Protein AF-0000000078653110 (afdb_homodimer)

Organism: NCBI:txid1254439

Structure (mmCIF, N/CA/C/O backbone):
data_AF-0000000078653110-model_v1
#
loop_
_entity.id
_entity.type
_entity.pdbx_description
1 polymer 'Alpha/beta hydrolase'
#
loop_
_atom_site.group_PDB
_atom_site.id
_atom_site.type_symbol
_atom_site.label_atom_id
_atom_site.label_alt_id
_atom_site.label_comp_id
_atom_site.label_asym_id
_atom_site.label_entity_id
_atom_site.label_seq_id
_atom_site.pdbx_PDB_ins_code
_atom_site.Cartn_x
_atom_site.Cartn_y
_atom_site.Cartn_z
_atom_site.occupancy
_atom_site.B_iso_or_equiv
_atom_site.auth_seq_id
_atom_site.auth_comp_id
_atom_site.auth_asym_id
_atom_site.auth_atom_id
_atom_site.pdbx_PDB_model_num
ATOM 1 N N . MET A 1 1 ? 64.5 29.797 -24.328 1 22.27 1 MET A N 1
ATOM 2 C CA . MET A 1 1 ? 63.906 30.078 -25.609 1 22.27 1 MET A CA 1
ATOM 3 C C . MET A 1 1 ? 62.812 29.047 -25.938 1 22.27 1 MET A C 1
ATOM 5 O O . MET A 1 1 ? 62.406 28.906 -27.094 1 22.27 1 MET A O 1
ATOM 9 N N . SER A 1 2 ? 62.625 28.078 -24.969 1 23.69 2 SER A N 1
ATOM 10 C CA . SER A 1 2 ? 61.938 26.812 -25.203 1 23.69 2 SER A CA 1
ATOM 11 C C . SER A 1 2 ? 60.5 27.031 -25.594 1 23.69 2 SER A C 1
ATOM 13 O O . SER A 1 2 ? 59.719 27.594 -24.828 1 23.69 2 SER A O 1
ATOM 15 N N . ARG A 1 3 ? 60.219 27.031 -26.938 1 21.09 3 ARG A N 1
ATOM 16 C CA . ARG A 1 3 ? 59.125 27.391 -27.844 1 21.09 3 ARG A CA 1
ATOM 17 C C . ARG A 1 3 ? 57.875 26.609 -27.531 1 21.09 3 ARG A C 1
ATOM 19 O O . ARG A 1 3 ? 57.906 25.578 -26.844 1 21.09 3 ARG A O 1
ATOM 26 N N . SER A 1 4 ? 56.688 26.906 -28.234 1 22.44 4 SER A N 1
ATOM 27 C CA . SER A 1 4 ? 55.25 27.125 -28.375 1 22.44 4 SER A CA 1
ATOM 28 C C . SER A 1 4 ? 54.531 25.875 -28.891 1 22.44 4 SER A C 1
ATOM 30 O O . SER A 1 4 ? 53.469 25.969 -29.516 1 22.44 4 SER A O 1
ATOM 32 N N . ARG A 1 5 ? 55.031 24.594 -28.5 1 27.02 5 ARG A N 1
ATOM 33 C CA . ARG A 1 5 ? 54.438 23.594 -29.375 1 27.02 5 ARG A CA 1
ATOM 34 C C . ARG A 1 5 ? 52.938 23.703 -29.391 1 27.02 5 ARG A C 1
ATOM 36 O O . ARG A 1 5 ? 52.281 23.656 -28.344 1 27.02 5 ARG A O 1
ATOM 43 N N . PRO A 1 6 ? 52.312 24.156 -30.562 1 23.91 6 PRO A N 1
ATOM 44 C CA . PRO A 1 6 ? 50.969 24.656 -30.891 1 23.91 6 PRO A CA 1
ATOM 45 C C . PRO A 1 6 ? 49.875 23.625 -30.609 1 23.91 6 PRO A C 1
ATOM 47 O O . PRO A 1 6 ? 50.188 22.484 -30.25 1 23.91 6 PRO A O 1
ATOM 50 N N . SER A 1 7 ? 48.938 23.25 -31.656 1 22.91 7 SER A N 1
ATOM 51 C CA . SER A 1 7 ? 47.562 23.422 -32.125 1 22.91 7 SER A CA 1
ATOM 52 C C . SER A 1 7 ? 46.844 22.078 -32.156 1 22.91 7 SER A C 1
ATOM 54 O O . SER A 1 7 ? 45.719 22 -32.656 1 22.91 7 SER A O 1
ATOM 56 N N . GLN A 1 8 ? 47.438 20.906 -31.781 1 22.73 8 GLN A N 1
ATOM 57 C CA . GLN A 1 8 ? 46.969 19.734 -32.5 1 22.73 8 GLN A CA 1
ATOM 58 C C . GLN A 1 8 ? 45.562 19.344 -32.062 1 22.73 8 GLN A C 1
ATOM 60 O O . GLN A 1 8 ? 45.094 18.25 -32.375 1 22.73 8 GLN A O 1
ATOM 65 N N . ASN A 1 9 ? 44.844 20.172 -31.125 1 22.53 9 ASN A N 1
ATOM 66 C CA . ASN A 1 9 ? 43.781 19.531 -30.344 1 22.53 9 ASN A CA 1
ATOM 67 C C . ASN A 1 9 ? 42.531 19.281 -31.203 1 22.53 9 ASN A C 1
ATOM 69 O O . ASN A 1 9 ? 41.438 19.094 -30.672 1 22.53 9 ASN A O 1
ATOM 73 N N . THR A 1 10 ? 42.5 19.734 -32.562 1 22.83 10 THR A N 1
ATOM 74 C CA . THR A 1 10 ? 41.188 19.984 -33.156 1 22.83 10 THR A CA 1
ATOM 75 C C . THR A 1 10 ? 40.562 18.672 -33.625 1 22.83 10 THR A C 1
ATOM 77 O O . THR A 1 10 ? 39.375 18.625 -33.969 1 22.83 10 THR A O 1
ATOM 80 N N . ALA A 1 11 ? 41.375 17.688 -34 1 23.05 11 ALA A N 1
ATOM 81 C CA . ALA A 1 11 ? 40.875 16.734 -35 1 23.05 11 ALA A CA 1
ATOM 82 C C . ALA A 1 11 ? 39.75 15.867 -34.438 1 23.05 11 ALA A C 1
ATOM 84 O O . ALA A 1 11 ? 38.938 15.352 -35.156 1 23.05 11 ALA A O 1
ATOM 85 N N . ALA A 1 12 ? 39.875 15.477 -33.188 1 23.48 12 ALA A N 1
ATOM 86 C CA . ALA A 1 12 ? 39.25 14.195 -32.906 1 23.48 12 ALA A CA 1
ATOM 87 C C . ALA A 1 12 ? 37.719 14.328 -32.844 1 23.48 12 ALA A C 1
ATOM 89 O O . ALA A 1 12 ? 37.031 13.375 -32.469 1 23.48 12 ALA A O 1
ATOM 90 N N . VAL A 1 13 ? 37.219 15.578 -33.031 1 21.86 13 VAL A N 1
ATOM 91 C CA . VAL A 1 13 ? 35.781 15.766 -32.781 1 21.86 13 VAL A CA 1
ATOM 92 C C . VAL A 1 13 ? 34.969 15.156 -33.938 1 21.86 13 VAL A C 1
ATOM 94 O O . VAL A 1 13 ? 33.781 14.906 -33.781 1 21.86 13 VAL A O 1
ATOM 97 N N . GLU A 1 14 ? 35.594 15.094 -35.125 1 22.06 14 GLU A N 1
ATOM 98 C CA . GLU A 1 14 ? 34.656 15.039 -36.25 1 22.06 14 GLU A CA 1
ATOM 99 C C . GLU A 1 14 ? 34.062 13.641 -36.438 1 22.06 14 GLU A C 1
ATOM 101 O O . GLU A 1 14 ? 33 13.469 -37.031 1 22.06 14 GLU A O 1
ATOM 106 N N . ALA A 1 15 ? 34.844 12.617 -36.312 1 24.11 15 ALA A N 1
ATOM 107 C CA . ALA A 1 15 ? 34.531 11.367 -37 1 24.11 15 ALA A CA 1
ATOM 108 C C . ALA A 1 15 ? 33.25 10.742 -36.438 1 24.11 15 ALA A C 1
ATOM 110 O O . ALA A 1 15 ? 32.656 9.875 -37.094 1 24.11 15 ALA A O 1
ATOM 111 N N . SER A 1 16 ? 32.938 10.953 -35.156 1 21.08 16 SER A N 1
ATOM 112 C CA . SER A 1 16 ? 32.062 9.93 -34.562 1 21.08 16 SER A CA 1
ATOM 113 C C . SER A 1 16 ? 30.656 10.062 -35.094 1 21.08 16 SER A C 1
ATOM 115 O O . SER A 1 16 ? 29.734 9.438 -34.562 1 21.08 16 SER A O 1
ATOM 117 N N . ARG A 1 17 ? 30.438 10.984 -36.094 1 22.97 17 ARG A N 1
ATOM 118 C CA . ARG A 1 17 ? 29.062 11.242 -36.531 1 22.97 17 ARG A CA 1
ATOM 119 C C . ARG A 1 17 ? 28.484 10.039 -37.25 1 22.97 17 ARG A C 1
ATOM 121 O O . ARG A 1 17 ? 27.266 9.93 -37.406 1 22.97 17 ARG A O 1
ATOM 128 N N . GLU A 1 18 ? 29.375 9.367 -38 1 23.64 18 GLU A N 1
ATOM 129 C CA . GLU A 1 18 ? 28.703 8.656 -39.094 1 23.64 18 GLU A CA 1
ATOM 130 C C . GLU A 1 18 ? 27.922 7.457 -38.562 1 23.64 18 GLU A C 1
ATOM 132 O O . GLU A 1 18 ? 27.094 6.887 -39.281 1 23.64 18 GLU A O 1
ATOM 137 N N . ALA A 1 19 ? 28.453 6.742 -37.594 1 24.03 19 ALA A N 1
ATOM 138 C CA . ALA A 1 19 ? 28.125 5.32 -37.562 1 24.03 19 ALA A CA 1
ATOM 139 C C . ALA A 1 19 ? 26.656 5.105 -37.219 1 24.03 19 ALA A C 1
ATOM 141 O O . ALA A 1 19 ? 26.141 3.992 -37.344 1 24.03 19 ALA A O 1
ATOM 142 N N . GLY A 1 20 ? 26.047 6.008 -36.406 1 22.72 20 GLY A N 1
ATOM 143 C CA . GLY A 1 20 ? 24.938 5.426 -35.656 1 22.72 20 GLY A CA 1
ATOM 144 C C . GLY A 1 20 ? 23.703 5.176 -36.531 1 22.72 20 GLY A C 1
ATOM 145 O O . GLY A 1 20 ? 22.625 5.695 -36.219 1 22.72 20 GLY A O 1
ATOM 146 N N . SER A 1 21 ? 23.891 5.094 -37.844 1 23.98 21 SER A N 1
ATOM 147 C CA . SER A 1 21 ? 22.641 4.895 -38.562 1 23.98 21 SER A CA 1
ATOM 148 C C . SER A 1 21 ? 22.031 3.523 -38.25 1 23.98 21 SER A C 1
ATOM 150 O O . SER A 1 21 ? 22.297 2.557 -38.969 1 23.98 21 SER A O 1
ATOM 152 N N . ALA A 1 22 ? 22.391 2.875 -37.188 1 25.94 22 ALA A N 1
ATOM 153 C CA . ALA A 1 22 ? 21.781 1.551 -37.094 1 25.94 22 ALA A CA 1
ATOM 154 C C . ALA A 1 22 ? 20.281 1.613 -37.375 1 25.94 22 ALA A C 1
ATOM 156 O O . ALA A 1 22 ? 19.625 2.604 -37.062 1 25.94 22 ALA A O 1
ATOM 157 N N . MET A 1 23 ? 19.828 0.774 -38.281 1 24.14 23 MET A N 1
ATOM 158 C CA . MET A 1 23 ? 18.5 0.423 -38.75 1 24.14 23 MET A CA 1
ATOM 159 C C . MET A 1 23 ? 17.547 0.176 -37.594 1 24.14 23 MET A C 1
ATOM 161 O O . MET A 1 23 ? 17.828 -0.644 -36.719 1 24.14 23 MET A O 1
ATOM 165 N N . LYS A 1 24 ? 16.797 1.154 -37.25 1 27.91 24 LYS A N 1
ATOM 166 C CA . LYS A 1 24 ? 15.609 1.016 -36.406 1 27.91 24 LYS A CA 1
ATOM 167 C C . LYS A 1 24 ? 14.758 -0.168 -36.875 1 27.91 24 LYS A C 1
ATOM 169 O O . LYS A 1 24 ? 14.055 -0.085 -37.875 1 27.91 24 LYS A O 1
ATOM 174 N N . HIS A 1 25 ? 15.391 -1.41 -36.781 1 24.53 25 HIS A N 1
ATOM 175 C CA . HIS A 1 25 ? 14.406 -2.482 -36.906 1 24.53 25 HIS A CA 1
ATOM 176 C C . HIS A 1 25 ? 13.258 -2.305 -35.938 1 24.53 25 HIS A C 1
ATOM 178 O O . HIS A 1 25 ? 13.484 -2.217 -34.719 1 24.53 25 HIS A O 1
ATOM 184 N N . ASN A 1 26 ? 12.25 -1.692 -36.406 1 28.27 26 ASN A N 1
ATOM 185 C CA . ASN A 1 26 ? 10.914 -1.653 -35.812 1 28.27 26 ASN A CA 1
ATOM 186 C C . ASN A 1 26 ? 10.422 -3.051 -35.438 1 28.27 26 ASN A C 1
ATOM 188 O O . ASN A 1 26 ? 9.828 -3.74 -36.281 1 28.27 26 ASN A O 1
ATOM 192 N N . THR A 1 27 ? 11.266 -3.863 -34.875 1 26.23 27 THR A N 1
ATOM 193 C CA . THR A 1 27 ? 10.539 -5.039 -34.406 1 26.23 27 THR A CA 1
ATOM 194 C C . THR A 1 27 ? 9.391 -4.637 -33.469 1 26.23 27 THR A C 1
ATOM 196 O O . THR A 1 27 ? 9.617 -4.285 -32.312 1 26.23 27 THR A O 1
ATOM 199 N N . LYS A 1 28 ? 8.375 -4.113 -34.094 1 32.22 28 LYS A N 1
ATOM 200 C CA . LYS A 1 28 ? 7.094 -4.121 -33.406 1 32.22 28 LYS A CA 1
ATOM 201 C C . LYS A 1 28 ? 6.859 -5.453 -32.688 1 32.22 28 LYS A C 1
ATOM 203 O O . LYS A 1 28 ? 6.617 -6.473 -33.344 1 32.22 28 LYS A O 1
ATOM 208 N N . SER A 1 29 ? 7.566 -5.809 -31.703 1 31.98 29 SER A N 1
ATOM 209 C CA . SER A 1 29 ? 7.07 -6.91 -30.875 1 31.98 29 SER A CA 1
ATOM 210 C C . SER A 1 29 ? 5.551 -6.871 -30.75 1 31.98 29 SER A C 1
ATOM 212 O O . SER A 1 29 ? 4.992 -5.934 -30.188 1 31.98 29 SER A O 1
ATOM 214 N N . THR A 1 30 ? 4.816 -7.312 -31.734 1 34.53 30 THR A N 1
ATOM 215 C CA . THR A 1 30 ? 3.375 -7.516 -31.672 1 34.53 30 THR A CA 1
ATOM 216 C C . THR A 1 30 ? 2.984 -8.258 -30.406 1 34.53 30 THR A C 1
ATOM 218 O O . THR A 1 30 ? 3.141 -9.477 -30.312 1 34.53 30 THR A O 1
ATOM 221 N N . THR A 1 31 ? 3.297 -7.773 -29.219 1 40.38 31 THR A N 1
ATOM 222 C CA . THR A 1 31 ? 2.504 -8.32 -28.125 1 40.38 31 THR A CA 1
ATOM 223 C C . THR A 1 31 ? 1.055 -8.531 -28.562 1 40.38 31 THR A C 1
ATOM 225 O O . THR A 1 31 ? 0.448 -7.645 -29.156 1 40.38 31 THR A O 1
ATOM 228 N N . PRO A 1 32 ? 0.575 -9.664 -28.844 1 40.84 32 PRO A N 1
ATOM 229 C CA . PRO A 1 32 ? -0.833 -9.789 -29.234 1 40.84 32 PRO A CA 1
ATOM 230 C C . PRO A 1 32 ? -1.701 -8.672 -28.656 1 40.84 32 PRO A C 1
ATOM 232 O O . PRO A 1 32 ? -1.433 -8.172 -27.562 1 40.84 32 PRO A O 1
ATOM 235 N N . SER A 1 33 ? -2.318 -7.871 -29.438 1 47 33 SER A N 1
ATOM 236 C CA . SER A 1 33 ? -3.182 -6.738 -29.125 1 47 33 SER A CA 1
ATOM 237 C C . SER A 1 33 ? -4.125 -7.074 -27.969 1 47 33 SER A C 1
ATOM 239 O O . SER A 1 33 ? -5.051 -7.867 -28.125 1 47 33 SER A O 1
ATOM 241 N N . MET A 1 34 ? -3.732 -7.348 -26.781 1 51.81 34 MET A N 1
ATOM 242 C CA . MET A 1 34 ? -4.543 -7.57 -25.594 1 51.81 34 MET A CA 1
ATOM 243 C C . MET A 1 34 ? -5.766 -6.656 -25.578 1 51.81 34 MET A C 1
ATOM 245 O O . MET A 1 34 ? -6.457 -6.543 -24.578 1 51.81 34 MET A O 1
ATOM 249 N N . ASN A 1 35 ? -5.918 -5.898 -26.672 1 60.56 35 ASN A N 1
ATOM 250 C CA . ASN A 1 35 ? -7.039 -4.961 -26.656 1 60.56 35 ASN A CA 1
ATOM 251 C C . ASN A 1 35 ? -8.336 -5.629 -27.094 1 60.56 35 ASN A C 1
ATOM 253 O O . ASN A 1 35 ? -9.117 -5.039 -27.844 1 60.56 35 ASN A O 1
ATOM 257 N N . GLU A 1 36 ? -8.484 -6.957 -26.641 1 80.06 36 GLU A N 1
ATOM 258 C CA . GLU A 1 36 ? -9.68 -7.695 -27.031 1 80.06 36 GLU A CA 1
ATOM 259 C C . GLU A 1 36 ? -10.859 -7.355 -26.109 1 80.06 36 GLU A C 1
ATOM 261 O O . GLU A 1 36 ? -12.016 -7.605 -26.469 1 80.06 36 GLU A O 1
ATOM 266 N N . TRP A 1 37 ? -10.648 -6.676 -25.078 1 89.44 37 TRP A N 1
ATOM 267 C CA . TRP A 1 37 ? -11.711 -6.367 -24.125 1 89.44 37 TRP A CA 1
ATOM 268 C C . TRP A 1 37 ? -12.078 -4.891 -24.188 1 89.44 37 TRP A C 1
ATOM 270 O O . TRP A 1 37 ? -11.203 -4.027 -24.312 1 89.44 37 TRP A O 1
ATOM 280 N N . ARG A 1 38 ? -13.266 -4.629 -24.156 1 91 38 ARG A N 1
ATOM 281 C CA . ARG A 1 38 ? -13.789 -3.279 -24.312 1 91 38 ARG A CA 1
ATOM 282 C C . ARG A 1 38 ? -13.602 -2.459 -23.047 1 91 38 ARG A C 1
ATOM 284 O O . ARG A 1 38 ? -13.297 -1.266 -23.109 1 91 38 ARG A O 1
ATOM 291 N N . ASN A 1 39 ? -13.773 -3.082 -21.906 1 94.44 39 ASN A N 1
ATOM 292 C CA . ASN A 1 39 ? -13.898 -2.314 -20.672 1 94.44 39 ASN A CA 1
ATOM 293 C C . ASN A 1 39 ? -12.766 -2.631 -19.703 1 94.44 39 ASN A C 1
ATOM 295 O O . ASN A 1 39 ? -12.805 -2.225 -18.547 1 94.44 39 ASN A O 1
ATOM 299 N N . VAL A 1 40 ? -11.797 -3.389 -20.109 1 95.25 40 VAL A N 1
ATOM 300 C CA . VAL A 1 40 ? -10.68 -3.742 -19.234 1 95.25 40 VAL A CA 1
ATOM 301 C C . VAL A 1 40 ? -9.383 -3.77 -20.031 1 95.25 40 VAL A C 1
ATOM 303 O O . VAL A 1 40 ? -9.32 -4.383 -21.094 1 95.25 40 VAL A O 1
ATOM 306 N N . ILE A 1 41 ? -8.422 -3.117 -19.578 1 95.19 41 ILE A N 1
ATOM 307 C CA . ILE A 1 41 ? -7.098 -3.094 -20.188 1 95.19 41 ILE A CA 1
ATOM 308 C C . ILE A 1 41 ? -6.059 -3.602 -19.188 1 95.19 41 ILE A C 1
ATOM 310 O O . ILE A 1 41 ? -5.812 -2.965 -18.156 1 95.19 41 ILE A O 1
ATOM 314 N N . PRO A 1 42 ? -5.453 -4.758 -19.484 1 96.25 42 PRO A N 1
ATOM 315 C CA . PRO A 1 42 ? -4.406 -5.273 -18.594 1 96.25 42 PRO A CA 1
ATOM 316 C C . PRO A 1 42 ? -3.031 -4.688 -18.906 1 96.25 42 PRO A C 1
ATOM 318 O O . PRO A 1 42 ? -2.734 -4.375 -20.062 1 96.25 42 PRO A O 1
ATOM 321 N N . ALA A 1 43 ? -2.268 -4.48 -17.891 1 96.38 43 ALA A N 1
ATOM 322 C CA . ALA A 1 43 ? -0.862 -4.098 -18 1 96.38 43 ALA A CA 1
ATOM 323 C C . ALA A 1 43 ? 0.014 -4.953 -17.094 1 96.38 43 ALA A C 1
ATOM 325 O O . ALA A 1 43 ? -0.113 -4.895 -15.867 1 96.38 43 ALA A O 1
ATOM 326 N N . LEU A 1 44 ? 0.861 -5.742 -17.688 1 97.12 44 LEU A N 1
ATOM 327 C CA . LEU A 1 44 ? 1.796 -6.598 -16.953 1 97.12 44 LEU A CA 1
ATOM 328 C C . LEU A 1 44 ? 3.174 -5.949 -16.875 1 97.12 44 LEU A C 1
ATOM 330 O O . LEU A 1 44 ? 3.773 -5.625 -17.906 1 97.12 44 LEU A O 1
ATOM 334 N N . THR A 1 45 ? 3.67 -5.789 -15.648 1 97.31 45 THR A N 1
ATOM 335 C CA . THR A 1 45 ? 4.965 -5.137 -15.469 1 97.31 45 THR A CA 1
ATOM 336 C C . THR A 1 45 ? 5.812 -5.891 -14.453 1 97.31 45 THR A C 1
ATOM 338 O O . THR A 1 45 ? 5.285 -6.43 -13.477 1 97.31 45 THR A O 1
ATOM 341 N N . PRO A 1 46 ? 7.133 -5.902 -14.688 1 98.31 46 PRO A N 1
ATOM 342 C CA . PRO A 1 46 ? 7.996 -6.469 -13.641 1 98.31 46 PRO A CA 1
ATOM 343 C C . PRO A 1 46 ? 8.008 -5.625 -12.367 1 98.31 46 PRO A C 1
ATOM 345 O O . PRO A 1 46 ? 7.922 -4.398 -12.438 1 98.31 46 PRO A O 1
ATOM 348 N N . TRP A 1 47 ? 8.094 -6.297 -11.258 1 97.5 47 TRP A N 1
ATOM 349 C CA . TRP A 1 47 ? 8.312 -5.59 -9.992 1 97.5 47 TRP A CA 1
ATOM 350 C C . TRP A 1 47 ? 9.656 -4.871 -10 1 97.5 47 TRP A C 1
ATOM 352 O O . TRP A 1 47 ? 10.695 -5.48 -10.273 1 97.5 47 TRP A O 1
ATOM 362 N N . GLY A 1 48 ? 9.586 -3.561 -9.734 1 94.75 48 GLY A N 1
ATOM 363 C CA . GLY A 1 48 ? 10.789 -2.744 -9.805 1 94.75 48 GLY A CA 1
ATOM 364 C C . GLY A 1 48 ? 11.844 -3.146 -8.789 1 94.75 48 GLY A C 1
ATOM 365 O O . GLY A 1 48 ? 13.016 -2.795 -8.93 1 94.75 48 GLY A O 1
ATOM 366 N N . LYS A 1 49 ? 11.477 -3.932 -7.824 1 95.25 49 LYS A N 1
ATOM 367 C CA . LYS A 1 49 ? 12.406 -4.297 -6.754 1 95.25 49 LYS A CA 1
ATOM 368 C C . LYS A 1 49 ? 12.789 -5.773 -6.84 1 95.25 49 LYS A C 1
ATOM 370 O O . LYS A 1 49 ? 13.164 -6.379 -5.836 1 95.25 49 LYS A O 1
ATOM 375 N N . ASN A 1 50 ? 12.547 -6.387 -8.016 1 97.88 50 ASN A N 1
ATOM 376 C CA . ASN A 1 50 ? 13.086 -7.723 -8.234 1 97.88 50 ASN A CA 1
ATOM 377 C C . ASN A 1 50 ? 14.578 -7.777 -7.934 1 97.88 50 ASN A C 1
ATOM 379 O O . ASN A 1 50 ? 15.32 -6.852 -8.273 1 97.88 50 ASN A O 1
ATOM 383 N N . ARG A 1 51 ? 15.047 -8.914 -7.41 1 96.81 51 ARG A N 1
ATOM 384 C CA . ARG A 1 51 ? 16.453 -9.047 -7.012 1 96.81 51 ARG A CA 1
ATOM 385 C C . ARG A 1 51 ? 17.203 -9.984 -7.953 1 96.81 51 ARG A C 1
ATOM 387 O O . ARG A 1 51 ? 18.406 -10.188 -7.801 1 96.81 51 ARG A O 1
ATOM 394 N N . VAL A 1 52 ? 16.406 -10.586 -8.797 1 97.25 52 VAL A N 1
ATOM 395 C CA . VAL A 1 52 ? 16.969 -11.469 -9.805 1 97.25 52 VAL A CA 1
ATOM 396 C C . VAL A 1 52 ? 16.422 -11.102 -11.188 1 97.25 52 VAL A C 1
ATOM 398 O O . VAL A 1 52 ? 15.312 -10.586 -11.297 1 97.25 52 VAL A O 1
ATOM 401 N N . LYS A 1 53 ? 17.203 -11.367 -12.188 1 97.12 53 LYS A N 1
ATOM 402 C CA . LYS A 1 53 ? 16.719 -11.234 -13.555 1 97.12 53 LYS A CA 1
ATOM 403 C C . LYS A 1 53 ? 15.758 -12.375 -13.906 1 97.12 53 LYS A C 1
ATOM 405 O O . LYS A 1 53 ? 15.812 -13.445 -13.297 1 97.12 53 LYS A O 1
ATOM 410 N N . PRO A 1 54 ? 14.891 -12.156 -14.836 1 97.5 54 PRO A N 1
ATOM 411 C CA . PRO A 1 54 ? 13.875 -13.164 -15.125 1 97.5 54 PRO A CA 1
ATOM 412 C C . PRO A 1 54 ? 14.469 -14.484 -15.617 1 97.5 54 PRO A C 1
ATOM 414 O O . PRO A 1 54 ? 13.891 -15.547 -15.383 1 97.5 54 PRO A O 1
ATOM 417 N N . GLU A 1 55 ? 15.664 -14.422 -16.234 1 96.88 55 GLU A N 1
ATOM 418 C CA . GLU A 1 55 ? 16.281 -15.633 -16.766 1 96.88 55 GLU A CA 1
ATOM 419 C C . GLU A 1 55 ? 17.344 -16.172 -15.82 1 96.88 55 GLU A C 1
ATOM 421 O O . GLU A 1 55 ? 18.172 -17 -16.219 1 96.88 55 GLU A O 1
ATOM 426 N N . GLU A 1 56 ? 17.266 -15.734 -14.586 1 96.12 56 GLU A N 1
ATOM 427 C CA . GLU A 1 56 ? 18.266 -16.156 -13.609 1 96.12 56 GLU A CA 1
ATOM 428 C C . GLU A 1 56 ? 17.641 -16.953 -12.477 1 96.12 56 GLU A C 1
ATOM 430 O O . GLU A 1 56 ? 18.297 -17.297 -11.492 1 96.12 56 GLU A O 1
ATOM 435 N N . THR A 1 57 ? 16.375 -17.219 -12.539 1 97.12 57 THR A N 1
ATOM 436 C CA . THR A 1 57 ? 15.68 -18 -11.531 1 97.12 57 THR A CA 1
ATOM 437 C C . THR A 1 57 ? 14.602 -18.875 -12.188 1 97.12 57 THR A C 1
ATOM 439 O O . THR A 1 57 ? 14.016 -18.484 -13.195 1 97.12 57 THR A O 1
ATOM 442 N N . VAL A 1 58 ? 14.344 -20 -11.602 1 97.62 58 VAL A N 1
ATOM 443 C CA . VAL A 1 58 ? 13.266 -20.859 -12.086 1 97.62 58 VAL A CA 1
ATOM 444 C C . VAL A 1 58 ? 11.969 -20.516 -11.367 1 97.62 58 VAL A C 1
ATOM 446 O O . VAL A 1 58 ? 10.914 -21.078 -11.672 1 97.62 58 VAL A O 1
ATOM 449 N N . LYS A 1 59 ? 12.016 -19.578 -10.391 1 98.44 59 LYS A N 1
ATOM 450 C CA . LYS A 1 59 ? 10.867 -19.172 -9.578 1 98.44 59 LYS A CA 1
ATOM 451 C C . LYS A 1 59 ? 10.227 -17.906 -10.125 1 98.44 59 LYS A C 1
ATOM 453 O O . LYS A 1 59 ? 10.859 -16.844 -10.141 1 98.44 59 LYS A O 1
ATOM 458 N N . HIS A 1 60 ? 9.016 -17.969 -10.57 1 98.88 60 HIS A N 1
ATOM 459 C CA . HIS A 1 60 ? 8.281 -16.828 -11.102 1 98.88 60 HIS A CA 1
ATOM 460 C C . HIS A 1 60 ? 6.934 -16.672 -10.406 1 98.88 60 HIS A C 1
ATOM 462 O O . HIS A 1 60 ? 6.223 -17.641 -10.188 1 98.88 60 HIS A O 1
ATOM 468 N N . ALA A 1 61 ? 6.609 -15.453 -10.008 1 98.94 61 ALA A N 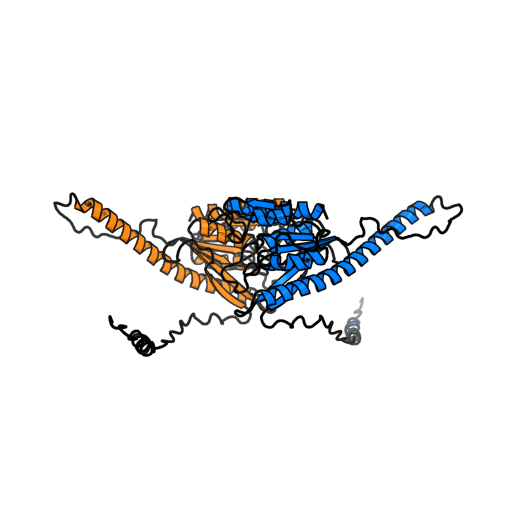1
ATOM 469 C CA . ALA A 1 61 ? 5.348 -15.148 -9.336 1 98.94 61 ALA A CA 1
ATOM 470 C C . ALA A 1 61 ? 4.59 -14.039 -10.062 1 98.94 61 ALA A C 1
ATOM 472 O O . ALA A 1 61 ? 5.199 -13.102 -10.578 1 98.94 61 ALA A O 1
ATOM 473 N N . LEU A 1 62 ? 3.309 -14.164 -10.133 1 98.94 62 LEU A N 1
ATOM 474 C CA . LEU A 1 62 ? 2.4 -13.148 -10.672 1 98.94 62 LEU A CA 1
ATOM 475 C C . LEU A 1 62 ? 1.477 -12.617 -9.578 1 98.94 62 LEU A C 1
ATOM 477 O O . LEU A 1 62 ? 0.814 -13.391 -8.891 1 98.94 62 LEU A O 1
ATOM 481 N N . ILE A 1 63 ? 1.437 -11.312 -9.414 1 98.94 63 ILE A N 1
ATOM 482 C CA . ILE A 1 63 ? 0.58 -10.648 -8.438 1 98.94 63 ILE A CA 1
ATOM 483 C C . ILE A 1 63 ? -0.608 -10 -9.148 1 98.94 63 ILE A C 1
ATOM 485 O O . ILE A 1 63 ? -0.428 -9.172 -10.039 1 98.94 63 ILE A O 1
ATOM 489 N N . MET A 1 64 ? -1.81 -10.383 -8.727 1 98.81 64 MET A N 1
ATOM 490 C CA . MET A 1 64 ? -2.99 -9.906 -9.445 1 98.81 64 MET A CA 1
ATOM 491 C C . MET A 1 64 ? -3.92 -9.133 -8.516 1 98.81 64 MET A C 1
ATOM 493 O O . MET A 1 64 ? -4.172 -9.562 -7.387 1 98.81 64 MET A O 1
ATOM 497 N N . PRO A 1 65 ? -4.492 -8.055 -8.969 1 98.06 65 PRO A N 1
ATOM 498 C CA . PRO A 1 65 ? -5.246 -7.109 -8.141 1 98.06 65 PRO A CA 1
ATOM 499 C C . PRO A 1 65 ? -6.699 -7.539 -7.938 1 98.06 65 PRO A C 1
ATOM 501 O O . PRO A 1 65 ? -7.145 -8.523 -8.531 1 98.06 65 PRO A O 1
ATOM 504 N N . GLY A 1 66 ? -7.359 -6.84 -7.035 1 94.75 66 GLY A N 1
ATOM 505 C CA . GLY A 1 66 ? -8.812 -6.828 -6.961 1 94.75 66 GLY A CA 1
ATOM 506 C C . GLY A 1 66 ? -9.43 -5.578 -7.551 1 94.75 66 GLY A C 1
ATOM 507 O O . GLY A 1 66 ? -8.742 -4.781 -8.195 1 94.75 66 GLY A O 1
ATOM 508 N N . ILE A 1 67 ? -10.719 -5.512 -7.395 1 90.5 67 ILE A N 1
ATOM 509 C CA . ILE A 1 67 ? -11.375 -4.262 -7.766 1 90.5 67 ILE A CA 1
ATOM 510 C C . ILE A 1 67 ? -11.133 -3.211 -6.684 1 90.5 67 ILE A C 1
ATOM 512 O O . ILE A 1 67 ? -11.461 -3.428 -5.516 1 90.5 67 ILE A O 1
ATOM 516 N N . GLY A 1 68 ? -10.562 -2.092 -7.086 1 89.62 68 GLY A N 1
ATOM 517 C CA . GLY A 1 68 ? -10.258 -1.048 -6.125 1 89.62 68 GLY A CA 1
ATOM 518 C C . GLY A 1 68 ? -9.094 -1.4 -5.211 1 89.62 68 GLY A C 1
ATOM 519 O O . GLY A 1 68 ? -8.805 -0.674 -4.254 1 89.62 68 GLY A O 1
ATOM 520 N N . TYR A 1 69 ? -8.523 -2.484 -5.434 1 94.81 69 TYR A N 1
ATOM 521 C CA . TYR A 1 69 ? -7.371 -2.957 -4.672 1 94.81 69 TYR A CA 1
ATOM 522 C C . TYR A 1 69 ? -6.18 -3.209 -5.582 1 94.81 69 TYR A C 1
ATOM 524 O O . TYR A 1 69 ? -5.945 -4.34 -6.016 1 94.81 69 TYR A O 1
ATOM 532 N N . THR A 1 70 ? -5.406 -2.186 -5.812 1 94.12 70 THR A N 1
ATOM 533 C CA . THR A 1 70 ? -4.281 -2.25 -6.742 1 94.12 70 THR A CA 1
ATOM 534 C C . THR A 1 70 ? -3.141 -3.074 -6.152 1 94.12 70 THR A C 1
ATOM 536 O O . THR A 1 70 ? -3.168 -3.426 -4.973 1 94.12 70 THR A O 1
ATOM 539 N N . VAL A 1 71 ? -2.158 -3.277 -6.926 1 96.25 71 VAL A N 1
ATOM 540 C CA . VAL A 1 71 ? -1.031 -4.113 -6.523 1 96.25 71 VAL A CA 1
ATOM 541 C C . VAL A 1 71 ? -0.131 -3.342 -5.562 1 96.25 71 VAL A C 1
ATOM 543 O O . VAL A 1 71 ? 0.778 -3.914 -4.957 1 96.25 71 VAL A O 1
ATOM 546 N N . ASP A 1 72 ? -0.456 -2.055 -5.297 1 94.38 72 ASP A N 1
ATOM 547 C CA . ASP A 1 72 ? 0.32 -1.266 -4.344 1 94.38 72 ASP A CA 1
ATOM 548 C C . ASP A 1 72 ? -0.301 -1.322 -2.949 1 94.38 72 ASP A C 1
ATOM 550 O O . ASP A 1 72 ? 0.313 -0.887 -1.974 1 94.38 72 ASP A O 1
ATOM 554 N N . ARG A 1 73 ? -1.481 -1.892 -2.912 1 97 73 ARG A N 1
ATOM 555 C CA . ARG A 1 73 ? -2.137 -2.01 -1.614 1 97 73 ARG A CA 1
ATOM 556 C C . ARG A 1 73 ? -1.447 -3.055 -0.744 1 97 73 ARG A C 1
ATOM 558 O O . ARG A 1 73 ? -0.713 -3.906 -1.252 1 97 73 ARG A O 1
ATOM 565 N N . PRO A 1 74 ? -1.634 -3.045 0.57 1 98.38 74 PRO A N 1
ATOM 566 C CA . PRO A 1 74 ? -0.759 -3.688 1.554 1 98.38 74 PRO A CA 1
ATOM 567 C C . PRO A 1 74 ? -0.561 -5.176 1.283 1 98.38 74 PRO A C 1
ATOM 569 O O . PRO A 1 74 ? 0.577 -5.648 1.201 1 98.38 74 PRO A O 1
ATOM 572 N N . LEU A 1 75 ? -1.614 -5.938 1.054 1 98.81 75 LEU A N 1
ATOM 573 C CA . LEU A 1 75 ? -1.464 -7.383 0.92 1 98.81 75 LEU A CA 1
ATOM 574 C C . LEU A 1 75 ? -0.599 -7.73 -0.287 1 98.81 75 LEU A C 1
ATOM 576 O O . LEU A 1 75 ? 0.311 -8.555 -0.187 1 98.81 75 LEU A O 1
ATOM 580 N N . LEU A 1 76 ? -0.872 -7.051 -1.383 1 98.75 76 LEU A N 1
ATOM 581 C CA . LEU A 1 76 ? -0.227 -7.414 -2.641 1 98.75 76 LEU A CA 1
ATOM 582 C C . LEU A 1 76 ? 1.173 -6.812 -2.727 1 98.75 76 LEU A C 1
ATOM 584 O O . LEU A 1 76 ? 2.084 -7.43 -3.285 1 98.75 76 LEU A O 1
ATOM 588 N N . TYR A 1 77 ? 1.342 -5.637 -2.146 1 98.56 77 TYR A N 1
ATOM 589 C CA . TYR A 1 77 ? 2.664 -5.023 -2.074 1 98.56 77 TYR A CA 1
ATOM 590 C C . TYR A 1 77 ? 3.633 -5.91 -1.304 1 98.56 77 TYR A C 1
ATOM 592 O O . TYR A 1 77 ? 4.734 -6.199 -1.781 1 98.56 77 TYR A O 1
ATOM 600 N N . TRP A 1 78 ? 3.221 -6.348 -0.2 1 98.81 78 TRP A N 1
ATOM 601 C CA . TRP A 1 78 ? 4.137 -7.09 0.661 1 98.81 78 TRP A CA 1
ATOM 602 C C . TRP A 1 78 ? 4.309 -8.523 0.165 1 98.81 78 TRP A C 1
ATOM 604 O O . TRP A 1 78 ? 5.359 -9.133 0.379 1 98.81 78 TRP A O 1
ATOM 614 N N . ALA A 1 79 ? 3.264 -9.07 -0.51 1 98.88 79 ALA A N 1
ATOM 615 C CA . ALA A 1 79 ? 3.494 -10.328 -1.216 1 98.88 79 ALA A CA 1
ATOM 616 C C . ALA A 1 79 ? 4.637 -10.195 -2.217 1 98.88 79 ALA A C 1
ATOM 618 O O . ALA A 1 79 ? 5.527 -11.047 -2.271 1 98.88 79 ALA A O 1
ATOM 619 N N . SER A 1 80 ? 4.609 -9.094 -2.996 1 98.69 80 SER A N 1
ATOM 620 C CA . SER A 1 80 ? 5.664 -8.836 -3.971 1 98.69 80 SER A CA 1
ATOM 621 C C . SER A 1 80 ? 7.027 -8.734 -3.297 1 98.69 80 SER A C 1
ATOM 623 O O . SER A 1 80 ? 7.992 -9.367 -3.732 1 98.69 80 SER A O 1
ATOM 625 N N . GLN A 1 81 ? 7.035 -7.934 -2.234 1 98.31 81 GLN A N 1
ATOM 626 C CA . GLN A 1 81 ? 8.281 -7.699 -1.513 1 98.31 81 GLN A CA 1
ATOM 627 C C . GLN A 1 81 ? 8.852 -9 -0.954 1 98.31 81 GLN A C 1
ATOM 629 O O . GLN A 1 81 ? 10.039 -9.281 -1.103 1 98.31 81 GLN A O 1
ATOM 634 N N . ALA A 1 82 ? 8.016 -9.773 -0.344 1 98.81 82 ALA A N 1
ATOM 635 C CA . ALA A 1 82 ? 8.461 -10.977 0.349 1 98.81 82 ALA A CA 1
ATOM 636 C C . ALA A 1 82 ? 8.898 -12.047 -0.643 1 98.81 82 ALA A C 1
ATOM 638 O O . ALA A 1 82 ? 9.914 -12.727 -0.431 1 98.81 82 ALA A O 1
ATOM 639 N N . LEU A 1 83 ? 8.148 -12.203 -1.714 1 98.88 83 LEU A N 1
ATOM 640 C CA . LEU A 1 83 ? 8.508 -13.211 -2.705 1 98.88 83 LEU A CA 1
ATOM 641 C C . LEU A 1 83 ? 9.812 -12.844 -3.402 1 98.88 83 LEU A C 1
ATOM 643 O O . LEU A 1 83 ? 10.648 -13.711 -3.658 1 98.88 83 LEU A O 1
ATOM 647 N N . ALA A 1 84 ? 9.969 -11.57 -3.709 1 98.5 84 ALA A N 1
ATOM 648 C CA . ALA A 1 84 ? 11.242 -11.125 -4.273 1 98.5 84 ALA A CA 1
ATOM 649 C C . ALA A 1 84 ? 12.398 -11.453 -3.334 1 98.5 84 ALA A C 1
ATOM 651 O O . ALA A 1 84 ? 13.461 -11.891 -3.779 1 98.5 84 ALA A O 1
ATOM 652 N N . ALA A 1 85 ? 12.195 -11.219 -2.066 1 97.75 85 ALA A N 1
ATOM 653 C CA . ALA A 1 85 ? 13.219 -11.508 -1.064 1 97.75 85 ALA A CA 1
ATOM 654 C C . ALA A 1 85 ? 13.539 -13 -1.021 1 97.75 85 ALA A C 1
ATOM 656 O O . ALA A 1 85 ? 14.656 -13.391 -0.686 1 97.75 85 ALA A O 1
ATOM 657 N N . GLU A 1 86 ? 12.547 -13.836 -1.381 1 97.69 86 GLU A N 1
ATOM 658 C CA . GLU A 1 86 ? 12.703 -15.289 -1.385 1 97.69 86 GLU A CA 1
ATOM 659 C C . GLU A 1 86 ? 13.297 -15.773 -2.701 1 97.69 86 GLU A C 1
ATOM 661 O O . GLU A 1 86 ? 13.383 -16.984 -2.943 1 97.69 86 GLU A O 1
ATOM 666 N N . GLY A 1 87 ? 13.641 -14.883 -3.615 1 97.38 87 GLY A N 1
ATOM 667 C CA . GLY A 1 87 ? 14.344 -15.25 -4.836 1 97.38 87 GLY A CA 1
ATOM 668 C C . GLY A 1 87 ? 13.414 -15.445 -6.02 1 97.38 87 GLY A C 1
ATOM 669 O O . GLY A 1 87 ? 13.828 -15.93 -7.074 1 97.38 87 GLY A O 1
ATOM 670 N N . TRP A 1 88 ? 12.148 -15.148 -5.867 1 98.69 88 TRP A N 1
ATOM 671 C CA . TRP A 1 88 ? 11.203 -15.195 -6.98 1 98.69 88 TRP A CA 1
ATOM 672 C C . TRP A 1 88 ? 11.352 -13.977 -7.875 1 98.69 88 TRP A C 1
ATOM 674 O O . TRP A 1 88 ? 11.625 -12.875 -7.395 1 98.69 88 TRP A O 1
ATOM 684 N N . TYR A 1 89 ? 11.195 -14.133 -9.195 1 98.69 89 TYR A N 1
ATOM 685 C CA . TYR A 1 89 ? 10.961 -13.016 -10.102 1 98.69 89 TYR A CA 1
ATOM 686 C C . TYR A 1 89 ? 9.477 -12.672 -10.164 1 98.69 89 TYR A C 1
ATOM 688 O O . TYR A 1 89 ? 8.656 -13.5 -10.555 1 98.69 89 TYR A O 1
ATOM 696 N N . VAL A 1 90 ? 9.188 -11.406 -9.844 1 98.94 90 VAL A N 1
ATOM 697 C CA . VAL A 1 90 ? 7.801 -11.039 -9.594 1 98.94 90 VAL A CA 1
ATOM 698 C C . VAL A 1 90 ? 7.301 -10.125 -10.711 1 98.94 90 VAL A C 1
ATOM 700 O O . VAL A 1 90 ? 7.922 -9.102 -11.016 1 98.94 90 VAL A O 1
ATOM 703 N N . ASP A 1 91 ? 6.215 -10.516 -11.336 1 98.88 91 ASP A N 1
ATOM 704 C CA . ASP A 1 91 ? 5.43 -9.672 -12.242 1 98.88 91 ASP A CA 1
ATOM 705 C C . ASP A 1 91 ? 4.121 -9.234 -11.586 1 98.88 91 ASP A C 1
ATOM 707 O O . ASP A 1 91 ? 3.566 -9.953 -10.758 1 98.88 91 ASP A O 1
ATOM 711 N N . ARG A 1 92 ? 3.684 -8.102 -11.984 1 98.56 92 ARG A N 1
ATOM 712 C CA . ARG A 1 92 ? 2.465 -7.551 -11.398 1 98.56 92 ARG A CA 1
ATOM 713 C C . ARG A 1 92 ? 1.475 -7.141 -12.484 1 98.56 92 ARG A C 1
ATOM 715 O O . ARG A 1 92 ? 1.867 -6.598 -13.516 1 98.56 92 ARG A O 1
ATOM 722 N N . LEU A 1 93 ? 0.22 -7.352 -12.242 1 98.44 93 LEU A N 1
ATOM 723 C CA . LEU A 1 93 ? -0.847 -7.012 -13.18 1 98.44 93 LEU A CA 1
ATOM 724 C C . LEU A 1 93 ? -1.625 -5.793 -12.695 1 98.44 93 LEU A C 1
ATOM 726 O O . LEU A 1 93 ? -2.061 -5.746 -11.547 1 98.44 93 LEU A O 1
ATOM 730 N N . ALA A 1 94 ? -1.726 -4.844 -13.516 1 96.19 94 ALA A N 1
ATOM 731 C CA . ALA A 1 94 ? -2.668 -3.746 -13.312 1 96.19 94 ALA A CA 1
ATOM 732 C C . ALA A 1 94 ? -3.844 -3.85 -14.281 1 96.19 94 ALA A C 1
ATOM 734 O O . ALA A 1 94 ? -3.666 -4.219 -15.445 1 96.19 94 ALA A O 1
ATOM 735 N N . LEU A 1 95 ? -4.996 -3.527 -13.766 1 95.31 95 LEU A N 1
ATOM 736 C CA . LEU A 1 95 ? -6.195 -3.488 -14.602 1 95.31 95 LEU A CA 1
ATOM 737 C C . LEU A 1 95 ? -6.785 -2.084 -14.633 1 95.31 95 LEU A C 1
ATOM 739 O O . LEU A 1 95 ? -7.062 -1.495 -13.586 1 95.31 95 LEU A O 1
ATOM 743 N N . THR A 1 96 ? -6.914 -1.551 -15.766 1 93.38 96 THR A N 1
ATOM 744 C CA . THR A 1 96 ? -7.711 -0.344 -15.961 1 93.38 96 THR A CA 1
ATOM 745 C C . THR A 1 96 ? -9.141 -0.7 -16.359 1 93.38 96 THR A C 1
ATOM 747 O O . THR A 1 96 ? -9.359 -1.431 -17.328 1 93.38 96 THR A O 1
ATOM 750 N N . LEU A 1 97 ? -10.047 -0.17 -15.633 1 93.31 97 LEU A N 1
ATOM 751 C CA . LEU A 1 97 ? -11.445 -0.548 -15.812 1 93.31 97 LEU A CA 1
ATOM 752 C C . LEU A 1 97 ? -12.297 0.665 -16.188 1 93.31 97 LEU A C 1
ATOM 754 O O . LEU A 1 97 ? -12.078 1.759 -15.656 1 93.31 97 LEU A O 1
ATOM 758 N N . THR A 1 98 ? -13.148 0.435 -17.078 1 91.06 98 THR A N 1
ATOM 759 C CA . THR A 1 98 ? -14.188 1.438 -17.266 1 91.06 98 THR A CA 1
ATOM 760 C C . THR A 1 98 ? -15.375 1.173 -16.344 1 91.06 98 THR A C 1
ATOM 762 O O . THR A 1 98 ? -15.453 0.118 -15.703 1 91.06 98 THR A O 1
ATOM 765 N N . GLU A 1 99 ? -16.266 2.117 -16.312 1 87.75 99 GLU A N 1
ATOM 766 C CA . GLU A 1 99 ? -17.422 2.018 -15.414 1 87.75 99 GLU A CA 1
ATOM 767 C C . GLU A 1 99 ? -18.359 0.899 -15.844 1 87.75 99 GLU A C 1
ATOM 769 O O . GLU A 1 99 ? -19.109 0.363 -15.031 1 87.75 99 GLU A O 1
ATOM 774 N N . ASP A 1 100 ? -18.234 0.463 -17.078 1 87.56 100 ASP A N 1
ATOM 775 C CA . ASP A 1 100 ? -19.188 -0.489 -17.641 1 87.56 100 ASP A CA 1
ATOM 776 C C . ASP A 1 100 ? -18.641 -1.915 -17.578 1 87.56 100 ASP A C 1
ATOM 778 O O . ASP A 1 100 ? -19.281 -2.852 -18.062 1 87.56 100 ASP A O 1
ATOM 782 N N . VAL A 1 101 ? -17.562 -2.082 -16.953 1 88 101 VAL A N 1
ATOM 783 C CA . VAL A 1 101 ? -16.922 -3.396 -16.969 1 88 101 VAL A CA 1
ATOM 784 C C . VAL A 1 101 ? -17.781 -4.391 -16.188 1 88 101 VAL A C 1
ATOM 786 O O . VAL A 1 101 ? -18.375 -4.043 -15.164 1 88 101 VAL A O 1
ATOM 789 N N . GLU A 1 102 ? -17.812 -5.637 -16.781 1 90.12 102 GLU A N 1
ATOM 790 C CA . GLU A 1 102 ? -18.5 -6.727 -16.109 1 90.12 102 GLU A CA 1
ATOM 791 C C . GLU A 1 102 ? -17.531 -7.84 -15.711 1 90.12 102 GLU A C 1
ATOM 793 O O . GLU A 1 102 ? -16.469 -7.984 -16.312 1 90.12 102 GLU A O 1
ATOM 798 N N . PHE A 1 103 ? -17.953 -8.672 -14.773 1 93.06 103 PHE A N 1
ATOM 799 C CA . PHE A 1 103 ? -17.094 -9.688 -14.18 1 93.06 103 PHE A CA 1
ATOM 800 C C . PHE A 1 103 ? -16.625 -10.695 -15.227 1 93.06 103 PHE A C 1
ATOM 802 O O . PHE A 1 103 ? -15.43 -11.008 -15.305 1 93.06 103 PHE A O 1
ATOM 809 N N . PRO A 1 104 ? -17.516 -11.172 -16.109 1 94.12 104 PRO A N 1
ATOM 810 C CA . PRO A 1 104 ? -17.047 -12.156 -17.094 1 94.12 104 PRO A CA 1
ATOM 811 C C . PRO A 1 104 ? -15.922 -11.617 -17.984 1 94.12 104 PRO A C 1
ATOM 813 O O . PRO A 1 104 ? -14.992 -12.359 -18.312 1 94.12 104 PRO A O 1
ATOM 816 N N . GLU A 1 105 ? -16.062 -10.383 -18.328 1 95.31 105 GLU A N 1
ATOM 817 C CA . GLU A 1 105 ? -15.016 -9.773 -19.141 1 95.31 105 GLU A CA 1
ATOM 818 C C . GLU A 1 105 ? -13.688 -9.703 -18.391 1 95.31 105 GLU A C 1
ATOM 820 O O . GLU A 1 105 ? -12.633 -10 -18.953 1 95.31 105 GLU A O 1
ATOM 825 N N . MET A 1 106 ? -13.742 -9.32 -17.172 1 95.19 106 MET A N 1
ATOM 826 C CA . MET A 1 106 ? -12.547 -9.242 -16.328 1 95.19 106 MET A CA 1
ATOM 827 C C . MET A 1 106 ? -11.93 -10.625 -16.125 1 95.19 106 MET A C 1
ATOM 829 O O . MET A 1 106 ? -10.711 -10.781 -16.219 1 95.19 106 MET A O 1
ATOM 833 N N . ILE A 1 107 ? -12.742 -11.602 -15.891 1 96.81 107 ILE A N 1
ATOM 834 C CA . ILE A 1 107 ? -12.289 -12.969 -15.672 1 96.81 107 ILE A CA 1
ATOM 835 C C . ILE A 1 107 ? -11.578 -13.477 -16.922 1 96.81 107 ILE A C 1
ATOM 837 O O . ILE A 1 107 ? -10.461 -14 -16.859 1 96.81 107 ILE A O 1
ATOM 841 N N . SER A 1 108 ? -12.219 -13.273 -18.062 1 96.88 108 SER A N 1
ATOM 842 C CA . SER A 1 108 ? -11.633 -13.68 -19.328 1 96.88 108 SER A CA 1
ATOM 843 C C . SER A 1 108 ? -10.281 -13.008 -19.562 1 96.88 108 SER A C 1
ATOM 845 O O . SER A 1 108 ? -9.328 -13.656 -19.984 1 96.88 108 SER A O 1
ATOM 847 N N . CYS A 1 109 ? -10.258 -11.773 -19.281 1 97.06 109 CYS A N 1
ATOM 848 C CA . CYS A 1 109 ? -9.016 -11.016 -19.422 1 97.06 109 CYS A CA 1
ATOM 849 C C . CYS A 1 109 ? -7.922 -11.594 -18.531 1 97.06 109 CYS A C 1
ATOM 851 O O . CYS A 1 109 ? -6.812 -11.852 -19 1 97.06 109 CYS A O 1
ATOM 853 N N . MET A 1 110 ? -8.211 -11.867 -17.344 1 97.69 110 MET A N 1
ATOM 854 C CA . MET A 1 110 ? -7.23 -12.352 -16.375 1 97.69 110 MET A CA 1
ATOM 855 C C . MET A 1 110 ? -6.773 -13.766 -16.719 1 97.69 110 MET A C 1
ATOM 857 O O . MET A 1 110 ? -5.602 -14.102 -16.562 1 97.69 110 MET A O 1
ATOM 861 N N . GLU A 1 111 ? -7.641 -14.578 -17.219 1 98.12 111 GLU A N 1
ATOM 862 C CA . GLU A 1 111 ? -7.273 -15.914 -17.672 1 98.12 111 GLU A CA 1
ATOM 863 C C . GLU A 1 111 ? -6.262 -15.859 -18.812 1 98.12 111 GLU A C 1
ATOM 865 O O . GLU A 1 111 ? -5.273 -16.594 -18.812 1 98.12 111 GLU A O 1
ATOM 870 N N . ARG A 1 112 ? -6.516 -14.961 -19.688 1 97.94 112 ARG A N 1
ATOM 871 C CA . ARG A 1 112 ? -5.578 -14.789 -20.797 1 97.94 112 ARG A CA 1
ATOM 872 C C . ARG A 1 112 ? -4.23 -14.281 -20.297 1 97.94 112 ARG A C 1
ATOM 874 O O . ARG A 1 112 ? -3.182 -14.727 -20.766 1 97.94 112 ARG A O 1
ATOM 881 N N . VAL A 1 113 ? -4.262 -13.352 -19.391 1 98 113 VAL A N 1
ATOM 882 C CA . VAL A 1 113 ? -3.033 -12.828 -18.797 1 98 113 VAL A CA 1
ATOM 883 C C . VAL A 1 113 ? -2.24 -13.961 -18.156 1 98 113 VAL A C 1
ATOM 885 O O . VAL A 1 113 ? -1.021 -14.047 -18.328 1 98 113 VAL A O 1
ATOM 888 N N . ILE A 1 114 ? -2.924 -14.867 -17.453 1 98.69 114 ILE A N 1
ATOM 889 C CA . ILE A 1 114 ? -2.277 -16 -16.812 1 98.69 114 ILE A CA 1
ATOM 890 C C . ILE A 1 114 ? -1.6 -16.875 -17.859 1 98.69 114 ILE A C 1
ATOM 892 O O . ILE A 1 114 ? -0.452 -17.297 -17.688 1 98.69 114 ILE A O 1
ATOM 896 N N . ASP A 1 115 ? -2.246 -17.094 -18.953 1 98.62 115 ASP A N 1
ATOM 897 C CA . ASP A 1 115 ? -1.691 -17.922 -20.016 1 98.62 115 ASP A CA 1
ATOM 898 C C . ASP A 1 115 ? -0.414 -17.312 -20.578 1 98.62 115 ASP A C 1
ATOM 900 O O . ASP A 1 115 ? 0.602 -18 -20.719 1 98.62 115 ASP A O 1
ATOM 904 N N . VAL A 1 116 ? -0.534 -16.062 -20.891 1 98.19 116 VAL A N 1
ATOM 905 C CA . VAL A 1 116 ? 0.596 -15.352 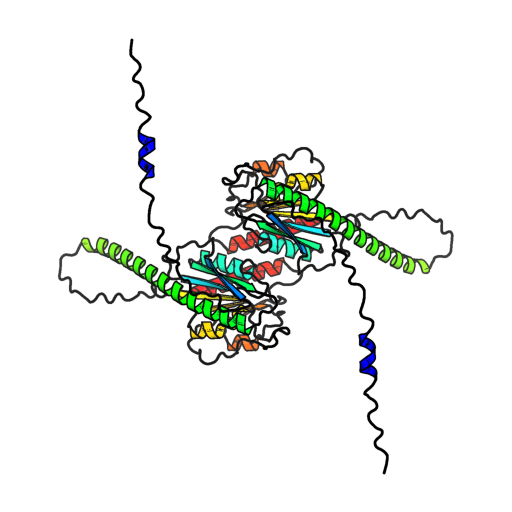-21.484 1 98.19 116 VAL A CA 1
ATOM 906 C C . VAL A 1 116 ? 1.763 -15.32 -20.5 1 98.19 116 VAL A C 1
ATOM 908 O O . VAL A 1 116 ? 2.904 -15.602 -20.875 1 98.19 116 VAL A O 1
ATOM 911 N N . TRP A 1 117 ? 1.477 -14.977 -19.359 1 98.75 117 TRP A N 1
ATOM 912 C CA . TRP A 1 117 ? 2.502 -14.898 -18.312 1 98.75 117 TRP A CA 1
ATOM 913 C C . TRP A 1 117 ? 3.158 -16.25 -18.094 1 98.75 117 TRP A C 1
ATOM 915 O O . TRP A 1 117 ? 4.379 -16.344 -17.969 1 98.75 117 TRP A O 1
ATOM 925 N N . LYS A 1 118 ? 2.359 -17.312 -17.969 1 98.69 118 LYS A N 1
ATOM 926 C CA . LYS A 1 118 ? 2.871 -18.672 -17.766 1 98.69 118 LYS A CA 1
ATOM 927 C C . LYS A 1 118 ? 3.844 -19.062 -18.875 1 98.69 118 LYS A C 1
ATOM 929 O O . LYS A 1 118 ? 4.945 -19.547 -18.594 1 98.69 118 LYS A O 1
ATOM 934 N N . ALA A 1 119 ? 3.434 -18.844 -20.062 1 98.5 119 ALA A N 1
ATOM 935 C CA . ALA A 1 119 ? 4.281 -19.203 -21.203 1 98.5 119 ALA A CA 1
ATOM 936 C C . ALA A 1 119 ? 5.621 -18.484 -21.141 1 98.5 119 ALA A C 1
ATOM 938 O O . ALA A 1 119 ? 6.676 -19.094 -21.297 1 98.5 119 ALA A O 1
ATOM 939 N N . LYS A 1 120 ? 5.547 -17.219 -20.875 1 98.31 120 LYS A N 1
ATOM 940 C CA . LYS A 1 120 ? 6.762 -16.422 -20.766 1 98.31 120 LYS A CA 1
ATOM 941 C C . LYS A 1 120 ? 7.633 -16.875 -19.609 1 98.31 120 LYS A C 1
ATOM 943 O O . LYS A 1 120 ? 8.852 -16.984 -19.734 1 98.31 120 LYS A O 1
ATOM 948 N N . SER A 1 121 ? 7.031 -17.188 -18.531 1 98.44 121 SER A N 1
ATOM 949 C CA . SER A 1 121 ? 7.742 -17.578 -17.312 1 98.44 121 SER A CA 1
ATOM 950 C C . SER A 1 121 ? 8.406 -18.938 -17.484 1 98.44 121 SER A C 1
ATOM 952 O O . SER A 1 121 ? 9.531 -19.141 -17.016 1 98.44 121 SER A O 1
ATOM 954 N N . VAL A 1 122 ? 7.73 -19.797 -18.109 1 98.12 122 VAL A N 1
ATOM 955 C CA . VAL A 1 122 ? 8.297 -21.125 -18.359 1 98.12 122 VAL A CA 1
ATOM 956 C C . VAL A 1 122 ? 9.523 -20.984 -19.25 1 98.12 122 VAL A C 1
ATOM 958 O O . VAL A 1 122 ? 10.555 -21.625 -19 1 98.12 122 VAL A O 1
ATOM 961 N N . ALA A 1 123 ? 9.438 -20.188 -20.281 1 97.69 123 ALA A N 1
ATOM 962 C CA . ALA A 1 123 ? 10.57 -19.969 -21.172 1 97.69 123 ALA A CA 1
ATOM 963 C C . ALA A 1 123 ? 11.766 -19.391 -20.406 1 97.69 123 ALA A C 1
ATOM 965 O O . ALA A 1 123 ? 12.891 -19.875 -20.562 1 97.69 123 ALA A O 1
ATOM 966 N N . ARG A 1 124 ? 11.508 -18.469 -19.625 1 97.69 124 ARG A N 1
ATOM 967 C CA . ARG A 1 124 ? 12.555 -17.812 -18.828 1 97.69 124 ARG A CA 1
ATOM 968 C C . ARG A 1 124 ? 13.18 -18.797 -17.844 1 97.69 124 ARG A C 1
ATOM 970 O O . ARG A 1 124 ? 14.398 -18.828 -17.688 1 97.69 124 ARG A O 1
ATOM 977 N N . ALA A 1 125 ? 12.367 -19.562 -17.188 1 97.06 125 ALA A N 1
ATOM 978 C CA . ALA A 1 125 ? 12.828 -20.547 -16.203 1 97.06 125 ALA A CA 1
ATOM 979 C C . ALA A 1 125 ? 13.695 -21.625 -16.859 1 97.06 125 ALA A C 1
ATOM 981 O O . ALA A 1 125 ? 14.656 -22.109 -16.266 1 97.06 125 ALA A O 1
ATOM 982 N N . THR A 1 126 ? 13.336 -21.906 -18.031 1 95.12 126 THR A N 1
ATOM 983 C CA . THR A 1 126 ? 14.102 -22.891 -18.797 1 95.12 126 THR A CA 1
ATOM 984 C C . THR A 1 126 ? 15.508 -22.375 -19.094 1 95.12 126 THR A C 1
ATOM 986 O O . THR A 1 126 ? 16.484 -23.125 -18.969 1 95.12 126 THR A O 1
ATOM 989 N N . ILE A 1 127 ? 15.539 -21.172 -19.469 1 94.81 127 ILE A N 1
ATOM 990 C CA . ILE A 1 127 ? 16.844 -20.547 -19.719 1 94.81 127 ILE A CA 1
ATOM 991 C C . ILE A 1 127 ? 17.672 -20.562 -18.438 1 94.81 127 ILE A C 1
ATOM 993 O O . ILE A 1 127 ? 18.859 -20.906 -18.469 1 94.81 127 ILE A O 1
ATOM 997 N N . ALA A 1 128 ? 17.109 -20.266 -17.375 1 94.38 128 ALA A N 1
ATOM 998 C CA . ALA A 1 128 ? 17.797 -20.234 -16.094 1 94.38 128 ALA A CA 1
ATOM 999 C C . ALA A 1 128 ? 18.328 -21.609 -15.719 1 94.38 128 ALA A C 1
ATOM 1001 O O . ALA A 1 128 ? 19.453 -21.734 -15.211 1 94.38 128 ALA A O 1
ATOM 1002 N N . ALA A 1 129 ? 17.562 -22.594 -15.945 1 92.12 129 ALA A N 1
ATOM 1003 C CA . ALA A 1 129 ? 17.953 -23.969 -15.633 1 92.12 129 ALA A CA 1
ATOM 1004 C C . ALA A 1 129 ? 19.156 -24.406 -16.453 1 92.12 129 ALA A C 1
ATOM 1006 O O . ALA A 1 129 ? 20.031 -25.109 -15.953 1 92.12 129 ALA A O 1
ATOM 1007 N N . HIS A 1 130 ? 19.219 -24.031 -17.609 1 89.69 130 HIS A N 1
ATOM 1008 C CA . HIS A 1 130 ? 20.328 -24.359 -18.5 1 89.69 130 HIS A CA 1
ATOM 1009 C C . HIS A 1 130 ? 21.609 -23.672 -18.047 1 89.69 130 HIS A C 1
ATOM 1011 O O . HIS A 1 130 ? 22.688 -24.281 -18.078 1 89.69 130 HIS A O 1
ATOM 1017 N N . HIS A 1 131 ? 21.453 -22.469 -17.719 1 85.88 131 HIS A N 1
ATOM 1018 C CA . HIS A 1 131 ? 22.625 -21.734 -17.25 1 85.88 131 HIS A CA 1
ATOM 1019 C C . HIS A 1 131 ? 23.203 -22.359 -15.992 1 85.88 131 HIS A C 1
ATOM 1021 O O . HIS A 1 131 ? 24.422 -22.438 -15.852 1 85.88 131 HIS A O 1
ATOM 1027 N N . ALA A 1 132 ? 22.453 -22.844 -15.117 1 82.31 132 ALA A N 1
ATOM 1028 C CA . ALA A 1 132 ? 22.891 -23.453 -13.867 1 82.31 132 ALA A CA 1
ATOM 1029 C C . ALA A 1 132 ? 23.609 -24.781 -14.133 1 82.31 132 ALA A C 1
ATOM 1031 O O . ALA A 1 132 ? 24.578 -25.125 -13.461 1 82.31 132 ALA A O 1
ATOM 1032 N N . SER A 1 133 ? 23.125 -25.469 -15.109 1 78.44 133 SER A N 1
ATOM 1033 C CA . SER A 1 133 ? 23.703 -26.766 -15.492 1 78.44 133 SER A CA 1
ATOM 1034 C C . SER A 1 133 ? 25.078 -26.578 -16.125 1 78.44 133 SER A C 1
ATOM 1036 O O . SER A 1 133 ? 26.016 -27.312 -15.82 1 78.44 133 SER A O 1
ATOM 1038 N N . ASP A 1 134 ? 25.141 -25.594 -16.922 1 75.25 134 ASP A N 1
ATOM 1039 C CA . ASP A 1 134 ? 26.406 -25.297 -17.594 1 75.25 134 ASP A CA 1
ATOM 1040 C C . ASP A 1 134 ? 27.484 -24.938 -16.578 1 75.25 134 ASP A C 1
ATOM 1042 O O . ASP A 1 134 ? 28.641 -25.344 -16.719 1 75.25 134 ASP A O 1
ATOM 1046 N N . ASN A 1 135 ? 27.094 -24.234 -15.602 1 72.62 135 ASN A N 1
ATOM 1047 C CA . ASN A 1 135 ? 28.047 -23.828 -14.578 1 72.62 135 ASN A CA 1
ATOM 1048 C C . ASN A 1 135 ? 28.5 -25 -13.719 1 72.62 135 ASN A C 1
ATOM 1050 O O . ASN A 1 135 ? 29.656 -25.078 -13.305 1 72.62 135 ASN A O 1
ATOM 1054 N N . ARG A 1 136 ? 27.625 -25.938 -13.477 1 67.69 136 ARG A N 1
ATOM 1055 C CA . ARG A 1 136 ? 27.953 -27.141 -12.703 1 67.69 136 ARG A CA 1
ATOM 1056 C C . ARG A 1 136 ? 28.906 -28.031 -13.477 1 67.69 136 ARG A C 1
ATOM 1058 O O . ARG A 1 136 ? 29.844 -28.594 -12.898 1 67.69 136 ARG A O 1
ATOM 1065 N N . ASP A 1 137 ? 28.688 -28.141 -14.75 1 64.75 137 ASP A N 1
ATOM 1066 C CA . ASP A 1 137 ? 29.531 -28.984 -15.594 1 64.75 137 ASP A CA 1
ATOM 1067 C C . ASP A 1 137 ? 30.938 -28.422 -15.688 1 64.75 137 ASP A C 1
ATOM 1069 O O . ASP A 1 137 ? 31.922 -29.172 -15.656 1 64.75 137 ASP A O 1
ATOM 1073 N N . THR A 1 138 ? 30.969 -27.141 -15.68 1 63.47 138 THR A N 1
ATOM 1074 C CA . THR A 1 138 ? 32.281 -26.516 -15.75 1 63.47 138 THR A CA 1
ATOM 1075 C C . THR A 1 138 ? 33.031 -26.672 -14.422 1 63.47 138 THR A C 1
ATOM 1077 O O . THR A 1 138 ? 34.25 -26.891 -14.398 1 63.47 138 THR A O 1
ATOM 1080 N N . ASP A 1 139 ? 32.219 -26.641 -13.422 1 58.22 139 ASP A N 1
ATOM 1081 C CA . ASP A 1 139 ? 32.844 -26.828 -12.117 1 58.22 139 ASP A CA 1
ATOM 1082 C C . ASP A 1 139 ? 33.312 -28.281 -11.914 1 58.22 139 ASP A C 1
ATOM 1084 O O . ASP A 1 139 ? 34.375 -28.531 -11.367 1 58.22 139 ASP A O 1
ATOM 1088 N N . ASP A 1 140 ? 32.5 -29.219 -12.383 1 55.97 140 ASP A N 1
ATOM 1089 C CA . ASP A 1 140 ? 32.844 -30.641 -12.281 1 55.97 140 ASP A CA 1
ATOM 1090 C C . ASP A 1 140 ? 34 -30.984 -13.203 1 55.97 140 ASP A C 1
ATOM 1092 O O . ASP A 1 140 ? 34.812 -31.859 -12.883 1 55.97 140 ASP A O 1
ATOM 1096 N N . ALA A 1 141 ? 34.062 -30.391 -14.32 1 56.5 141 ALA A N 1
ATOM 1097 C CA . ALA A 1 141 ? 35.156 -30.641 -15.258 1 56.5 141 ALA A CA 1
ATOM 1098 C C . ALA A 1 141 ? 36.5 -30.141 -14.695 1 56.5 141 ALA A C 1
ATOM 1100 O O . ALA A 1 141 ? 37.531 -30.766 -14.906 1 56.5 141 ALA A O 1
ATOM 1101 N N . GLN A 1 142 ? 36.375 -29.062 -14.062 1 53.16 142 GLN A N 1
ATOM 1102 C CA . GLN A 1 142 ? 37.625 -28.531 -13.469 1 53.16 142 GLN A CA 1
ATOM 1103 C C . GLN A 1 142 ? 38.125 -29.438 -12.344 1 53.16 142 GLN A C 1
ATOM 1105 O O . GLN A 1 142 ? 39.312 -29.609 -12.172 1 53.16 142 GLN A O 1
ATOM 1110 N N . ASP A 1 143 ? 37.188 -30.078 -11.805 1 52.34 143 ASP A N 1
ATOM 1111 C CA . ASP A 1 143 ? 37.594 -31 -10.742 1 52.34 143 ASP A CA 1
ATOM 1112 C C . ASP A 1 143 ? 38.062 -32.344 -11.312 1 52.34 143 ASP A C 1
ATOM 1114 O O . ASP A 1 143 ? 38.938 -32.969 -10.75 1 52.34 143 ASP A O 1
ATOM 1118 N N . SER A 1 144 ? 37.438 -32.719 -12.492 1 45.69 144 SER A N 1
ATOM 1119 C CA . SER A 1 144 ? 37.781 -34 -13.07 1 45.69 144 SER A CA 1
ATOM 1120 C C . SER A 1 144 ? 39.062 -33.906 -13.875 1 45.69 144 SER A C 1
ATOM 1122 O O . SER A 1 144 ? 39.594 -34.938 -14.32 1 45.69 144 SER A O 1
ATOM 1124 N N . ALA A 1 145 ? 39.469 -32.812 -14.336 1 47.47 145 ALA A N 1
ATOM 1125 C CA . ALA A 1 145 ? 40.656 -32.75 -15.164 1 47.47 145 ALA A CA 1
ATOM 1126 C C . ALA A 1 145 ? 41.875 -33.281 -14.398 1 47.47 145 ALA A C 1
ATOM 1128 O O . ALA A 1 145 ? 42.969 -33.375 -14.953 1 47.47 145 ALA A O 1
ATOM 1129 N N . VAL A 1 146 ? 41.781 -33.375 -13.086 1 42.84 146 VAL A N 1
ATOM 1130 C CA . VAL A 1 146 ? 43 -33.938 -12.5 1 42.84 146 VAL A CA 1
ATOM 1131 C C . VAL A 1 146 ? 43.125 -35.406 -12.891 1 42.84 146 VAL A C 1
ATOM 1133 O O . VAL A 1 146 ? 44.219 -35.875 -13.195 1 42.84 146 VAL A O 1
ATOM 1136 N N . ASP A 1 147 ? 42.188 -36.375 -12.484 1 39.59 147 ASP A N 1
ATOM 1137 C CA . ASP A 1 147 ? 42.5 -37.781 -12.547 1 39.59 147 ASP A CA 1
ATOM 1138 C C . ASP A 1 147 ? 42.031 -38.406 -13.875 1 39.59 147 ASP A C 1
ATOM 1140 O O . ASP A 1 147 ? 41.125 -39.25 -13.906 1 39.59 147 ASP A O 1
ATOM 1144 N N . ALA A 1 148 ? 41.781 -37.75 -14.961 1 41.06 148 ALA A N 1
ATOM 1145 C CA . ALA A 1 148 ? 41.094 -38.281 -16.141 1 41.06 148 ALA A CA 1
ATOM 1146 C C . ALA A 1 148 ? 42.031 -39.188 -16.922 1 41.06 148 ALA A C 1
ATOM 1148 O O . ALA A 1 148 ? 42.625 -38.781 -17.922 1 41.06 148 ALA A O 1
ATOM 1149 N N . ASP A 1 149 ? 42.719 -40.031 -16.188 1 34.84 149 ASP A N 1
ATOM 1150 C CA . ASP A 1 149 ? 43.281 -40.938 -17.172 1 34.84 149 ASP A CA 1
ATOM 1151 C C . ASP A 1 149 ? 42.156 -41.562 -18.031 1 34.84 149 ASP A C 1
ATOM 1153 O O . ASP A 1 149 ? 42.312 -41.625 -19.25 1 34.84 149 ASP A O 1
ATOM 1157 N N . SER A 1 150 ? 41.438 -42.719 -17.406 1 34.62 150 SER A N 1
ATOM 1158 C CA . SER A 1 150 ? 41.031 -43.875 -18.172 1 34.62 150 SER A CA 1
ATOM 1159 C C . SER A 1 150 ? 39.844 -43.531 -19.094 1 34.62 150 SER A C 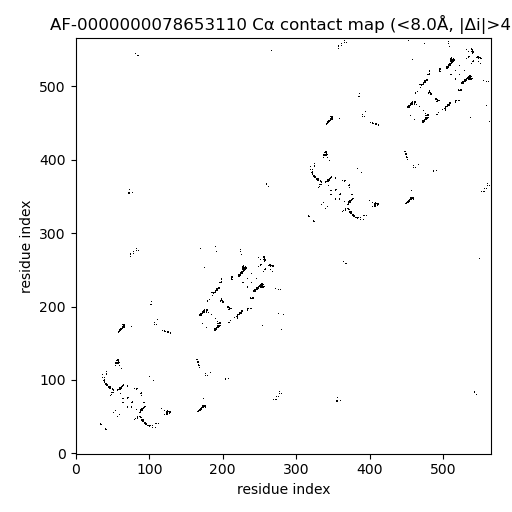1
ATOM 1161 O O . SER A 1 150 ? 39.281 -42.469 -19 1 34.62 150 SER A O 1
ATOM 1163 N N . ASN A 1 151 ? 38.781 -44.719 -19.359 1 31.52 151 ASN A N 1
ATOM 1164 C CA . ASN A 1 151 ? 37.812 -45.156 -20.359 1 31.52 151 ASN A CA 1
ATOM 1165 C C . ASN A 1 151 ? 36.562 -44.281 -20.359 1 31.52 151 ASN A C 1
ATOM 1167 O O . ASN A 1 151 ? 35.75 -44.344 -19.453 1 31.52 151 ASN A O 1
ATOM 1171 N N . ALA A 1 152 ? 36.5 -43.094 -20.859 1 35.88 152 ALA A N 1
ATOM 1172 C CA . ALA A 1 152 ? 35.375 -42.156 -20.922 1 35.88 152 ALA A CA 1
ATOM 1173 C C . ALA A 1 152 ? 34.188 -42.781 -21.625 1 35.88 152 ALA A C 1
ATOM 1175 O O . ALA A 1 152 ? 34.188 -42.938 -22.844 1 35.88 152 ALA A O 1
ATOM 1176 N N . SER A 1 153 ? 33.562 -43.969 -21.094 1 31.55 153 SER A N 1
ATOM 1177 C CA . SER A 1 153 ? 32.312 -44.406 -21.672 1 31.55 153 SER A CA 1
ATOM 1178 C C . SER A 1 153 ? 31.312 -43.25 -21.797 1 31.55 153 SER A C 1
ATOM 1180 O O . SER A 1 153 ? 31.203 -42.438 -20.875 1 31.55 153 SER A O 1
ATOM 1182 N N . ALA A 1 154 ? 30.969 -42.75 -22.969 1 36.38 154 ALA A N 1
ATOM 1183 C CA . ALA A 1 154 ? 29.953 -41.812 -23.438 1 36.38 154 ALA A CA 1
ATOM 1184 C C . ALA A 1 154 ? 28.594 -42.062 -22.766 1 36.38 154 ALA A C 1
ATOM 1186 O O . ALA A 1 154 ? 27.797 -42.875 -23.25 1 36.38 154 ALA A O 1
ATOM 1187 N N . ASP A 1 155 ? 28.5 -42.438 -21.5 1 32.69 155 ASP A N 1
ATOM 1188 C CA . ASP A 1 155 ? 27.141 -42.5 -21 1 32.69 155 ASP A CA 1
ATOM 1189 C C . ASP A 1 155 ? 26.328 -41.281 -21.422 1 32.69 155 ASP A C 1
ATOM 1191 O O . ASP A 1 155 ? 26.875 -40.188 -21.578 1 32.69 155 ASP A O 1
ATOM 1195 N N . SER A 1 156 ? 25.25 -41.469 -22.203 1 35.12 156 SER A N 1
ATOM 1196 C CA . SER A 1 156 ? 24.125 -40.594 -22.547 1 35.12 156 SER A CA 1
ATOM 1197 C C . SER A 1 156 ? 23.781 -39.656 -21.406 1 35.12 156 SER A C 1
ATOM 1199 O O . SER A 1 156 ? 23.406 -40.094 -20.312 1 35.12 156 SER A O 1
ATOM 1201 N N . SER A 1 157 ? 24.516 -38.594 -21.312 1 35.38 157 SER A N 1
ATOM 1202 C CA . SER A 1 157 ? 24.141 -37.469 -20.422 1 35.38 157 SER A CA 1
ATOM 1203 C C . SER A 1 157 ? 22.641 -37.219 -20.484 1 35.38 157 SER A C 1
ATOM 1205 O O . SER A 1 157 ? 22.172 -36.562 -21.422 1 35.38 157 SER A O 1
ATOM 1207 N N . VAL A 1 158 ? 21.781 -38.188 -20.359 1 36.69 158 VAL A N 1
ATOM 1208 C CA . VAL A 1 158 ? 20.422 -37.75 -20.016 1 36.69 158 VAL A CA 1
ATOM 1209 C C . VAL A 1 158 ? 20.484 -36.594 -19.016 1 36.69 158 VAL A C 1
ATOM 1211 O O . VAL A 1 158 ? 20.984 -36.781 -17.891 1 36.69 158 VAL A O 1
ATOM 1214 N N . SER A 1 159 ? 20.719 -35.438 -19.484 1 38.81 159 SER A N 1
ATOM 1215 C CA . SER A 1 159 ? 20.547 -34.25 -18.672 1 38.81 159 SER A CA 1
ATOM 1216 C C . SER A 1 159 ? 19.375 -34.375 -17.719 1 38.81 159 SER A C 1
ATOM 1218 O O . SER A 1 159 ? 18.203 -34.375 -18.141 1 38.81 159 SER A O 1
ATOM 1220 N N . SER A 1 160 ? 19.312 -35.281 -16.859 1 38.88 160 SER A N 1
ATOM 1221 C CA . SER A 1 160 ? 18.375 -35.344 -15.734 1 38.88 160 SER A CA 1
ATOM 1222 C C . SER A 1 160 ? 18.109 -33.938 -15.164 1 38.88 160 SER A C 1
ATOM 1224 O O . SER A 1 160 ? 19.047 -33.281 -14.711 1 38.88 160 SER A O 1
ATOM 1226 N N . LEU A 1 161 ? 17.172 -33.219 -15.727 1 45 161 LEU A N 1
ATOM 1227 C CA . LEU A 1 161 ? 16.703 -32.031 -15.039 1 45 161 LEU A CA 1
ATOM 1228 C C . LEU A 1 161 ? 16.688 -32.219 -13.531 1 45 161 LEU A C 1
ATOM 1230 O O . LEU A 1 161 ? 16.109 -33.188 -13.039 1 45 161 LEU A O 1
ATOM 1234 N N . THR A 1 162 ? 17.719 -31.984 -12.898 1 50.84 162 THR A N 1
ATOM 1235 C CA . THR A 1 162 ? 17.734 -32 -11.438 1 50.84 162 THR A CA 1
ATOM 1236 C C . THR A 1 162 ? 16.516 -31.266 -10.875 1 50.84 162 THR A C 1
ATOM 1238 O O . THR A 1 162 ? 15.984 -30.359 -11.516 1 50.84 162 THR A O 1
ATOM 1241 N N . PRO A 1 163 ? 15.656 -31.891 -9.977 1 54.16 163 PRO A N 1
ATOM 1242 C CA . PRO A 1 163 ? 14.523 -31.25 -9.312 1 54.16 163 PRO A CA 1
ATOM 1243 C C . PRO A 1 163 ? 14.688 -29.734 -9.172 1 54.16 163 PRO A C 1
ATOM 1245 O O . PRO A 1 163 ? 13.695 -29 -9.211 1 54.16 163 PRO A O 1
ATOM 1248 N N . ASP A 1 164 ? 15.867 -29.25 -9.266 1 64 164 ASP A N 1
ATOM 1249 C CA . ASP A 1 164 ? 16.156 -27.828 -9.109 1 64 164 ASP A CA 1
ATOM 1250 C C . ASP A 1 164 ? 16.016 -27.094 -10.438 1 64 164 ASP A C 1
ATOM 1252 O O . ASP A 1 164 ? 16.125 -25.859 -10.492 1 64 164 ASP A O 1
ATOM 1256 N N . SER A 1 165 ? 15.398 -27.844 -11.43 1 79.12 165 SER A N 1
ATOM 1257 C CA . SER A 1 165 ? 15.391 -27.25 -12.766 1 79.12 165 SER A CA 1
ATOM 1258 C C . SER A 1 165 ? 13.961 -27.047 -13.266 1 79.12 165 SER A C 1
ATOM 1260 O O . SER A 1 165 ? 13.75 -26.422 -14.312 1 79.12 165 SER A O 1
ATOM 1262 N N . VAL A 1 166 ? 12.984 -27.438 -12.508 1 90.62 166 VAL A N 1
ATOM 1263 C CA . VAL A 1 166 ? 11.594 -27.328 -12.938 1 90.62 166 VAL A CA 1
ATOM 1264 C C . VAL A 1 166 ? 11.07 -25.922 -12.602 1 90.62 166 VAL A C 1
ATOM 1266 O O . VAL A 1 166 ? 11.273 -25.422 -11.492 1 90.62 166 VAL A O 1
ATOM 1269 N N . PRO A 1 167 ? 10.359 -25.375 -13.609 1 96.56 167 PRO A N 1
ATOM 1270 C CA . PRO A 1 167 ? 9.781 -24.062 -13.336 1 96.56 167 PRO A CA 1
ATOM 1271 C C . PRO A 1 167 ? 8.828 -24.062 -12.141 1 96.56 167 PRO A C 1
ATOM 1273 O O . PRO A 1 167 ? 7.984 -24.953 -12.031 1 96.56 167 PRO A O 1
ATOM 1276 N N . LYS A 1 168 ? 9.031 -23.219 -11.234 1 98.06 168 LYS A N 1
ATOM 1277 C CA . LYS A 1 168 ? 8.141 -22.984 -10.102 1 98.06 168 LYS A CA 1
ATOM 1278 C C . LYS A 1 168 ? 7.305 -21.719 -10.32 1 98.06 168 LYS A C 1
ATOM 1280 O O . LYS A 1 168 ? 7.84 -20.609 -10.367 1 98.06 168 LYS A O 1
ATOM 1285 N N . LEU A 1 169 ? 6.004 -21.906 -10.484 1 98.69 169 LEU A N 1
ATOM 1286 C CA . LEU A 1 169 ? 5.109 -20.812 -10.852 1 98.69 169 LEU A CA 1
ATOM 1287 C C . LEU A 1 169 ? 4.047 -20.594 -9.781 1 98.69 169 LEU A C 1
ATOM 1289 O O . LEU A 1 169 ? 3.357 -21.531 -9.375 1 98.69 169 LEU A O 1
ATOM 1293 N N . LEU A 1 170 ? 3.932 -19.344 -9.273 1 98.94 170 LEU A N 1
ATOM 1294 C CA . LEU A 1 170 ? 2.996 -18.969 -8.227 1 98.94 170 LEU A CA 1
ATOM 1295 C C . LEU A 1 170 ? 2.184 -17.734 -8.633 1 98.94 170 LEU A C 1
ATOM 1297 O O . LEU A 1 170 ? 2.744 -16.75 -9.094 1 98.94 170 LEU A O 1
ATOM 1301 N N . VAL A 1 171 ? 0.885 -17.844 -8.531 1 98.94 171 VAL A N 1
ATOM 1302 C CA . VAL A 1 171 ? -0.004 -16.719 -8.75 1 98.94 171 VAL A CA 1
ATOM 1303 C C . VAL A 1 171 ? -0.647 -16.297 -7.43 1 98.94 171 VAL A C 1
ATOM 1305 O O . VAL A 1 171 ? -1.229 -17.125 -6.727 1 98.94 171 VAL A O 1
ATOM 1308 N N . VAL A 1 172 ? -0.497 -15.039 -7.051 1 98.94 172 VAL A N 1
ATOM 1309 C CA . VAL A 1 172 ? -1.165 -14.469 -5.887 1 98.94 172 VAL A CA 1
ATOM 1310 C C . VAL A 1 172 ? -2.34 -13.602 -6.336 1 98.94 172 VAL A C 1
ATOM 1312 O O . VAL A 1 172 ? -2.152 -12.617 -7.055 1 98.94 172 VAL A O 1
ATOM 1315 N N . THR A 1 173 ? -3.518 -13.984 -5.934 1 98.88 173 THR A N 1
ATOM 1316 C CA . THR A 1 173 ? -4.73 -13.297 -6.359 1 98.88 173 THR A CA 1
ATOM 1317 C C . THR A 1 173 ? -5.461 -12.695 -5.16 1 98.88 173 THR A C 1
ATOM 1319 O O . THR A 1 173 ? -5.262 -13.133 -4.023 1 98.88 173 THR A O 1
ATOM 1322 N N . LYS A 1 174 ? -6.238 -11.695 -5.387 1 98.69 174 LYS A N 1
ATOM 1323 C CA . LYS A 1 174 ? -7.016 -11.016 -4.352 1 98.69 174 LYS A CA 1
ATOM 1324 C C . LYS A 1 174 ? -8.414 -10.664 -4.855 1 98.69 174 LYS A C 1
ATOM 1326 O O . LYS A 1 174 ? -8.562 -9.992 -5.875 1 98.69 174 LYS A O 1
ATOM 1331 N N . SER A 1 175 ? -9.461 -11.219 -4.176 1 97.5 175 SER A N 1
ATOM 1332 C CA . SER A 1 175 ? -10.82 -10.766 -4.426 1 97.5 175 SER A CA 1
ATOM 1333 C C . SER A 1 175 ? -11.266 -11.102 -5.848 1 97.5 175 SER A C 1
ATOM 1335 O O . SER A 1 175 ? -11.273 -12.266 -6.238 1 97.5 175 SER A O 1
ATOM 1337 N N . LEU A 1 176 ? -11.359 -10.125 -6.75 1 94.56 176 LEU A N 1
ATOM 1338 C CA . LEU A 1 176 ? -11.852 -10.336 -8.109 1 94.56 176 LEU A CA 1
ATOM 1339 C C . LEU A 1 176 ? -10.961 -11.328 -8.859 1 94.56 176 LEU A C 1
ATOM 1341 O O . LEU A 1 176 ? -11.469 -12.203 -9.562 1 94.56 176 LEU A O 1
ATOM 1345 N N . SER A 1 177 ? -9.695 -11.172 -8.68 1 97.88 177 SER A N 1
ATOM 1346 C CA . SER A 1 177 ? -8.789 -12 -9.469 1 97.88 177 SER A CA 1
ATOM 1347 C C . SER A 1 177 ? -8.82 -13.453 -8.992 1 97.88 177 SER A C 1
ATOM 1349 O O . SER A 1 177 ? -8.391 -14.359 -9.719 1 97.88 177 SER A O 1
ATOM 1351 N N . THR A 1 178 ? -9.344 -13.711 -7.793 1 98.62 178 THR A N 1
ATOM 1352 C CA . THR A 1 178 ? -9.461 -15.086 -7.316 1 98.62 178 THR A CA 1
ATOM 1353 C C . THR A 1 178 ? -10.422 -15.883 -8.195 1 98.62 178 THR A C 1
ATOM 1355 O O . THR A 1 178 ? -10.375 -17.109 -8.211 1 98.62 178 THR A O 1
ATOM 1358 N N . LEU A 1 179 ? -11.234 -15.203 -8.93 1 98.25 179 LEU A N 1
ATOM 1359 C CA . LEU A 1 179 ? -12.203 -15.852 -9.805 1 98.25 179 LEU A CA 1
ATOM 1360 C C . LEU A 1 179 ? -11.508 -16.5 -10.992 1 98.25 179 LEU A C 1
ATOM 1362 O O . LEU A 1 179 ? -12.109 -17.297 -11.711 1 98.25 179 LEU A O 1
ATOM 1366 N N . SER A 1 180 ? -10.273 -16.25 -11.195 1 98.25 180 SER A N 1
ATOM 1367 C CA . SER A 1 180 ? -9.492 -16.906 -12.242 1 98.25 180 SER A CA 1
ATOM 1368 C C . SER A 1 180 ? -8.891 -18.219 -11.742 1 98.25 180 SER A C 1
ATOM 1370 O O . SER A 1 180 ? -8.227 -18.922 -12.492 1 98.25 180 SER A O 1
ATOM 1372 N N . PHE A 1 181 ? -9.156 -18.578 -10.531 1 98.56 181 PHE A N 1
ATOM 1373 C CA . PHE A 1 181 ? -8.539 -19.734 -9.883 1 98.56 181 PHE A CA 1
ATOM 1374 C C . PHE A 1 181 ? -8.844 -21 -10.656 1 98.56 181 PHE A C 1
ATOM 1376 O O . PHE A 1 181 ? -7.945 -21.828 -10.898 1 98.56 181 PHE A O 1
ATOM 1383 N N . PRO A 1 182 ? -10.086 -21.25 -11.078 1 98.19 182 PRO A N 1
ATOM 1384 C CA . PRO A 1 182 ? -10.344 -22.484 -11.82 1 98.19 182 PRO A CA 1
ATOM 1385 C C . PRO A 1 182 ? -9.43 -22.656 -13.031 1 98.19 182 PRO A C 1
ATOM 1387 O O . PRO A 1 182 ? -8.922 -23.75 -13.273 1 98.19 182 PRO A O 1
ATOM 1390 N N . HIS A 1 183 ? -9.219 -21.594 -13.703 1 98.12 183 HIS A N 1
ATOM 1391 C CA . HIS A 1 183 ? -8.344 -21.625 -14.867 1 98.12 183 HIS A CA 1
ATOM 1392 C C . HIS A 1 183 ? -6.898 -21.891 -14.453 1 98.12 183 HIS A C 1
ATOM 1394 O O . HIS A 1 183 ? -6.234 -22.766 -15.039 1 98.12 183 HIS A O 1
ATOM 1400 N N . ALA A 1 184 ? -6.438 -21.156 -13.453 1 98.5 184 ALA A N 1
ATOM 1401 C CA . ALA A 1 184 ? -5.07 -21.344 -12.977 1 98.5 184 ALA A CA 1
ATOM 1402 C C . ALA A 1 184 ? -4.836 -22.766 -12.492 1 98.5 184 ALA A C 1
ATOM 1404 O O . ALA A 1 184 ? -3.768 -23.344 -12.734 1 98.5 184 ALA A O 1
ATOM 1405 N N . ALA A 1 185 ? -5.824 -23.297 -11.812 1 98.06 185 ALA A N 1
ATOM 1406 C CA . ALA A 1 185 ? -5.734 -24.672 -11.32 1 98.06 185 ALA A CA 1
ATOM 1407 C C . ALA A 1 185 ? -5.613 -25.656 -12.477 1 98.06 185 ALA A C 1
ATOM 1409 O O . ALA A 1 185 ? -4.801 -26.594 -12.422 1 98.06 185 ALA A O 1
ATOM 1410 N N . ARG A 1 186 ? -6.375 -25.469 -13.492 1 96.88 186 ARG A N 1
ATOM 1411 C CA . ARG A 1 186 ? -6.316 -26.328 -14.664 1 96.88 186 ARG A CA 1
ATOM 1412 C C . ARG A 1 186 ? -4.945 -26.266 -15.328 1 96.88 186 ARG A C 1
ATOM 1414 O O . ARG A 1 186 ? -4.473 -27.25 -15.891 1 96.88 186 ARG A O 1
ATOM 1421 N N . GLU A 1 187 ? -4.395 -25.094 -15.234 1 97 187 GLU A N 1
ATOM 1422 C CA . GLU A 1 187 ? -3.074 -24.875 -15.82 1 97 187 GLU A CA 1
ATOM 1423 C C . GLU A 1 187 ? -1.972 -25.422 -14.914 1 97 187 GLU A C 1
ATOM 1425 O O . GLU A 1 187 ? -0.786 -25.281 -15.219 1 97 187 GLU A O 1
ATOM 1430 N N . GLY A 1 188 ? -2.334 -25.906 -13.773 1 96.81 188 GLY A N 1
ATOM 1431 C CA . GLY A 1 188 ? -1.38 -26.547 -12.875 1 96.81 188 GLY A CA 1
ATOM 1432 C C . GLY A 1 188 ? -0.578 -25.547 -12.055 1 96.81 188 GLY A C 1
ATOM 1433 O O . GLY A 1 188 ? 0.515 -25.859 -11.586 1 96.81 188 GLY A O 1
ATOM 1434 N N . LEU A 1 189 ? -1.065 -24.359 -11.898 1 98.19 189 LEU A N 1
ATOM 1435 C CA . LEU A 1 189 ? -0.346 -23.312 -11.195 1 98.19 189 LEU A CA 1
ATOM 1436 C C . LEU A 1 189 ? -0.617 -23.375 -9.695 1 98.19 189 LEU A C 1
ATOM 1438 O O . LEU A 1 189 ? -1.706 -23.781 -9.273 1 98.19 189 LEU A O 1
ATOM 1442 N N . HIS A 1 190 ? 0.426 -23.078 -8.883 1 98.69 190 HIS A N 1
ATOM 1443 C CA . HIS A 1 190 ? 0.18 -22.766 -7.48 1 98.69 190 HIS A CA 1
ATOM 1444 C C . HIS A 1 190 ? -0.498 -21.406 -7.316 1 98.69 190 HIS A C 1
ATOM 1446 O O . HIS A 1 190 ? -0.162 -20.453 -8.023 1 98.69 190 HIS A O 1
ATOM 1452 N N . VAL A 1 191 ? -1.485 -21.359 -6.375 1 98.88 191 VAL A N 1
ATOM 1453 C CA . VAL A 1 191 ? -2.252 -20.125 -6.262 1 98.88 191 VAL A CA 1
ATOM 1454 C C . VAL A 1 191 ? -2.463 -19.781 -4.789 1 98.88 191 VAL A C 1
ATOM 1456 O O . VAL A 1 191 ? -2.816 -20.656 -3.986 1 98.88 191 VAL A O 1
ATOM 1459 N N . ALA A 1 192 ? -2.168 -18.578 -4.398 1 98.94 192 ALA A N 1
ATOM 1460 C CA . ALA A 1 192 ? -2.652 -18 -3.148 1 98.94 192 ALA A CA 1
ATOM 1461 C C . ALA A 1 192 ? -3.904 -17.172 -3.381 1 98.94 192 ALA A C 1
ATOM 1463 O O . ALA A 1 192 ? -3.896 -16.234 -4.195 1 98.94 192 ALA A O 1
ATOM 1464 N N . LEU A 1 193 ? -4.953 -17.516 -2.713 1 98.94 193 LEU A N 1
ATOM 1465 C CA . LEU A 1 193 ? -6.238 -16.828 -2.797 1 98.94 193 LEU A CA 1
ATOM 1466 C C . LEU A 1 193 ? -6.441 -15.906 -1.595 1 98.94 193 LEU A C 1
ATOM 1468 O O . LEU A 1 193 ? 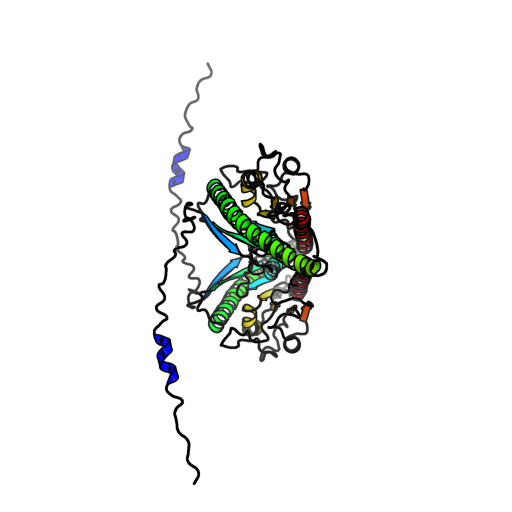-6.832 -16.359 -0.519 1 98.94 193 LEU A O 1
ATOM 1472 N N . LEU A 1 194 ? -6.219 -14.633 -1.787 1 98.94 194 LEU A N 1
ATOM 1473 C CA . LEU A 1 194 ? -6.48 -13.664 -0.728 1 98.94 194 LEU A CA 1
ATOM 1474 C C . LEU A 1 194 ? -7.898 -13.117 -0.833 1 98.94 194 LEU A C 1
ATOM 1476 O O . LEU A 1 194 ? -8.258 -12.5 -1.841 1 98.94 194 LEU A O 1
ATOM 1480 N N . THR A 1 195 ? -8.695 -13.414 0.21 1 98.81 195 THR A N 1
ATOM 1481 C CA . THR A 1 195 ? -10.078 -12.969 0.333 1 98.81 195 THR A CA 1
ATOM 1482 C C . THR A 1 195 ? -10.906 -13.445 -0.853 1 98.81 195 THR A C 1
ATOM 1484 O O . THR A 1 195 ? -11.531 -12.633 -1.546 1 98.81 195 THR A O 1
ATOM 1487 N N . PRO A 1 196 ? -10.945 -14.711 -1.021 1 98.81 196 PRO A N 1
ATOM 1488 C CA . PRO A 1 196 ? -11.594 -15.258 -2.215 1 98.81 196 PRO A CA 1
ATOM 1489 C C . PRO A 1 196 ? -13.094 -14.992 -2.246 1 98.81 196 PRO A C 1
ATOM 1491 O O . PRO A 1 196 ? -13.742 -14.969 -1.195 1 98.81 196 PRO A O 1
ATOM 1494 N N . VAL A 1 197 ? -13.57 -14.906 -3.465 1 98.5 197 VAL A N 1
ATOM 1495 C CA . VAL A 1 197 ? -15 -14.727 -3.674 1 98.5 197 VAL A CA 1
ATOM 1496 C C . VAL A 1 197 ? -15.703 -16.078 -3.668 1 98.5 197 VAL A C 1
ATOM 1498 O O . VAL A 1 197 ? -15.828 -16.734 -4.711 1 98.5 197 VAL A O 1
ATOM 1501 N N . LEU A 1 198 ? -16.141 -16.453 -2.496 1 98.62 198 LEU A N 1
ATOM 1502 C CA . LEU A 1 198 ? -16.812 -17.734 -2.332 1 98.62 198 LEU A CA 1
ATOM 1503 C C . LEU A 1 198 ? -18.328 -17.531 -2.217 1 98.62 198 LEU A C 1
ATOM 1505 O O . LEU A 1 198 ? -19.094 -18.484 -2.406 1 98.62 198 LEU A O 1
ATOM 1509 N N . ASN A 1 199 ? -18.688 -16.328 -1.837 1 97.38 199 ASN A N 1
ATOM 1510 C CA . ASN A 1 199 ? -20.062 -15.844 -1.907 1 97.38 199 ASN A CA 1
ATOM 1511 C C . ASN A 1 199 ? -20.203 -14.688 -2.893 1 97.38 199 ASN A C 1
ATOM 1513 O O . ASN A 1 199 ? -19.297 -13.859 -3.021 1 97.38 199 ASN A O 1
ATOM 1517 N N . PRO A 1 200 ? -21.359 -14.656 -3.521 1 94.12 200 PRO A N 1
ATOM 1518 C CA . PRO A 1 200 ? -21.484 -13.656 -4.582 1 94.12 200 PRO A CA 1
ATOM 1519 C C . PRO A 1 200 ? -21.578 -12.227 -4.039 1 94.12 200 PRO A C 1
ATOM 1521 O O . PRO A 1 200 ? -22.375 -11.953 -3.141 1 94.12 200 PRO A O 1
ATOM 1524 N N . PRO A 1 201 ? -20.781 -11.391 -4.625 1 92.44 201 PRO A N 1
ATOM 1525 C CA . PRO A 1 201 ? -20.984 -9.977 -4.281 1 92.44 201 PRO A CA 1
ATOM 1526 C C . PRO A 1 201 ? -22.328 -9.438 -4.777 1 92.44 201 PRO A C 1
ATOM 1528 O O . PRO A 1 201 ? -22.766 -9.789 -5.875 1 92.44 201 PRO A O 1
ATOM 1531 N N . PRO A 1 202 ? -22.875 -8.57 -4.016 1 90.12 202 PRO A N 1
ATOM 1532 C CA . PRO A 1 202 ? -24.219 -8.102 -4.379 1 90.12 202 PRO A CA 1
ATOM 1533 C C . PRO A 1 202 ? -24.234 -7.32 -5.688 1 90.12 202 PRO A C 1
ATOM 1535 O O . PRO A 1 202 ? -25.25 -7.309 -6.391 1 90.12 202 PRO A O 1
ATOM 1538 N N . PHE A 1 203 ? -23.188 -6.723 -6.035 1 87 203 PHE A N 1
ATOM 1539 C CA . PHE A 1 203 ? -23.172 -5.848 -7.203 1 87 203 PHE A CA 1
ATOM 1540 C C . PHE A 1 203 ? -22.844 -6.641 -8.469 1 87 203 PHE A C 1
ATOM 1542 O O . PHE A 1 203 ? -22.906 -6.102 -9.57 1 87 203 PHE A O 1
ATOM 1549 N N . ASP A 1 204 ? -22.5 -7.875 -8.352 1 91.5 204 ASP A N 1
ATOM 1550 C CA . ASP A 1 204 ? -22.25 -8.734 -9.508 1 91.5 204 ASP A CA 1
ATOM 1551 C C . ASP A 1 204 ? -23.531 -9.398 -9.977 1 91.5 204 ASP A C 1
ATOM 1553 O O . ASP A 1 204 ? -23.953 -10.414 -9.414 1 91.5 204 ASP A O 1
ATOM 1557 N N . VAL A 1 205 ? -24.016 -8.938 -11.047 1 91.94 205 VAL A N 1
ATOM 1558 C CA . VAL A 1 205 ? -25.281 -9.445 -11.562 1 91.94 205 VAL A CA 1
ATOM 1559 C C . VAL A 1 205 ? -25.109 -10.883 -12.039 1 91.94 205 VAL A C 1
ATOM 1561 O O . VAL A 1 205 ? -26.094 -11.633 -12.133 1 91.94 205 VAL A O 1
ATOM 1564 N N . HIS A 1 206 ? -23.922 -11.281 -12.289 1 94.31 206 HIS A N 1
ATOM 1565 C CA . HIS A 1 206 ? -23.656 -12.617 -12.812 1 94.31 206 HIS A CA 1
ATOM 1566 C C . HIS A 1 206 ? -23.422 -13.617 -11.695 1 94.31 206 HIS A C 1
ATOM 1568 O O . HIS A 1 206 ? -23.297 -14.82 -11.945 1 94.31 206 HIS A O 1
ATOM 1574 N N . LYS A 1 207 ? -23.312 -13.18 -10.492 1 94.56 207 LYS A N 1
ATOM 1575 C CA . LYS A 1 207 ? -23.141 -14 -9.297 1 94.56 207 LYS A CA 1
ATOM 1576 C C . LYS A 1 207 ? -21.922 -14.914 -9.43 1 94.56 207 LYS A C 1
ATOM 1578 O O . LYS A 1 207 ? -22.016 -16.109 -9.18 1 94.56 207 LYS A O 1
ATOM 1583 N N . SER A 1 208 ? -20.844 -14.32 -9.906 1 95.19 208 SER A N 1
ATOM 1584 C CA . SER A 1 208 ? -19.609 -15.07 -10.102 1 95.19 208 SER A CA 1
ATOM 1585 C C . SER A 1 208 ? -19 -15.477 -8.766 1 95.19 208 SER A C 1
ATOM 1587 O O . SER A 1 208 ? -18.828 -14.648 -7.875 1 95.19 208 SER A O 1
ATOM 1589 N N . VAL A 1 209 ? -18.641 -16.797 -8.625 1 97.44 209 VAL A N 1
ATOM 1590 C CA . VAL A 1 209 ? -18 -17.328 -7.426 1 97.44 209 VAL A CA 1
ATOM 1591 C C . VAL A 1 209 ? -17.016 -18.422 -7.816 1 97.44 209 VAL A C 1
ATOM 1593 O O . VAL A 1 209 ? -17.094 -18.984 -8.914 1 97.44 209 VAL A O 1
ATOM 1596 N N . ILE A 1 210 ? -16.047 -18.688 -7.004 1 98.06 210 ILE A N 1
ATOM 1597 C CA . ILE A 1 210 ? -15.203 -19.859 -7.145 1 98.06 210 ILE A CA 1
ATOM 1598 C C . ILE A 1 210 ? -16 -21.109 -6.801 1 98.06 210 ILE A C 1
ATOM 1600 O O . ILE A 1 210 ? -16.547 -21.234 -5.703 1 98.06 210 ILE A O 1
ATOM 1604 N N . PRO A 1 211 ? -16.094 -22 -7.77 1 97.25 211 PRO A N 1
ATOM 1605 C CA . PRO A 1 211 ? -16.75 -23.25 -7.414 1 97.25 211 PRO A CA 1
ATOM 1606 C C . PRO A 1 211 ? -16.016 -24.016 -6.312 1 97.25 211 PRO A C 1
ATOM 1608 O O . PRO A 1 211 ? -14.789 -24.125 -6.355 1 97.25 211 PRO A O 1
ATOM 1611 N N . ALA A 1 212 ? -16.688 -24.531 -5.355 1 96.06 212 ALA A N 1
ATOM 1612 C CA . ALA A 1 212 ? -16.141 -25.297 -4.25 1 96.06 212 ALA A CA 1
ATOM 1613 C C . ALA A 1 212 ? -17.031 -26.484 -3.916 1 96.06 212 ALA A C 1
ATOM 1615 O O . ALA A 1 212 ? -18.172 -26.312 -3.479 1 96.06 212 ALA A O 1
ATOM 1616 N N . PRO A 1 213 ? -16.641 -27.703 -4.172 1 95.62 213 PRO A N 1
ATOM 1617 C CA . PRO A 1 213 ? -15.297 -28.078 -4.645 1 95.62 213 PRO A CA 1
ATOM 1618 C C . PRO A 1 213 ? -15.07 -27.703 -6.109 1 95.62 213 PRO A C 1
ATOM 1620 O O . PRO A 1 213 ? -16.016 -27.422 -6.836 1 95.62 213 PRO A O 1
ATOM 1623 N N . LEU A 1 214 ? -13.891 -27.562 -6.441 1 95.19 214 LEU A N 1
ATOM 1624 C CA . LEU A 1 214 ? -13.516 -27.281 -7.824 1 95.19 214 LEU A CA 1
ATOM 1625 C C . LEU A 1 214 ? -13.461 -28.578 -8.641 1 95.19 214 LEU A C 1
ATOM 1627 O O . LEU A 1 214 ? -12.633 -29.438 -8.383 1 95.19 214 LEU A O 1
ATOM 1631 N N . PRO A 1 215 ? -14.227 -28.719 -9.609 1 91.31 215 PRO A N 1
ATOM 1632 C CA . PRO A 1 215 ? -14.266 -29.969 -10.375 1 91.31 215 PRO A CA 1
ATOM 1633 C C . PRO A 1 215 ? -13.102 -30.078 -11.367 1 91.31 215 PRO A C 1
ATOM 1635 O O . PRO A 1 215 ? -12.68 -29.078 -11.953 1 91.31 215 PRO A O 1
ATOM 1638 N N . GLY A 1 216 ? -12.648 -31.25 -11.539 1 89 216 GLY A N 1
ATOM 1639 C CA . GLY A 1 216 ? -11.781 -31.594 -12.656 1 89 216 GLY A CA 1
ATOM 1640 C C . GLY A 1 216 ? -10.328 -31.203 -12.422 1 89 216 GLY A C 1
ATOM 1641 O O . GLY A 1 216 ? -9.547 -31.141 -13.367 1 89 216 GLY A O 1
ATOM 1642 N N . VAL A 1 217 ? -10.047 -30.844 -11.211 1 86.31 217 VAL A N 1
ATOM 1643 C CA . VAL A 1 217 ? -8.672 -30.406 -10.969 1 86.31 217 VAL A CA 1
ATOM 1644 C C . VAL A 1 217 ? -8.094 -31.156 -9.766 1 86.31 217 VAL A C 1
ATOM 1646 O O . VAL A 1 217 ? -7.406 -30.562 -8.938 1 86.31 217 VAL A O 1
ATOM 1649 N N . GLU A 1 218 ? -8.344 -32.406 -9.664 1 82.94 218 GLU A N 1
ATOM 1650 C CA . GLU A 1 218 ? -7.953 -33.188 -8.508 1 82.94 218 GLU A CA 1
ATOM 1651 C C . GLU A 1 218 ? -6.438 -33.25 -8.344 1 82.94 218 GLU A C 1
ATOM 1653 O O . GLU A 1 218 ? -5.93 -33.375 -7.23 1 82.94 218 GLU A O 1
ATOM 1658 N N . HIS A 1 219 ? -5.734 -32.969 -9.406 1 88.69 219 HIS A N 1
ATOM 1659 C CA . HIS A 1 219 ? -4.281 -33.094 -9.359 1 88.69 219 HIS A CA 1
ATOM 1660 C C . HIS A 1 219 ? -3.631 -31.719 -9.266 1 88.69 219 HIS A C 1
ATOM 1662 O O . HIS A 1 219 ? -2.406 -31.609 -9.164 1 88.69 219 HIS A O 1
ATOM 1668 N N . ALA A 1 220 ? -4.418 -30.703 -9.281 1 93.31 220 ALA A N 1
ATOM 1669 C CA . ALA A 1 220 ? -3.879 -29.344 -9.18 1 93.31 220 ALA A CA 1
ATOM 1670 C C . ALA A 1 220 ? -3.338 -29.078 -7.777 1 93.31 220 ALA A C 1
ATOM 1672 O O . ALA A 1 220 ? -3.838 -29.641 -6.797 1 93.31 220 ALA A O 1
ATOM 1673 N N . PRO A 1 221 ? -2.289 -28.25 -7.688 1 96.94 221 PRO A N 1
ATOM 1674 C CA . PRO A 1 221 ? -1.824 -27.859 -6.355 1 96.94 221 PRO A CA 1
ATOM 1675 C C . PRO A 1 221 ? -2.922 -27.219 -5.516 1 96.94 221 PRO A C 1
ATOM 1677 O O . PRO A 1 221 ? -3.715 -26.422 -6.031 1 96.94 221 PRO A O 1
ATOM 1680 N N . LYS A 1 222 ? -2.996 -27.625 -4.262 1 97.75 222 LYS A N 1
ATOM 1681 C CA . LYS A 1 222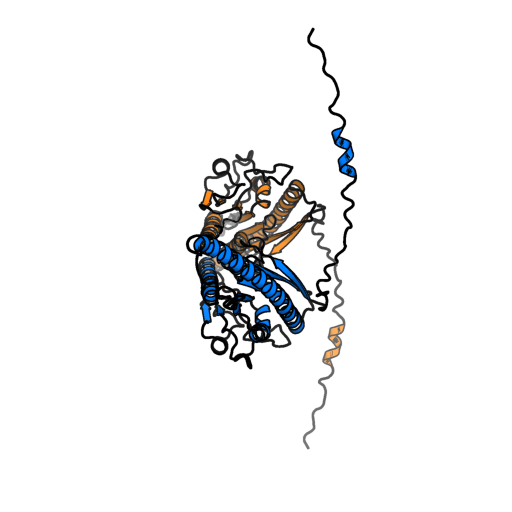 ? -3.955 -27.016 -3.348 1 97.75 222 LYS A CA 1
ATOM 1682 C C . LYS A 1 222 ? -3.566 -25.562 -3.035 1 97.75 222 LYS A C 1
ATOM 1684 O O . LYS A 1 222 ? -2.402 -25.281 -2.75 1 97.75 222 LYS A O 1
ATOM 1689 N N . PRO A 1 223 ? -4.543 -24.703 -3.057 1 98.62 223 PRO A N 1
ATOM 1690 C CA . PRO A 1 223 ? -4.219 -23.281 -2.852 1 98.62 223 PRO A CA 1
ATOM 1691 C C . PRO A 1 223 ? -4.043 -22.922 -1.378 1 98.62 223 PRO A C 1
ATOM 1693 O O . PRO A 1 223 ? -4.422 -23.703 -0.5 1 98.62 223 PRO A O 1
ATOM 1696 N N . LEU A 1 224 ? -3.387 -21.797 -1.139 1 98.94 224 LEU A N 1
ATOM 1697 C CA . LEU A 1 224 ? -3.457 -21.078 0.132 1 98.94 224 LEU A CA 1
ATOM 1698 C C . LEU A 1 224 ? -4.648 -20.125 0.153 1 98.94 224 LEU A C 1
ATOM 1700 O O . LEU A 1 224 ? -4.906 -19.438 -0.829 1 98.94 224 LEU A O 1
ATOM 1704 N N . ILE A 1 225 ? -5.359 -20.156 1.259 1 98.94 225 ILE A N 1
ATOM 1705 C CA . ILE A 1 225 ? -6.449 -19.203 1.411 1 98.94 225 ILE A CA 1
ATOM 1706 C C . ILE A 1 225 ? -6.23 -18.359 2.668 1 98.94 225 ILE A C 1
ATOM 1708 O O . ILE A 1 225 ? -5.945 -18.906 3.74 1 98.94 225 ILE A O 1
ATOM 1712 N N . CYS A 1 226 ? -6.297 -17.047 2.553 1 99 226 CYS A N 1
ATOM 1713 C CA . CYS A 1 226 ? -6.324 -16.109 3.674 1 99 226 CYS A CA 1
ATOM 1714 C C . CYS A 1 226 ? -7.559 -15.219 3.613 1 99 226 CYS A C 1
ATOM 1716 O O . CYS A 1 226 ? -7.867 -14.648 2.562 1 99 226 CYS A O 1
ATOM 1718 N N . ALA A 1 227 ? -8.258 -15.125 4.734 1 98.94 227 ALA A N 1
ATOM 1719 C CA . ALA A 1 227 ? -9.477 -14.32 4.723 1 98.94 227 ALA A CA 1
ATOM 1720 C C . ALA A 1 227 ? -9.812 -13.812 6.121 1 98.94 227 ALA A C 1
ATOM 1722 O O . ALA A 1 227 ? -9.508 -14.469 7.117 1 98.94 227 ALA A O 1
ATOM 1723 N N . GLY A 1 228 ? -10.406 -12.609 6.16 1 98.88 228 GLY A N 1
ATOM 1724 C CA . GLY A 1 228 ? -10.984 -12.133 7.406 1 98.88 228 GLY A CA 1
ATOM 1725 C C . GLY A 1 228 ? -12.328 -12.766 7.719 1 98.88 228 GLY A C 1
ATOM 1726 O O . GLY A 1 228 ? -13.125 -13.016 6.812 1 98.88 228 GLY A O 1
ATOM 1727 N N . THR A 1 229 ? -12.633 -12.906 8.984 1 98.69 229 THR A N 1
ATOM 1728 C CA . THR A 1 229 ? -13.891 -13.547 9.367 1 98.69 229 THR A CA 1
ATOM 1729 C C . THR A 1 229 ? -15.062 -12.594 9.148 1 98.69 229 THR A C 1
ATOM 1731 O O . THR A 1 229 ? -16.219 -13.023 9.117 1 98.69 229 THR A O 1
ATOM 1734 N N . ALA A 1 230 ? -14.805 -11.312 9.016 1 98.56 230 ALA A N 1
ATOM 1735 C CA . ALA A 1 230 ? -15.867 -10.344 8.773 1 98.56 230 ALA A CA 1
ATOM 1736 C C . ALA A 1 230 ? -16 -10.031 7.285 1 98.56 230 ALA A C 1
ATOM 1738 O O . ALA A 1 230 ? -16.688 -9.094 6.898 1 98.56 230 ALA A O 1
ATOM 1739 N N . ASP A 1 231 ? -15.312 -10.781 6.418 1 98.5 231 ASP A N 1
ATOM 1740 C CA . ASP A 1 231 ? -15.43 -10.672 4.965 1 98.5 231 ASP A CA 1
ATOM 1741 C C . ASP A 1 231 ? -16.734 -11.289 4.469 1 98.5 231 ASP A C 1
ATOM 1743 O O . ASP A 1 231 ? -16.922 -12.5 4.562 1 98.5 231 ASP A O 1
ATOM 1747 N N . PRO A 1 232 ? -17.594 -10.523 3.896 1 97.94 232 PRO A N 1
ATOM 1748 C CA . PRO A 1 232 ? -18.906 -11.047 3.52 1 97.94 232 PRO A CA 1
ATOM 1749 C C . PRO A 1 232 ? -18.828 -12.023 2.35 1 97.94 232 PRO A C 1
ATOM 1751 O O . PRO A 1 232 ? -19.781 -12.781 2.115 1 97.94 232 PRO A O 1
ATOM 1754 N N . TYR A 1 233 ? -17.75 -12.031 1.669 1 98.06 233 TYR A N 1
ATOM 1755 C CA . TYR A 1 233 ? -17.656 -12.883 0.489 1 98.06 233 TYR A CA 1
ATOM 1756 C C . TYR A 1 233 ? -16.969 -14.203 0.828 1 98.06 233 TYR A C 1
ATOM 1758 O O . TYR A 1 233 ? -16.906 -15.109 -0.01 1 98.06 233 TYR A O 1
ATOM 1766 N N . PHE A 1 234 ? -16.453 -14.32 1.982 1 98.62 234 PHE A N 1
ATOM 1767 C CA . PHE A 1 234 ? -15.781 -15.523 2.445 1 98.62 234 PHE A CA 1
ATOM 1768 C C . PHE A 1 234 ? -16.781 -16.531 3.01 1 98.62 234 PHE A C 1
ATOM 1770 O O . PHE A 1 234 ? -17.797 -16.141 3.576 1 98.62 234 PHE A O 1
ATOM 1777 N N . ASP A 1 235 ? -16.453 -17.75 2.766 1 98.62 235 ASP A N 1
ATOM 1778 C CA . ASP A 1 235 ? -17.203 -18.891 3.309 1 98.62 235 ASP A CA 1
ATOM 1779 C C . ASP A 1 235 ? -16.266 -19.984 3.789 1 98.62 235 ASP A C 1
ATOM 1781 O O . ASP A 1 235 ? -15.617 -20.656 2.98 1 98.62 235 ASP A O 1
ATOM 1785 N N . ASP A 1 236 ? -16.281 -20.219 5.078 1 98.5 236 ASP A N 1
ATOM 1786 C CA . ASP A 1 236 ? -15.32 -21.125 5.703 1 98.5 236 ASP A CA 1
ATOM 1787 C C . ASP A 1 236 ? -15.523 -22.547 5.215 1 98.5 236 ASP A C 1
ATOM 1789 O O . ASP A 1 236 ? -14.555 -23.25 4.895 1 98.5 236 ASP A O 1
ATOM 1793 N N . ALA A 1 237 ? -16.703 -23 5.141 1 98.44 237 ALA A N 1
ATOM 1794 C CA . ALA A 1 237 ? -17 -24.359 4.703 1 98.44 237 ALA A CA 1
ATOM 1795 C C . ALA A 1 237 ? -16.578 -24.562 3.254 1 98.44 237 ALA A C 1
ATOM 1797 O O . ALA A 1 237 ? -15.961 -25.578 2.928 1 98.44 237 ALA A O 1
ATOM 1798 N N . LYS A 1 238 ? -16.844 -23.641 2.4 1 98.5 238 LYS A N 1
ATOM 1799 C CA . LYS A 1 238 ? -16.469 -23.75 0.994 1 98.5 238 LYS A CA 1
ATOM 1800 C C . LYS A 1 238 ? -14.953 -23.703 0.829 1 98.5 238 LYS A C 1
ATOM 1802 O O . LYS A 1 238 ? -14.391 -24.422 -0.008 1 98.5 238 LYS A O 1
ATOM 1807 N N . ALA A 1 239 ? -14.336 -22.812 1.599 1 98.75 239 ALA A N 1
ATOM 1808 C CA . ALA A 1 239 ? -12.883 -22.734 1.557 1 98.75 239 ALA A CA 1
ATOM 1809 C C . ALA A 1 239 ? -12.242 -24.094 1.84 1 98.75 239 ALA A C 1
ATOM 1811 O O . ALA A 1 239 ? -11.305 -24.5 1.15 1 98.75 239 ALA A O 1
ATOM 1812 N N . HIS A 1 240 ? -12.789 -24.828 2.764 1 98.44 240 HIS A N 1
ATOM 1813 C CA . HIS A 1 240 ? -12.203 -26.094 3.193 1 98.44 240 HIS A CA 1
ATOM 1814 C C . HIS A 1 240 ? -12.516 -27.219 2.199 1 98.44 240 HIS A C 1
ATOM 1816 O O . HIS A 1 240 ? -11.914 -28.297 2.258 1 98.44 240 HIS A O 1
ATOM 1822 N N . LEU A 1 241 ? -13.406 -26.938 1.279 1 97.69 241 LEU A N 1
ATOM 1823 C CA . LEU A 1 241 ? -13.617 -27.859 0.167 1 97.69 241 LEU A CA 1
ATOM 1824 C C . LEU A 1 241 ? -12.516 -27.703 -0.881 1 97.69 241 LEU A C 1
ATOM 1826 O O . LEU A 1 241 ? -12.328 -28.578 -1.725 1 97.69 241 LEU A O 1
ATOM 1830 N N . LEU A 1 242 ? -11.852 -26.562 -0.839 1 97.75 242 LEU A N 1
ATOM 1831 C CA . LEU A 1 242 ? -10.82 -26.281 -1.83 1 97.75 242 LEU A CA 1
ATOM 1832 C C . LEU A 1 242 ? -9.438 -26.672 -1.312 1 97.75 242 LEU A C 1
ATOM 1834 O O . LEU A 1 242 ? -8.578 -27.094 -2.088 1 97.75 242 LEU A O 1
ATOM 1838 N N . THR A 1 243 ? -9.25 -26.484 -0.035 1 98.12 243 THR A N 1
ATOM 1839 C CA . THR A 1 243 ? -7.918 -26.719 0.518 1 98.12 243 THR A CA 1
ATOM 1840 C C . THR A 1 243 ? -7.977 -26.844 2.037 1 98.12 243 THR A C 1
ATOM 1842 O O . THR A 1 243 ? -8.93 -26.375 2.666 1 98.12 243 THR A O 1
ATOM 1845 N N . GLU A 1 244 ? -6.945 -27.453 2.654 1 97.5 244 GLU A N 1
ATOM 1846 C CA . GLU A 1 244 ? -6.754 -27.469 4.102 1 97.5 244 GLU A CA 1
ATOM 1847 C C . GLU A 1 244 ? -5.949 -26.25 4.562 1 97.5 244 GLU A C 1
ATOM 1849 O O . GLU A 1 244 ? -5.898 -25.953 5.754 1 97.5 244 GLU A O 1
ATOM 1854 N N . ARG A 1 245 ? -5.363 -25.484 3.67 1 98.5 245 ARG A N 1
ATOM 1855 C CA . ARG A 1 245 ? -4.523 -24.328 3.979 1 98.5 245 ARG A CA 1
ATOM 1856 C C . ARG A 1 245 ? -5.352 -23.047 4.043 1 98.5 245 ARG A C 1
ATOM 1858 O O . ARG A 1 245 ? -5.152 -22.125 3.248 1 98.5 245 ARG A O 1
ATOM 1865 N N . VAL A 1 246 ? -6.211 -23.031 5.039 1 98.88 246 VAL A N 1
ATOM 1866 C CA . VAL A 1 246 ? -7.09 -21.891 5.227 1 98.88 246 VAL A CA 1
ATOM 1867 C C . VAL A 1 246 ? -6.66 -21.109 6.469 1 98.88 246 VAL A C 1
ATOM 1869 O O . VAL A 1 246 ? -6.633 -21.656 7.574 1 98.88 246 VAL A O 1
ATOM 1872 N N . CYS A 1 247 ? -6.301 -19.859 6.297 1 98.88 247 CYS A N 1
ATOM 1873 C CA . CYS A 1 247 ? -5.953 -18.953 7.383 1 98.88 247 CYS A CA 1
ATOM 1874 C C . CYS A 1 247 ? -7 -17.859 7.543 1 98.88 247 CYS A C 1
ATOM 1876 O O . CYS A 1 247 ? -7.227 -17.062 6.621 1 98.88 247 CYS A O 1
ATOM 1878 N N . THR A 1 248 ? -7.582 -17.812 8.695 1 98.88 248 THR A N 1
ATOM 1879 C CA . THR A 1 248 ? -8.617 -16.812 8.938 1 98.88 248 THR A CA 1
ATOM 1880 C C . THR A 1 248 ? -8.164 -15.812 10 1 98.88 248 THR A C 1
ATOM 1882 O O . THR A 1 248 ? -7.375 -16.156 10.883 1 98.88 248 THR A O 1
ATOM 1885 N N . TYR A 1 249 ? -8.672 -14.648 9.914 1 98.94 249 TYR A N 1
ATOM 1886 C CA . TYR A 1 249 ? -8.297 -13.547 10.797 1 98.94 249 TYR A CA 1
ATOM 1887 C C . TYR A 1 249 ? -9.531 -12.922 11.445 1 98.94 249 TYR A C 1
ATOM 1889 O O . TYR A 1 249 ? -10.305 -12.234 10.789 1 98.94 249 TYR A O 1
ATOM 1897 N N . PRO A 1 250 ? -9.68 -13.141 12.734 1 98.81 250 PRO A N 1
ATOM 1898 C CA . PRO A 1 250 ? -10.875 -12.688 13.453 1 98.81 250 PRO A CA 1
ATOM 1899 C C . PRO A 1 250 ? -11.125 -11.195 13.305 1 98.81 250 PRO A C 1
ATOM 1901 O O . PRO A 1 250 ? -10.195 -10.391 13.453 1 98.81 250 PRO A O 1
ATOM 1904 N N . ASP A 1 251 ? -12.328 -10.812 12.938 1 98.75 251 ASP A N 1
ATOM 1905 C CA . ASP A 1 251 ? -12.867 -9.461 12.891 1 98.75 251 ASP A CA 1
ATOM 1906 C C . ASP A 1 251 ? -12.352 -8.703 11.664 1 98.75 251 ASP A C 1
ATOM 1908 O O . ASP A 1 251 ? -12.75 -7.566 11.422 1 98.75 251 ASP A O 1
ATOM 1912 N N . ALA A 1 252 ? -11.492 -9.312 10.859 1 98.81 252 ALA A N 1
ATOM 1913 C CA . ALA A 1 252 ? -10.93 -8.617 9.703 1 98.81 252 ALA A CA 1
ATOM 1914 C C . ALA A 1 252 ? -11.906 -8.617 8.531 1 98.81 252 ALA A C 1
ATOM 1916 O O . ALA A 1 252 ? -12.656 -9.578 8.336 1 98.81 252 ALA A O 1
ATOM 1917 N N . ASN A 1 253 ? -11.867 -7.621 7.777 1 98.31 253 ASN A N 1
ATOM 1918 C CA . ASN A 1 253 ? -12.781 -7.406 6.66 1 98.31 253 ASN A CA 1
ATOM 1919 C C . ASN A 1 253 ? -12.203 -7.941 5.352 1 98.31 253 ASN A C 1
ATOM 1921 O O . ASN A 1 253 ? -11.273 -8.75 5.363 1 98.31 253 ASN A O 1
ATOM 1925 N N . HIS A 1 254 ? -12.734 -7.512 4.207 1 98.12 254 HIS A N 1
ATOM 1926 C CA . HIS A 1 254 ? -12.414 -8 2.871 1 98.12 254 HIS A CA 1
ATOM 1927 C C . HIS A 1 254 ? -11.031 -7.527 2.43 1 98.12 254 HIS A C 1
ATOM 1929 O O . HIS A 1 254 ? -10.562 -7.902 1.354 1 98.12 254 HIS A O 1
ATOM 1935 N N . SER A 1 255 ? -10.352 -6.66 3.215 1 98.12 255 SER A N 1
ATOM 1936 C CA . SER A 1 255 ? -8.961 -6.293 2.994 1 98.12 255 SER A CA 1
ATOM 1937 C C . SER A 1 255 ? -8.047 -6.918 4.043 1 98.12 255 SER A C 1
ATOM 1939 O O . SER A 1 255 ? -6.867 -6.582 4.129 1 98.12 255 SER A O 1
ATOM 1941 N N . ILE A 1 256 ? -8.609 -7.773 4.906 1 98.75 256 ILE A N 1
ATOM 1942 C CA . ILE A 1 256 ? -7.98 -8.406 6.059 1 98.75 256 ILE A CA 1
ATOM 1943 C C . ILE A 1 256 ? -7.449 -7.332 7.008 1 98.75 256 ILE A C 1
ATOM 1945 O O . ILE A 1 256 ? -6.305 -7.406 7.461 1 98.75 256 ILE A O 1
ATOM 1949 N N . GLU A 1 257 ? -8.242 -6.379 7.254 1 98.62 257 GLU A N 1
ATOM 1950 C CA . GLU A 1 257 ? -8.031 -5.312 8.227 1 98.62 257 GLU A CA 1
ATOM 1951 C C . GLU A 1 257 ? -9.156 -5.27 9.258 1 98.62 257 GLU A C 1
ATOM 1953 O O . GLU A 1 257 ? -10.305 -5.582 8.945 1 98.62 257 GLU A O 1
ATOM 1958 N N . VAL A 1 258 ? -8.797 -4.934 10.461 1 98.56 258 VAL A N 1
ATOM 1959 C CA . VAL A 1 258 ? -9.773 -4.777 11.531 1 98.56 258 VAL A CA 1
ATOM 1960 C C . VAL A 1 258 ? -10.156 -3.303 11.672 1 98.56 258 VAL A C 1
ATOM 1962 O O . VAL A 1 258 ? -9.344 -2.49 12.133 1 98.56 258 VAL A O 1
ATOM 1965 N N . PRO A 1 259 ? -11.344 -2.963 11.312 1 95.38 259 PRO A N 1
ATOM 1966 C CA . PRO A 1 259 ? -11.734 -1.556 11.406 1 95.38 259 PRO A CA 1
ATOM 1967 C C . PRO A 1 259 ? -11.438 -0.95 12.773 1 95.38 259 PRO A C 1
ATOM 1969 O O . PRO A 1 259 ? -11.805 -1.529 13.797 1 95.38 259 PRO A O 1
ATOM 1972 N N . GLY A 1 260 ? -10.766 0.171 12.773 1 95.69 260 GLY A N 1
ATOM 1973 C CA . GLY A 1 260 ? -10.469 0.902 13.992 1 95.69 260 GLY A CA 1
ATOM 1974 C C . GLY A 1 260 ? -9.234 0.393 14.711 1 95.69 260 GLY A C 1
ATOM 1975 O O . GLY A 1 260 ? -8.797 0.982 15.703 1 95.69 260 GLY A O 1
ATOM 1976 N N . ASP A 1 261 ? -8.734 -0.686 14.25 1 98.12 261 ASP A N 1
ATOM 1977 C CA . ASP A 1 261 ? -7.574 -1.281 14.906 1 98.12 261 ASP A CA 1
ATOM 1978 C C . ASP A 1 261 ? -6.426 -1.48 13.914 1 98.12 261 ASP A C 1
ATOM 1980 O O . ASP A 1 261 ? -6.16 -2.604 13.484 1 98.12 261 ASP A O 1
ATOM 1984 N N . TRP A 1 262 ? -5.758 -0.468 13.672 1 98.25 262 TRP A N 1
ATOM 1985 C CA . TRP A 1 262 ? -4.695 -0.459 12.672 1 98.25 262 TRP A CA 1
ATOM 1986 C C . TRP A 1 262 ? -3.537 -1.356 13.102 1 98.25 262 TRP A C 1
ATOM 1988 O O . TRP A 1 262 ? -2.922 -2.025 12.266 1 98.25 262 TRP A O 1
ATOM 1998 N N . SER A 1 263 ? -3.219 -1.347 14.359 1 98.69 263 SER A N 1
ATOM 1999 C CA . SER A 1 263 ? -2.098 -2.137 14.859 1 98.69 263 SER A CA 1
ATOM 2000 C C . SER A 1 263 ? -2.324 -3.627 14.625 1 98.69 263 SER A C 1
ATOM 2002 O O . SER A 1 263 ? -1.453 -4.316 14.086 1 98.69 263 SER A O 1
ATOM 2004 N N . ARG A 1 264 ? -3.475 -4.098 15.023 1 98.69 264 ARG A N 1
ATOM 2005 C CA . ARG A 1 264 ? -3.828 -5.492 14.773 1 98.69 264 ARG A CA 1
ATOM 2006 C C . ARG A 1 264 ? -3.867 -5.785 13.281 1 98.69 264 ARG A C 1
ATOM 2008 O O . ARG A 1 264 ? -3.477 -6.875 12.844 1 98.69 264 ARG A O 1
ATOM 2015 N N . SER A 1 265 ? -4.34 -4.875 12.477 1 98.88 265 SER A N 1
ATOM 2016 C CA . SER A 1 265 ? -4.387 -5.031 11.023 1 98.88 265 SER A CA 1
ATOM 2017 C C . SER A 1 265 ? -2.986 -5.223 10.445 1 98.88 265 SER A C 1
ATOM 2019 O O . SER A 1 265 ? -2.787 -6.047 9.547 1 98.88 265 SER A O 1
ATOM 2021 N N . ILE A 1 266 ? -1.985 -4.465 10.953 1 98.88 266 ILE A N 1
ATOM 2022 C CA . ILE A 1 266 ? -0.618 -4.613 10.469 1 98.88 266 ILE A CA 1
ATOM 2023 C C . ILE A 1 266 ? -0.051 -5.953 10.922 1 98.88 266 ILE A C 1
ATOM 2025 O O . ILE A 1 266 ? 0.7 -6.598 10.188 1 98.88 266 ILE A O 1
ATOM 2029 N N . ASP A 1 267 ? -0.408 -6.387 12.117 1 98.88 267 ASP A N 1
ATOM 2030 C CA . ASP A 1 267 ? -0.006 -7.719 12.555 1 98.88 267 ASP A CA 1
ATOM 2031 C C . ASP A 1 267 ? -0.553 -8.797 11.617 1 98.88 267 ASP A C 1
ATOM 2033 O O . ASP A 1 267 ? 0.155 -9.742 11.273 1 98.88 267 ASP A O 1
ATOM 2037 N N . TYR A 1 268 ? -1.818 -8.68 11.25 1 98.94 268 TYR A N 1
ATOM 2038 C CA . TYR A 1 268 ? -2.418 -9.625 10.32 1 98.94 268 TYR A CA 1
ATOM 2039 C C . TYR A 1 268 ? -1.715 -9.578 8.969 1 98.94 268 TYR A C 1
ATOM 2041 O O . TYR A 1 268 ? -1.503 -10.617 8.336 1 98.94 268 TYR A O 1
ATOM 2049 N N . LEU A 1 269 ? -1.396 -8.383 8.539 1 98.94 269 LEU A N 1
ATOM 2050 C CA . LEU A 1 269 ? -0.646 -8.219 7.301 1 98.94 269 LEU A CA 1
ATOM 2051 C C . LEU A 1 269 ? 0.653 -9.016 7.344 1 98.94 269 LEU A C 1
ATOM 2053 O O . LEU A 1 269 ? 0.996 -9.703 6.379 1 98.94 269 LEU A O 1
ATOM 2057 N N . LYS A 1 270 ? 1.373 -8.867 8.43 1 98.88 270 LYS A N 1
ATOM 2058 C CA . LYS A 1 270 ? 2.629 -9.594 8.609 1 98.88 270 LYS A CA 1
ATOM 2059 C C . LYS A 1 270 ? 2.404 -11.102 8.562 1 98.88 270 LYS A C 1
ATOM 2061 O O . LYS A 1 270 ? 3.166 -11.828 7.922 1 98.88 270 LYS A O 1
ATOM 2066 N N . ASP A 1 271 ? 1.376 -11.531 9.219 1 98.94 271 ASP A N 1
ATOM 2067 C CA . ASP A 1 271 ? 1.068 -12.961 9.258 1 98.94 271 ASP A CA 1
ATOM 2068 C C . ASP A 1 271 ? 0.705 -13.477 7.867 1 98.94 271 ASP A C 1
ATOM 2070 O O . ASP A 1 271 ? 1.195 -14.523 7.441 1 98.94 271 ASP A O 1
ATOM 2074 N N . VAL A 1 272 ? -0.155 -12.758 7.145 1 98.94 272 VAL A N 1
ATOM 2075 C CA . VAL A 1 272 ? -0.548 -13.156 5.797 1 98.94 272 VAL A CA 1
ATOM 2076 C C . VAL A 1 272 ? 0.688 -13.258 4.902 1 98.94 272 VAL A C 1
ATOM 2078 O O . VAL A 1 272 ? 0.84 -14.219 4.145 1 98.94 272 VAL A O 1
ATOM 2081 N N . THR A 1 273 ? 1.536 -12.242 5.012 1 98.94 273 THR A N 1
ATOM 2082 C CA . THR A 1 273 ? 2.766 -12.234 4.227 1 98.94 273 THR A CA 1
ATOM 2083 C C . THR A 1 273 ? 3.619 -13.461 4.547 1 98.94 273 THR A C 1
ATOM 2085 O O . THR A 1 273 ? 4.133 -14.117 3.639 1 98.94 273 THR A O 1
ATOM 2088 N N . GLY A 1 274 ? 3.709 -13.766 5.832 1 98.88 274 GLY A N 1
ATOM 2089 C CA . GLY A 1 274 ? 4.43 -14.961 6.25 1 98.88 274 GLY A CA 1
ATOM 2090 C C . GLY A 1 274 ? 3.836 -16.25 5.703 1 98.88 274 GLY A C 1
ATOM 2091 O O . GLY A 1 274 ? 4.566 -17.156 5.32 1 98.88 274 GLY A O 1
ATOM 2092 N N . ARG A 1 275 ? 2.504 -16.312 5.648 1 98.94 275 ARG A N 1
ATOM 2093 C CA . ARG A 1 275 ? 1.824 -17.5 5.125 1 98.94 275 ARG A CA 1
ATOM 2094 C C . ARG A 1 275 ? 2.105 -17.672 3.637 1 98.94 275 ARG A C 1
ATOM 2096 O O . ARG A 1 275 ? 2.258 -18.797 3.158 1 98.94 275 ARG A O 1
ATOM 2103 N N . ILE A 1 276 ? 2.152 -16.609 2.922 1 98.94 276 ILE A N 1
ATOM 2104 C CA . ILE A 1 276 ? 2.477 -16.672 1.5 1 98.94 276 ILE A CA 1
ATOM 2105 C C . ILE A 1 276 ? 3.898 -17.188 1.313 1 98.94 276 ILE A C 1
ATOM 2107 O O . ILE A 1 276 ? 4.148 -18.031 0.452 1 98.94 276 ILE A O 1
ATOM 2111 N N . VAL A 1 277 ? 4.844 -16.688 2.133 1 98.88 277 VAL A N 1
ATOM 2112 C CA . VAL A 1 277 ? 6.234 -17.125 2.066 1 98.88 277 VAL A CA 1
ATOM 2113 C C . VAL A 1 277 ? 6.324 -18.609 2.385 1 98.88 277 VAL A C 1
ATOM 2115 O O . VAL A 1 277 ? 6.988 -19.359 1.67 1 98.88 277 VAL A O 1
ATOM 2118 N N . GLU A 1 278 ? 5.641 -19.031 3.404 1 98.81 278 GLU A N 1
ATOM 2119 C CA . GLU A 1 278 ? 5.633 -20.438 3.771 1 98.81 278 GLU A CA 1
ATOM 2120 C C . GLU A 1 278 ? 5.07 -21.297 2.643 1 98.81 278 GLU A C 1
ATOM 2122 O O . GLU A 1 278 ? 5.633 -22.344 2.318 1 98.81 278 GLU A O 1
ATOM 2127 N N . TYR A 1 279 ? 3.969 -20.875 2.1 1 98.88 279 TYR A N 1
ATOM 2128 C CA . TYR A 1 279 ? 3.371 -21.594 0.977 1 98.88 279 TYR A CA 1
ATOM 2129 C C . TYR A 1 279 ? 4.344 -21.672 -0.194 1 98.88 279 TYR A C 1
ATOM 2131 O O . TYR A 1 279 ? 4.48 -22.734 -0.818 1 98.88 279 TYR A O 1
ATOM 2139 N N . SER A 1 280 ? 5.016 -20.594 -0.501 1 98.69 280 SER A N 1
ATOM 2140 C CA . SER A 1 280 ? 5.953 -20.547 -1.619 1 98.69 280 SER A CA 1
ATOM 2141 C C . SER A 1 280 ? 7.082 -21.562 -1.436 1 98.69 280 SER A C 1
ATOM 2143 O O . SER A 1 280 ? 7.617 -22.078 -2.414 1 98.69 280 SER A O 1
ATOM 2145 N N . ARG A 1 281 ? 7.426 -21.875 -0.223 1 97.88 281 ARG A N 1
ATOM 2146 C CA . ARG A 1 281 ? 8.523 -22.781 0.082 1 97.88 281 ARG A CA 1
ATOM 2147 C C . ARG A 1 281 ? 8.109 -24.234 -0.137 1 97.88 281 ARG A C 1
ATOM 2149 O O . ARG A 1 281 ? 8.961 -25.125 -0.183 1 97.88 281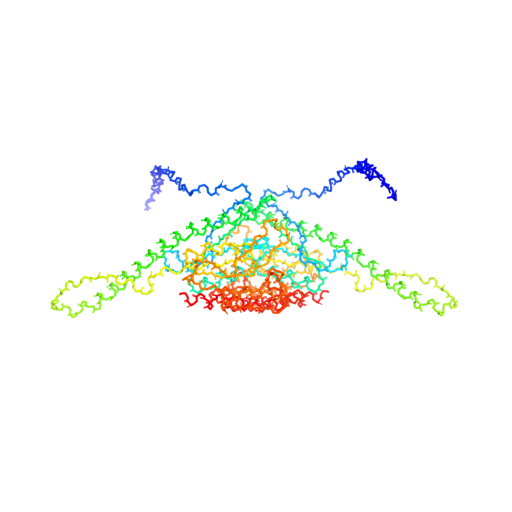 ARG A O 1
ATOM 2156 N N . THR A 1 282 ? 6.816 -24.438 -0.246 1 96.62 282 THR A N 1
ATOM 2157 C CA . THR A 1 282 ? 6.328 -25.781 -0.527 1 96.62 282 THR A CA 1
ATOM 2158 C C . THR A 1 282 ? 6.402 -26.078 -2.021 1 96.62 282 THR A C 1
ATOM 2160 O O . THR A 1 282 ? 6.23 -27.219 -2.438 1 96.62 282 THR A O 1
ATOM 2163 N N . ILE A 1 283 ? 6.609 -25.078 -2.795 1 95.69 283 ILE A N 1
ATOM 2164 C CA . ILE A 1 283 ? 6.582 -25.203 -4.246 1 95.69 283 ILE A CA 1
ATOM 2165 C C . ILE A 1 283 ? 7.934 -25.688 -4.754 1 95.69 283 ILE A C 1
ATOM 2167 O O . ILE A 1 283 ? 8.977 -25.141 -4.395 1 95.69 283 ILE A O 1
ATOM 2171 N N . MET B 1 1 ? -74.062 -14.906 -6.562 1 22.11 1 MET B N 1
ATOM 2172 C CA . MET B 1 1 ? -73.938 -14.117 -7.785 1 22.11 1 MET B CA 1
ATOM 2173 C C . MET B 1 1 ? -73 -12.922 -7.57 1 22.11 1 MET B C 1
ATOM 2175 O O . MET B 1 1 ? -73.062 -11.969 -8.344 1 22.11 1 MET B O 1
ATOM 2179 N N . SER B 1 2 ? -72.438 -12.859 -6.348 1 23.86 2 SER B N 1
ATOM 2180 C CA . SER B 1 2 ? -71.812 -11.656 -5.789 1 23.86 2 SER B CA 1
ATOM 2181 C C . SER B 1 2 ? -70.688 -11.18 -6.645 1 23.86 2 SER B C 1
ATOM 2183 O O . SER B 1 2 ? -69.812 -11.984 -7.074 1 23.86 2 SER B O 1
ATOM 2185 N N . ARG B 1 3 ? -70.75 -9.938 -7.258 1 22.33 3 ARG B N 1
ATOM 2186 C CA . ARG B 1 3 ? -70.188 -9.062 -8.297 1 22.33 3 ARG B CA 1
ATOM 2187 C C . ARG B 1 3 ? -68.75 -8.727 -8.016 1 22.33 3 ARG B C 1
ATOM 2189 O O . ARG B 1 3 ? -68.312 -8.594 -6.859 1 22.33 3 ARG B O 1
ATOM 2196 N N . SER B 1 4 ? -67.75 -8.953 -9.023 1 22.92 4 SER B N 1
ATOM 2197 C CA . SER B 1 4 ? -66.375 -8.953 -9.461 1 22.92 4 SER B CA 1
ATOM 2198 C C . SER B 1 4 ? -65.812 -7.547 -9.438 1 22.92 4 SER B C 1
ATOM 2200 O O . SER B 1 4 ? -66.125 -6.707 -10.273 1 22.92 4 SER B O 1
ATOM 2202 N N . ARG B 1 5 ? -65.875 -6.891 -8.133 1 27.89 5 ARG B N 1
ATOM 2203 C CA . ARG B 1 5 ? -65.5 -5.477 -8.164 1 27.89 5 ARG B CA 1
ATOM 2204 C C . ARG B 1 5 ? -64.188 -5.273 -8.906 1 27.89 5 ARG B C 1
ATOM 2206 O O . ARG B 1 5 ? -63.156 -5.914 -8.594 1 27.89 5 ARG B O 1
ATOM 2213 N N . PRO B 1 6 ? -64.188 -4.59 -10.148 1 23.83 6 PRO B N 1
ATOM 2214 C CA . PRO B 1 6 ? -63.25 -4.355 -11.258 1 23.83 6 PRO B CA 1
ATOM 2215 C C . PRO B 1 6 ? -61.969 -3.689 -10.812 1 23.83 6 PRO B C 1
ATOM 2217 O O . PRO B 1 6 ? -61.844 -3.229 -9.672 1 23.83 6 PRO B O 1
ATOM 2220 N N . SER B 1 7 ? -61.062 -3.053 -11.836 1 23.23 7 SER B N 1
ATOM 2221 C CA . SER B 1 7 ? -59.812 -2.85 -12.555 1 23.23 7 SER B CA 1
ATOM 2222 C C . SER B 1 7 ? -59.156 -1.521 -12.172 1 23.23 7 SER B C 1
ATOM 2224 O O . SER B 1 7 ? -58.219 -1.075 -12.828 1 23.23 7 SER B O 1
ATOM 2226 N N . GLN B 1 8 ? -59.625 -0.824 -11.031 1 23.03 8 GLN B N 1
ATOM 2227 C CA . GLN B 1 8 ? -59.406 0.616 -11.109 1 23.03 8 GLN B CA 1
ATOM 2228 C C . GLN B 1 8 ? -57.906 0.947 -11.031 1 23.03 8 GLN B C 1
ATOM 2230 O O . GLN B 1 8 ? -57.531 2.111 -10.891 1 23.03 8 GLN B O 1
ATOM 2235 N N . ASN B 1 9 ? -56.938 -0.129 -10.93 1 21.97 9 ASN B N 1
ATOM 2236 C CA . ASN B 1 9 ? -55.656 0.188 -10.344 1 21.97 9 ASN B CA 1
ATOM 2237 C C . ASN B 1 9 ? -54.781 1.027 -11.289 1 21.97 9 ASN B C 1
ATOM 2239 O O . ASN B 1 9 ? -53.562 0.994 -11.219 1 21.97 9 ASN B O 1
ATOM 2243 N N . THR B 1 10 ? -55.406 1.573 -12.5 1 22.88 10 THR B N 1
ATOM 2244 C CA . THR B 1 10 ? -54.594 2.027 -13.625 1 22.88 10 THR B CA 1
ATOM 2245 C C . THR B 1 10 ? -53.969 3.389 -13.328 1 22.88 10 THR B C 1
ATOM 2247 O O . THR B 1 10 ? -53.031 3.797 -13.992 1 22.88 10 THR B O 1
ATOM 2250 N N . ALA B 1 11 ? -54.656 4.234 -12.648 1 21.12 11 ALA B N 1
ATOM 2251 C CA . ALA B 1 11 ? -54.562 5.66 -12.938 1 21.12 11 ALA B CA 1
ATOM 2252 C C . ALA B 1 11 ? -53.25 6.242 -12.438 1 21.12 11 ALA B C 1
ATOM 2254 O O . ALA B 1 11 ? -52.75 7.23 -12.984 1 21.12 11 ALA B O 1
ATOM 2255 N N . ALA B 1 12 ? -52.781 5.832 -11.289 1 22.91 12 ALA B N 1
ATOM 2256 C CA . ALA B 1 12 ? -52.031 6.84 -10.57 1 22.91 12 ALA B CA 1
ATOM 2257 C C . ALA B 1 12 ? -50.625 6.98 -11.148 1 22.91 12 ALA B C 1
ATOM 2259 O O . ALA B 1 12 ? -49.75 7.613 -10.539 1 22.91 12 ALA B O 1
ATOM 2260 N N . VAL B 1 13 ? -50.281 6.121 -12.273 1 21.5 13 VAL B N 1
ATOM 2261 C CA . VAL B 1 13 ? -48.906 6.059 -12.75 1 21.5 13 VAL B CA 1
ATOM 2262 C C . VAL B 1 13 ? -48.562 7.355 -13.477 1 21.5 13 VAL B C 1
ATOM 2264 O O . VAL B 1 13 ? -47.375 7.59 -13.805 1 21.5 13 VAL B O 1
ATOM 2267 N N . GLU B 1 14 ? -49.625 8.102 -13.93 1 21.81 14 GLU B N 1
ATOM 2268 C CA . GLU B 1 14 ? -49.312 9.031 -15 1 21.81 14 GLU B CA 1
ATOM 2269 C C . GLU B 1 14 ? -48.531 10.242 -14.461 1 21.81 14 GLU B C 1
ATOM 2271 O O . GLU B 1 14 ? -47.75 10.859 -15.188 1 21.81 14 GLU B O 1
ATOM 2276 N N . ALA B 1 15 ? -48.938 10.789 -13.336 1 23.17 15 ALA B N 1
ATOM 2277 C CA . ALA B 1 15 ? -48.75 12.219 -13.117 1 23.17 15 ALA B CA 1
ATOM 2278 C C . ALA B 1 15 ? -47.281 12.547 -12.906 1 23.17 15 ALA B C 1
ATOM 2280 O O . ALA B 1 15 ? -46.844 13.695 -13.062 1 23.17 15 ALA B O 1
ATOM 2281 N N . SER B 1 16 ? -46.531 11.602 -12.281 1 21.23 16 SER B N 1
ATOM 2282 C CA . SER B 1 16 ? -45.344 12.148 -11.617 1 21.23 16 SER B CA 1
ATOM 2283 C C . SER B 1 16 ? -44.281 12.547 -12.633 1 21.23 16 SER B C 1
ATOM 2285 O O . SER B 1 16 ? -43.125 12.82 -12.258 1 21.23 16 SER B O 1
ATOM 2287 N N . ARG B 1 17 ? -44.625 12.484 -13.969 1 23.48 17 ARG B N 1
ATOM 2288 C CA . ARG B 1 17 ? -43.625 12.758 -15 1 23.48 17 ARG B CA 1
ATOM 2289 C C . ARG B 1 17 ? -43.156 14.211 -14.953 1 23.48 17 ARG B C 1
ATOM 2291 O O . ARG B 1 17 ? -42.094 14.555 -15.469 1 23.48 17 ARG B O 1
ATOM 2298 N N . GLU B 1 18 ? -44.125 15.078 -14.656 1 22.45 18 GLU B N 1
ATOM 2299 C CA . GLU B 1 18 ? -43.906 16.422 -15.195 1 22.45 18 GLU B CA 1
ATOM 2300 C C . GLU B 1 18 ? -42.75 17.109 -14.453 1 22.45 18 GLU B C 1
ATOM 2302 O O . GLU B 1 18 ? -42.031 17.906 -15.039 1 22.45 18 GLU B O 1
ATOM 2307 N N . ALA B 1 19 ? -42.812 17.125 -13.109 1 24.72 19 ALA B N 1
ATOM 2308 C CA . ALA B 1 19 ? -42.25 18.297 -12.438 1 24.72 19 ALA B CA 1
ATOM 2309 C C . ALA B 1 19 ? -40.719 18.266 -12.508 1 24.72 19 ALA B C 1
ATOM 2311 O O . ALA B 1 19 ? -40.031 19.141 -11.961 1 24.72 19 ALA B O 1
ATOM 2312 N N . GLY B 1 20 ? -40.156 17.078 -12.891 1 23.03 20 GLY B N 1
ATOM 2313 C CA . GLY B 1 20 ? -38.75 17.047 -12.539 1 23.03 20 GLY B CA 1
ATOM 2314 C C . GLY B 1 20 ? -37.875 17.969 -13.391 1 23.03 20 GLY B C 1
ATOM 2315 O O . GLY B 1 20 ? -36.688 17.719 -13.562 1 23.03 20 GLY B O 1
ATOM 2316 N N . SER B 1 21 ? -38.562 18.922 -14.078 1 24.02 21 SER B N 1
ATOM 2317 C CA . SER B 1 21 ? -37.688 19.75 -14.914 1 24.02 21 SER B CA 1
ATOM 2318 C C . SER B 1 21 ? -36.75 20.594 -14.062 1 24.02 21 SER B C 1
ATOM 2320 O O . SER B 1 21 ? -37 21.781 -13.828 1 24.02 21 SER B O 1
ATOM 2322 N N . ALA B 1 22 ? -36.562 20.219 -12.82 1 23.84 22 ALA B N 1
ATOM 2323 C CA . ALA B 1 22 ? -35.781 21.188 -12.07 1 23.84 22 ALA B CA 1
ATOM 2324 C C . ALA B 1 22 ? -34.531 21.609 -12.836 1 23.84 22 ALA B C 1
ATOM 2326 O O . ALA B 1 22 ? -33.969 20.812 -13.602 1 23.84 22 ALA B O 1
ATOM 2327 N N . MET B 1 23 ? -34.281 22.938 -12.922 1 23.81 23 MET B N 1
ATOM 2328 C CA . MET B 1 23 ? -33.219 23.766 -13.5 1 23.81 23 MET B CA 1
ATOM 2329 C C . MET B 1 23 ? -31.844 23.266 -13.07 1 23.81 23 MET B C 1
ATOM 2331 O O . MET B 1 23 ? -31.562 23.156 -11.875 1 23.81 23 MET B O 1
ATOM 2335 N N . LYS B 1 24 ? -31.234 22.469 -13.906 1 27.69 24 LYS B N 1
ATOM 2336 C CA . LYS B 1 24 ? -29.812 22.172 -13.844 1 27.69 24 LYS B CA 1
ATOM 2337 C C . LYS B 1 24 ? -28.984 23.422 -13.602 1 27.69 24 LYS B C 1
ATOM 2339 O O . LYS B 1 24 ? -28.781 24.219 -14.516 1 27.69 24 LYS B O 1
ATOM 2344 N N . HIS B 1 25 ? -29.297 24.062 -12.375 1 24.78 25 HIS B N 1
ATOM 2345 C CA . HIS B 1 25 ? -28.266 25.078 -12.102 1 24.78 25 HIS B CA 1
ATOM 2346 C C . HIS B 1 25 ? -26.875 24.469 -12.164 1 24.78 25 HIS B C 1
ATOM 2348 O O . HIS B 1 25 ? -26.594 23.484 -11.461 1 24.78 25 HIS B O 1
ATOM 2354 N N . ASN B 1 26 ? -26.281 24.594 -13.289 1 27.83 26 ASN B N 1
ATOM 2355 C CA . ASN B 1 26 ? -24.875 24.422 -13.57 1 27.83 26 ASN B CA 1
ATOM 2356 C C . ASN B 1 26 ? -24 25.156 -12.562 1 27.83 26 ASN B C 1
ATOM 2358 O O . ASN B 1 26 ? -23.703 26.344 -12.742 1 27.83 26 ASN B O 1
ATOM 2362 N N . THR B 1 27 ? -24.312 25.062 -11.297 1 26.27 27 THR B N 1
ATOM 2363 C CA . THR B 1 27 ? -23.25 25.656 -10.508 1 26.27 27 THR B CA 1
ATOM 2364 C C . THR B 1 27 ? -21.922 24.969 -10.789 1 26.27 27 THR B C 1
ATOM 2366 O O . THR B 1 27 ? -21.672 23.859 -10.328 1 26.27 27 THR B O 1
ATOM 2369 N N . LYS B 1 28 ? -21.375 25.297 -11.914 1 31.53 28 LYS B N 1
ATOM 2370 C CA . LYS B 1 28 ? -19.953 25.062 -12.094 1 31.53 28 LYS B CA 1
ATOM 2371 C C . LYS B 1 28 ? -19.172 25.453 -10.844 1 31.53 28 LYS B C 1
ATOM 2373 O O . LYS B 1 28 ? -19.031 26.641 -10.531 1 31.53 28 LYS B O 1
ATOM 2378 N N . SER B 1 29 ? -19.266 24.781 -9.766 1 32.09 29 SER B N 1
ATOM 2379 C CA . SER B 1 29 ? -18.25 25 -8.742 1 32.09 29 SER B CA 1
ATOM 2380 C C . SER B 1 29 ? -16.875 25.219 -9.367 1 32.09 29 SER B C 1
ATOM 2382 O O . SER B 1 29 ? -16.328 24.312 -10.016 1 32.09 29 SER B O 1
ATOM 2384 N N . THR B 1 30 ? -16.562 26.375 -9.883 1 34.38 30 THR B N 1
ATOM 2385 C CA . THR B 1 30 ? -15.234 26.797 -10.336 1 34.38 30 THR B CA 1
ATOM 2386 C C . THR B 1 30 ? -14.172 26.438 -9.305 1 34.38 30 THR B C 1
ATOM 2388 O O . THR B 1 30 ? -13.992 27.141 -8.312 1 34.38 30 THR B O 1
ATOM 2391 N N . THR B 1 31 ? -14.031 25.188 -8.883 1 39.84 31 THR B N 1
ATOM 2392 C CA . THR B 1 31 ? -12.734 24.922 -8.266 1 39.84 31 THR B CA 1
ATOM 2393 C C . THR B 1 31 ? -11.625 25.656 -9.023 1 39.84 31 THR B C 1
ATOM 2395 O O . THR B 1 31 ? -11.57 25.609 -10.25 1 39.84 31 THR B O 1
ATOM 2398 N N . PRO B 1 32 ? -11.102 26.719 -8.609 1 40.56 32 PRO B N 1
ATOM 2399 C CA . PRO B 1 32 ? -10.023 27.344 -9.391 1 40.56 32 PRO B CA 1
ATOM 2400 C C . PRO B 1 32 ? -9.266 26.328 -10.258 1 40.56 32 PRO B C 1
ATOM 2402 O O . PRO B 1 32 ? -9.109 25.172 -9.875 1 40.56 32 PRO B O 1
ATOM 2405 N N . SER B 1 33 ? -9.305 26.422 -11.531 1 46.56 33 SER B N 1
ATOM 2406 C CA . SER B 1 33 ? -8.672 25.578 -12.539 1 46.56 33 SER B CA 1
ATOM 2407 C C . SER B 1 33 ? -7.258 25.188 -12.117 1 46.56 33 SER B C 1
ATOM 2409 O O . SER B 1 33 ? -6.363 26.031 -12.062 1 46.56 33 SER B O 1
ATOM 2411 N N . MET B 1 34 ? -7.004 24.453 -11.086 1 51.22 34 MET B N 1
ATOM 2412 C CA . MET B 1 34 ? -5.715 23.922 -10.656 1 51.22 34 MET B CA 1
ATOM 2413 C C . MET B 1 34 ? -4.844 23.578 -11.859 1 51.22 34 MET B C 1
ATOM 2415 O O . MET B 1 34 ? -3.809 22.922 -11.719 1 51.22 34 MET B O 1
ATOM 2419 N N . ASN B 1 35 ? -5.375 23.875 -13.062 1 60.25 35 ASN B N 1
ATOM 2420 C CA . ASN B 1 35 ? -4.582 23.469 -14.219 1 60.25 35 ASN B CA 1
ATOM 2421 C C . ASN B 1 35 ? -3.514 24.5 -14.555 1 60.25 35 ASN B C 1
ATOM 2423 O O . ASN B 1 35 ? -3.293 24.812 -15.727 1 60.25 35 ASN B O 1
ATOM 2427 N N . GLU B 1 36 ? -2.91 25.094 -13.43 1 80.06 36 GLU B N 1
ATOM 2428 C CA . GLU B 1 36 ? -1.893 26.125 -13.633 1 80.06 36 GLU B CA 1
ATOM 2429 C C . GLU B 1 36 ? -0.532 25.5 -13.93 1 80.06 36 GLU B C 1
ATOM 2431 O O . GLU B 1 36 ? 0.359 26.156 -14.461 1 80.06 36 GLU B O 1
ATOM 2436 N N . TRP B 1 37 ? -0.381 24.25 -13.789 1 89.44 37 TRP B N 1
ATOM 2437 C CA . TRP B 1 37 ? 0.904 23.594 -13.984 1 89.44 37 TRP B CA 1
ATOM 2438 C C . TRP B 1 37 ? 0.884 22.734 -15.242 1 89.44 37 TRP B C 1
ATOM 2440 O O . TRP B 1 37 ? -0.122 22.078 -15.547 1 89.44 37 TRP B O 1
ATOM 2450 N N . ARG B 1 38 ? 1.883 22.781 -15.938 1 91 38 ARG B N 1
ATOM 2451 C CA . ARG B 1 38 ? 1.975 22.109 -17.234 1 91 38 ARG B CA 1
ATOM 2452 C C . ARG B 1 38 ? 2.215 20.609 -17.047 1 91 38 ARG B C 1
ATOM 2454 O O . ARG B 1 38 ? 1.673 19.797 -17.797 1 91 38 ARG B O 1
ATOM 2461 N N . ASN B 1 39 ? 3 20.25 -16.078 1 94.44 39 ASN B N 1
ATOM 2462 C CA . ASN B 1 39 ? 3.508 18.891 -16.031 1 94.44 39 ASN B CA 1
ATOM 2463 C C . ASN B 1 39 ? 3.043 18.156 -14.766 1 94.44 39 ASN B C 1
ATOM 2465 O O . ASN B 1 39 ? 3.523 17.062 -14.461 1 94.44 39 ASN B O 1
ATOM 2469 N N . VAL B 1 40 ? 2.188 18.75 -14 1 95.31 40 VAL B N 1
ATOM 2470 C CA . VAL B 1 40 ? 1.701 18.125 -12.773 1 95.31 40 VAL B CA 1
ATOM 2471 C C . VAL B 1 40 ? 0.218 18.438 -12.586 1 95.31 40 VAL B C 1
ATOM 2473 O O . VAL B 1 40 ? -0.197 19.594 -12.695 1 95.31 40 VAL B O 1
ATOM 2476 N N . ILE B 1 41 ? -0.543 17.484 -12.359 1 95.25 41 ILE B N 1
ATOM 2477 C CA . ILE B 1 41 ? -1.971 17.625 -12.094 1 95.25 41 ILE B CA 1
ATOM 2478 C C . ILE B 1 41 ? -2.299 17.031 -10.719 1 95.25 41 ILE B C 1
ATOM 2480 O O . ILE B 1 41 ? -2.178 15.82 -10.516 1 95.25 41 ILE B O 1
ATOM 2484 N N . PRO B 1 42 ? -2.709 17.875 -9.781 1 96.31 42 PRO B N 1
ATOM 2485 C CA . PRO B 1 42 ? -3.1 17.375 -8.461 1 96.31 42 PRO B CA 1
ATOM 2486 C C . PRO B 1 42 ? -4.555 16.906 -8.414 1 96.31 42 PRO B C 1
ATOM 2488 O O . PRO B 1 42 ? -5.406 17.469 -9.117 1 96.31 42 PRO B O 1
ATOM 2491 N N . ALA B 1 43 ? -4.793 15.891 -7.664 1 96.5 43 ALA B N 1
ATOM 2492 C CA . ALA B 1 43 ? -6.141 15.422 -7.355 1 96.5 43 ALA B CA 1
ATOM 2493 C C . ALA B 1 43 ? -6.293 15.156 -5.859 1 96.5 43 ALA B C 1
ATOM 2495 O O . ALA B 1 43 ? -5.629 14.273 -5.309 1 96.5 43 ALA B O 1
ATOM 2496 N N . LEU B 1 44 ? -7.137 15.914 -5.227 1 97.12 44 LEU B N 1
ATOM 2497 C CA . LEU B 1 44 ? -7.43 15.766 -3.807 1 97.12 44 LEU B CA 1
ATOM 2498 C C . LEU B 1 44 ? -8.719 14.977 -3.594 1 97.12 44 LEU B C 1
ATOM 2500 O O . LEU B 1 44 ? -9.773 15.367 -4.098 1 97.12 44 LEU B O 1
ATOM 2504 N N . THR B 1 45 ? -8.609 13.898 -2.828 1 97.31 45 THR B N 1
ATOM 2505 C CA . THR B 1 45 ? -9.789 13.062 -2.605 1 97.31 45 THR B CA 1
ATOM 2506 C C . THR B 1 45 ? -9.891 12.656 -1.138 1 97.31 45 THR B C 1
ATOM 2508 O O . THR B 1 45 ? -8.875 12.438 -0.476 1 97.31 45 THR B O 1
ATOM 2511 N N . PRO B 1 46 ? -11.141 12.547 -0.651 1 98.31 46 PRO B N 1
ATOM 2512 C CA . PRO B 1 46 ? -11.281 12 0.7 1 98.31 46 PRO B CA 1
ATOM 2513 C C . PRO B 1 46 ? -10.883 10.531 0.786 1 98.31 46 PRO B C 1
ATOM 2515 O O . PRO B 1 46 ? -11.109 9.766 -0.159 1 98.31 46 PRO B O 1
ATOM 2518 N N . TRP B 1 47 ? -10.305 10.164 1.893 1 97.5 47 TRP B N 1
ATOM 2519 C CA . TRP B 1 47 ? -10.062 8.75 2.164 1 97.5 47 TRP B CA 1
ATOM 2520 C C . TRP B 1 47 ? -11.383 7.988 2.266 1 97.5 47 TRP B C 1
ATOM 2522 O O . TRP B 1 47 ? -12.273 8.367 3.027 1 97.5 47 TRP B O 1
ATOM 2532 N N . GLY B 1 48 ? -11.477 6.938 1.457 1 94.81 48 GLY B N 1
ATOM 2533 C CA . GLY B 1 48 ? -12.719 6.184 1.387 1 94.81 48 GLY B CA 1
ATOM 2534 C C . GLY B 1 48 ? -13.086 5.504 2.695 1 94.81 48 GLY B C 1
ATOM 2535 O O . GLY B 1 48 ? -14.234 5.125 2.904 1 94.81 48 GLY B O 1
ATOM 2536 N N . LYS B 1 49 ? -12.156 5.422 3.602 1 95.31 49 LYS B N 1
ATOM 2537 C CA . LYS B 1 49 ? -12.391 4.711 4.855 1 95.31 49 LYS B CA 1
ATOM 2538 C C . LYS B 1 49 ? -12.438 5.68 6.035 1 95.31 49 LYS B C 1
ATOM 2540 O O . LYS B 1 49 ? -12.172 5.289 7.176 1 95.31 49 LYS B O 1
ATOM 2545 N N . ASN B 1 50 ? -12.641 6.969 5.738 1 97.94 50 ASN B N 1
ATOM 2546 C CA . ASN B 1 50 ? -12.922 7.906 6.82 1 97.94 50 ASN B CA 1
ATOM 2547 C C . ASN B 1 50 ? -14.062 7.414 7.707 1 97.94 50 ASN B C 1
ATOM 2549 O O . ASN B 1 50 ? -15.055 6.879 7.207 1 97.94 50 ASN B O 1
ATOM 2553 N N . ARG B 1 51 ? -13.984 7.715 9.008 1 96.88 51 ARG B N 1
ATOM 2554 C CA . ARG B 1 51 ? -14.984 7.223 9.953 1 96.88 51 ARG B CA 1
ATOM 2555 C C . ARG B 1 51 ? -15.859 8.359 10.469 1 96.88 51 ARG B C 1
ATOM 2557 O O . ARG B 1 51 ? -16.781 8.133 11.25 1 96.88 51 ARG B O 1
ATOM 2564 N N . VAL B 1 52 ? -15.43 9.539 10.086 1 97.31 52 VAL B N 1
ATOM 2565 C CA . VAL B 1 52 ? -16.203 10.727 10.438 1 97.31 52 VAL B CA 1
ATOM 2566 C C . VAL B 1 52 ? -16.438 11.578 9.188 1 97.31 52 VAL B C 1
ATOM 2568 O O . VAL B 1 52 ? -15.641 11.539 8.25 1 97.31 52 VAL B O 1
ATOM 2571 N N . LYS B 1 53 ? -17.516 12.312 9.203 1 97.06 53 LYS B N 1
ATOM 2572 C CA . LYS B 1 53 ? -17.75 13.297 8.156 1 97.06 53 LYS B CA 1
ATOM 2573 C C . LYS B 1 53 ? -16.828 14.508 8.328 1 97.06 53 LYS B C 1
ATOM 2575 O O . LYS B 1 53 ? -16.375 14.781 9.438 1 97.06 53 LYS B O 1
ATOM 2580 N N . PRO B 1 54 ? -16.562 15.195 7.273 1 97.5 54 PRO B N 1
ATOM 2581 C CA . PRO B 1 54 ? -15.602 16.297 7.371 1 97.5 54 PRO B CA 1
ATOM 2582 C C . PRO B 1 54 ? -16.062 17.406 8.32 1 97.5 54 PRO B C 1
ATOM 2584 O O . PRO B 1 54 ? -15.227 18.078 8.938 1 97.5 54 PRO B O 1
ATOM 2587 N N . GLU B 1 55 ? -17.391 17.547 8.5 1 96.88 55 GLU B N 1
ATOM 2588 C CA . GLU B 1 55 ? -17.906 18.609 9.367 1 96.88 55 GLU B CA 1
ATOM 2589 C C . GLU B 1 55 ? -18.281 18.062 10.742 1 96.88 55 GLU B C 1
ATOM 2591 O O . GLU B 1 55 ? -19 18.719 11.5 1 96.88 55 GLU B O 1
ATOM 2596 N N . GLU B 1 56 ? -17.734 16.922 11.047 1 96.06 56 GLU B N 1
ATOM 2597 C CA . GLU B 1 56 ? -18.062 16.297 12.328 1 96.06 56 GLU B CA 1
ATOM 2598 C C . GLU B 1 56 ? -16.828 16.156 13.203 1 96.06 56 GLU B C 1
ATOM 2600 O O . GLU B 1 56 ? -16.891 15.539 14.273 1 96.06 56 GLU B O 1
ATOM 2605 N N . THR B 1 57 ? -15.734 16.641 12.773 1 97.06 57 THR B N 1
ATOM 2606 C CA . THR B 1 57 ? -14.5 16.609 13.555 1 97.06 57 THR B CA 1
ATOM 2607 C C . THR B 1 57 ? -13.688 17.875 13.328 1 97.06 57 THR B C 1
ATOM 2609 O O . THR B 1 57 ? -13.727 18.453 12.242 1 97.06 57 THR B O 1
ATOM 2612 N N . VAL B 1 58 ? -12.953 18.266 14.336 1 97.62 58 VAL B N 1
ATOM 2613 C CA . VAL B 1 58 ? -12.062 19.422 14.195 1 97.62 58 VAL B CA 1
ATOM 2614 C C . VAL B 1 58 ? -10.68 18.953 13.734 1 97.62 58 VAL B C 1
ATOM 2616 O O . VAL B 1 58 ? -9.789 19.766 13.492 1 97.62 58 VAL B O 1
ATOM 2619 N N . LYS B 1 59 ? -10.477 17.609 13.617 1 98.44 59 LYS B N 1
ATOM 2620 C CA . LYS B 1 59 ? -9.195 17 13.234 1 98.44 59 LYS B CA 1
ATOM 2621 C C . LYS B 1 59 ? -9.164 16.672 11.742 1 98.44 59 LYS B C 1
ATOM 2623 O O . LYS B 1 59 ? -9.93 15.836 11.273 1 98.44 59 LYS B O 1
ATOM 2628 N N . HIS B 1 60 ? -8.305 17.297 11 1 98.81 60 HIS B N 1
ATOM 2629 C CA . HIS B 1 60 ? -8.164 17.062 9.57 1 98.81 60 HIS B CA 1
ATOM 2630 C C . HIS B 1 60 ? -6.715 16.75 9.203 1 98.81 60 HIS B C 1
ATOM 2632 O O . HIS B 1 60 ? -5.793 17.391 9.703 1 98.81 60 HIS B O 1
ATOM 2638 N N . ALA B 1 61 ? -6.516 15.727 8.398 1 98.94 61 ALA B N 1
ATOM 2639 C CA . ALA B 1 61 ? -5.18 15.312 7.969 1 98.94 61 ALA B CA 1
ATOM 2640 C C . ALA B 1 61 ? -5.098 15.25 6.445 1 98.94 61 ALA B C 1
ATOM 2642 O O . ALA B 1 61 ? -6.059 14.852 5.781 1 98.94 61 ALA B O 1
ATOM 2643 N N . LEU B 1 62 ? -3.996 15.648 5.902 1 98.94 62 LEU B N 1
ATOM 2644 C CA . LEU B 1 62 ? -3.674 15.547 4.484 1 98.94 62 LEU B CA 1
ATOM 2645 C C . LEU B 1 62 ? -2.49 14.609 4.258 1 98.94 62 LEU B C 1
ATOM 2647 O O . LEU B 1 62 ? -1.436 14.781 4.875 1 98.94 62 LEU B O 1
ATOM 2651 N N . ILE B 1 63 ? -2.66 13.633 3.406 1 98.94 63 ILE B N 1
ATOM 2652 C CA . ILE B 1 63 ? -1.614 12.672 3.061 1 98.94 63 ILE B CA 1
ATOM 2653 C C . ILE B 1 63 ? -1.053 13 1.678 1 98.94 63 ILE B C 1
ATOM 2655 O O . ILE B 1 63 ? -1.795 13.031 0.693 1 98.94 63 ILE B O 1
ATOM 2659 N N . MET B 1 64 ? 0.268 13.211 1.616 1 98.81 64 MET B N 1
ATOM 2660 C CA . MET B 1 64 ? 0.857 13.648 0.356 1 98.81 64 MET B CA 1
ATOM 2661 C C . MET B 1 64 ? 1.921 12.664 -0.122 1 98.81 64 MET B C 1
ATOM 2663 O O . MET B 1 64 ? 2.746 12.203 0.669 1 98.81 64 MET B O 1
ATOM 2667 N N . PRO B 1 65 ? 1.967 12.391 -1.397 1 98.06 65 PRO B N 1
ATOM 2668 C CA . PRO B 1 65 ? 2.801 11.328 -1.974 1 98.06 65 PRO B CA 1
ATOM 2669 C C . PRO B 1 65 ? 4.234 11.781 -2.229 1 98.06 65 PRO B C 1
ATOM 2671 O O . PRO B 1 65 ? 4.555 12.961 -2.057 1 98.06 65 PRO B O 1
ATOM 2674 N N . GLY B 1 66 ? 5.082 10.812 -2.539 1 94.69 66 GLY B N 1
ATOM 2675 C CA . GLY B 1 66 ? 6.367 11.062 -3.172 1 94.69 66 GLY B CA 1
ATOM 2676 C C . GLY B 1 66 ? 6.363 10.781 -4.664 1 94.69 66 GLY B C 1
ATOM 2677 O O . GLY B 1 66 ? 5.305 10.578 -5.258 1 94.69 66 GLY B O 1
ATOM 2678 N N . ILE B 1 67 ? 7.527 10.898 -5.211 1 90.56 67 ILE B N 1
ATOM 2679 C CA . ILE B 1 67 ? 7.656 10.469 -6.598 1 90.56 67 ILE B CA 1
ATOM 2680 C C . ILE B 1 67 ? 7.719 8.938 -6.656 1 90.56 67 ILE B C 1
ATOM 2682 O O . ILE B 1 67 ? 8.586 8.328 -6.027 1 90.56 67 ILE B O 1
ATOM 2686 N N . GLY B 1 68 ? 6.812 8.359 -7.418 1 89.56 68 GLY B N 1
ATOM 2687 C CA . GLY B 1 68 ? 6.77 6.906 -7.504 1 89.56 68 GLY B CA 1
ATOM 2688 C C . GLY B 1 68 ? 6.27 6.25 -6.234 1 89.56 68 GLY B C 1
ATOM 2689 O O . GLY B 1 68 ? 6.32 5.023 -6.102 1 89.56 68 GLY B O 1
ATOM 2690 N N . TYR B 1 69 ? 5.891 7.004 -5.32 1 94.81 69 TYR B N 1
ATOM 2691 C CA . TYR B 1 69 ? 5.348 6.535 -4.047 1 94.81 69 TYR B CA 1
ATOM 2692 C C . TYR B 1 69 ? 3.951 7.098 -3.809 1 94.81 69 TYR B C 1
ATOM 2694 O O . TYR B 1 69 ? 3.795 8.117 -3.133 1 94.81 69 TYR B O 1
ATOM 2702 N N . THR B 1 70 ? 2.971 6.414 -4.301 1 94.12 70 THR B N 1
ATOM 2703 C CA . THR B 1 70 ? 1.59 6.879 -4.238 1 94.12 70 THR B CA 1
ATOM 2704 C C . THR B 1 70 ? 1.048 6.77 -2.816 1 94.12 70 THR B C 1
ATOM 2706 O O . THR B 1 70 ? 1.685 6.176 -1.947 1 94.12 70 THR B O 1
ATOM 2709 N N . VAL B 1 71 ? -0.12 7.246 -2.633 1 96.25 71 VAL B N 1
ATOM 2710 C CA . VAL B 1 71 ? -0.732 7.281 -1.308 1 96.25 71 VAL B CA 1
ATOM 2711 C C . VAL B 1 71 ? -1.229 5.887 -0.931 1 96.25 71 VAL B C 1
ATOM 2713 O O . VAL B 1 71 ? -1.613 5.648 0.217 1 96.25 71 VAL B O 1
ATOM 2716 N N . ASP B 1 72 ? -1.098 4.906 -1.857 1 94.5 72 ASP B N 1
ATOM 2717 C CA . ASP B 1 72 ? -1.5 3.537 -1.553 1 94.5 72 ASP B CA 1
ATOM 2718 C C . ASP B 1 72 ? -0.312 2.713 -1.058 1 94.5 72 ASP B C 1
ATOM 2720 O O . ASP B 1 72 ? -0.487 1.599 -0.562 1 94.5 72 ASP B O 1
ATOM 2724 N N . ARG B 1 73 ? 0.839 3.318 -1.18 1 96.94 73 ARG B N 1
ATOM 2725 C CA . ARG B 1 73 ? 2.023 2.611 -0.704 1 96.94 73 ARG B CA 1
ATOM 2726 C C . ARG B 1 73 ? 2.047 2.545 0.82 1 96.94 73 ARG B C 1
ATOM 2728 O O . ARG B 1 73 ? 1.368 3.326 1.49 1 96.94 73 ARG B O 1
ATOM 2735 N N . PRO B 1 74 ? 2.807 1.643 1.431 1 98.38 74 PRO B N 1
ATOM 2736 C CA . PRO B 1 74 ? 2.635 1.188 2.812 1 98.38 74 PRO B CA 1
ATOM 2737 C C . PRO B 1 74 ? 2.656 2.338 3.818 1 98.38 74 PRO B C 1
ATOM 2739 O O . PRO B 1 74 ? 1.738 2.469 4.633 1 98.38 74 PRO B O 1
ATOM 2742 N N . LEU B 1 75 ? 3.629 3.232 3.76 1 98.81 75 LEU B N 1
ATOM 2743 C CA . LEU B 1 75 ? 3.746 4.266 4.785 1 98.81 75 LEU B CA 1
ATOM 2744 C C . LEU B 1 75 ? 2.521 5.172 4.785 1 98.81 75 LEU B C 1
ATOM 2746 O O . LEU B 1 75 ? 1.96 5.465 5.844 1 98.81 75 LEU B O 1
ATOM 2750 N N . LEU B 1 76 ? 2.104 5.559 3.59 1 98.75 76 LEU B N 1
ATOM 2751 C CA . LEU B 1 76 ? 1.048 6.559 3.471 1 98.75 76 LEU B CA 1
ATOM 2752 C C . LEU B 1 76 ? -0.327 5.922 3.639 1 98.75 76 LEU B C 1
ATOM 2754 O O . LEU B 1 76 ? -1.238 6.539 4.195 1 98.75 76 LEU B O 1
ATOM 2758 N N . TYR B 1 77 ? -0.457 4.684 3.184 1 98.56 77 TYR B N 1
ATOM 2759 C CA . TYR B 1 77 ? -1.695 3.941 3.391 1 98.56 77 TYR B CA 1
ATOM 2760 C C . TYR B 1 77 ? -1.993 3.781 4.875 1 98.56 77 TYR B C 1
ATOM 2762 O O . TYR B 1 77 ? -3.1 4.082 5.328 1 98.56 77 TYR B O 1
ATOM 2770 N N . TRP B 1 78 ? -1.038 3.375 5.594 1 98.81 78 TRP B N 1
ATOM 2771 C CA . TRP B 1 78 ? -1.277 3.064 7 1 98.81 78 TRP B CA 1
ATOM 2772 C C . TRP B 1 78 ? -1.351 4.34 7.836 1 98.81 78 TRP B C 1
ATOM 2774 O O . TRP B 1 78 ? -2.025 4.379 8.867 1 98.81 78 TRP B O 1
ATOM 2784 N N . ALA B 1 79 ? -0.64 5.406 7.383 1 98.88 79 ALA B N 1
ATOM 2785 C CA . ALA B 1 79 ? -0.894 6.703 8.008 1 98.88 79 ALA B CA 1
ATOM 2786 C C . ALA B 1 79 ? -2.369 7.082 7.898 1 98.88 79 ALA B C 1
ATOM 2788 O O . ALA B 1 79 ? -2.98 7.504 8.883 1 98.88 79 ALA B O 1
ATOM 2789 N N . SER B 1 80 ? -2.938 6.91 6.691 1 98.75 80 SER B N 1
ATOM 2790 C CA . SER B 1 80 ? -4.348 7.207 6.469 1 98.75 80 SER B CA 1
ATOM 2791 C C . SER B 1 80 ? -5.238 6.363 7.379 1 98.75 80 SER B C 1
ATOM 2793 O O . SER B 1 80 ? -6.137 6.891 8.039 1 98.75 80 SER B O 1
ATOM 2795 N N . GLN B 1 81 ? -4.926 5.074 7.375 1 98.38 81 GLN B N 1
ATOM 2796 C CA . GLN B 1 81 ? -5.719 4.141 8.164 1 98.38 81 GLN B CA 1
ATOM 2797 C C . GLN B 1 81 ? -5.676 4.492 9.648 1 98.38 81 GLN B C 1
ATOM 2799 O O . GLN B 1 81 ? -6.715 4.535 10.312 1 98.38 81 GLN B O 1
ATOM 2804 N N . ALA B 1 82 ? -4.523 4.75 10.148 1 98.81 82 ALA B N 1
ATOM 2805 C CA . ALA B 1 82 ? -4.332 4.969 11.578 1 98.81 82 ALA B CA 1
ATOM 2806 C C . ALA B 1 82 ? -4.938 6.301 12.016 1 98.81 82 ALA B C 1
ATOM 2808 O O . ALA B 1 82 ? -5.574 6.387 13.07 1 98.81 82 ALA B O 1
ATOM 2809 N N . LEU B 1 83 ? -4.742 7.328 11.211 1 98.88 83 LEU B N 1
ATOM 2810 C CA . LEU B 1 83 ? -5.293 8.633 11.562 1 98.88 83 LEU B CA 1
ATOM 2811 C C . LEU B 1 83 ? -6.816 8.602 11.523 1 98.88 83 LEU B C 1
ATOM 2813 O O . LEU B 1 83 ? -7.473 9.188 12.391 1 98.88 83 LEU B O 1
ATOM 2817 N N . ALA B 1 84 ? -7.355 7.938 10.523 1 98.5 84 ALA B N 1
ATOM 2818 C CA . ALA B 1 84 ? -8.805 7.773 10.492 1 98.5 84 ALA B CA 1
ATOM 2819 C C . ALA B 1 84 ? -9.312 7.074 11.75 1 98.5 84 ALA B C 1
ATOM 2821 O O . ALA B 1 84 ? -10.336 7.461 12.312 1 98.5 84 ALA B O 1
ATOM 2822 N N . ALA B 1 85 ? -8.609 6.062 12.164 1 97.81 85 ALA B N 1
ATOM 2823 C CA . ALA B 1 85 ? -8.977 5.324 13.367 1 97.81 85 ALA B CA 1
ATOM 2824 C C . ALA B 1 85 ? -8.914 6.219 14.602 1 97.81 85 ALA B C 1
ATOM 2826 O O . ALA B 1 85 ? -9.648 6.004 15.57 1 97.81 85 ALA B O 1
ATOM 2827 N N . GLU B 1 86 ? -8.039 7.242 14.555 1 97.75 86 GLU B N 1
ATOM 2828 C CA . GLU B 1 86 ? -7.871 8.18 15.664 1 97.75 86 GLU B CA 1
ATOM 2829 C C . GLU B 1 86 ? -8.883 9.32 15.578 1 97.75 86 GLU B C 1
ATOM 2831 O O . GLU B 1 86 ? -8.805 10.281 16.344 1 97.75 86 GLU B O 1
ATOM 2836 N N . GLY B 1 87 ? -9.789 9.305 14.617 1 97.38 87 GLY B N 1
ATOM 2837 C CA . GLY B 1 87 ? -10.867 10.273 14.555 1 97.38 87 GLY B CA 1
ATOM 2838 C C . GLY B 1 87 ? -10.562 11.438 13.633 1 97.38 87 GLY B C 1
ATOM 2839 O O . GLY B 1 87 ? -11.305 12.43 13.609 1 97.38 87 GLY B O 1
ATOM 2840 N N . TRP B 1 88 ? -9.469 11.391 12.922 1 98.69 88 TRP B N 1
ATOM 2841 C CA . TRP B 1 88 ? -9.156 12.422 11.938 1 98.69 88 TRP B CA 1
ATOM 2842 C C . TRP B 1 88 ? -9.953 12.211 10.656 1 98.69 88 TRP B C 1
ATOM 2844 O O . TRP B 1 88 ? -10.211 11.078 10.258 1 98.69 88 TRP B O 1
ATOM 2854 N N . TYR B 1 89 ? -10.383 13.297 9.992 1 98.69 89 TYR B N 1
ATOM 2855 C CA . TYR B 1 89 ? -10.828 13.242 8.609 1 98.69 89 TYR B CA 1
ATOM 2856 C C . TYR B 1 89 ? -9.648 13.375 7.652 1 98.69 89 TYR B C 1
ATOM 2858 O O . TYR B 1 89 ? -8.938 14.383 7.66 1 98.69 89 TYR B O 1
ATOM 2866 N N . VAL B 1 90 ? -9.523 12.359 6.793 1 98.94 90 VAL B N 1
ATOM 2867 C CA . VAL B 1 90 ? -8.289 12.234 6.023 1 98.94 90 VAL B CA 1
ATOM 2868 C C . VAL B 1 90 ? -8.562 12.523 4.551 1 98.94 90 VAL B C 1
ATOM 2870 O O . VAL B 1 90 ? -9.453 11.922 3.949 1 98.94 90 VAL B O 1
ATOM 2873 N N . ASP B 1 91 ? -7.828 13.461 3.998 1 98.88 91 ASP B N 1
ATOM 2874 C CA . ASP B 1 91 ? -7.746 13.703 2.561 1 98.88 91 ASP B CA 1
ATOM 2875 C C . ASP B 1 91 ? -6.41 13.227 1.999 1 98.88 91 ASP B C 1
ATOM 2877 O O . ASP B 1 91 ? -5.395 13.234 2.701 1 98.88 91 ASP B O 1
ATOM 2881 N N . ARG B 1 92 ? -6.453 12.836 0.774 1 98.62 92 ARG B N 1
ATOM 2882 C CA . ARG B 1 92 ? -5.254 12.312 0.134 1 98.62 92 ARG B CA 1
ATOM 2883 C C . ARG B 1 92 ? -4.984 13.023 -1.189 1 98.62 92 ARG B C 1
ATOM 2885 O O . ARG B 1 92 ? -5.914 13.312 -1.946 1 98.62 92 ARG B O 1
ATOM 2892 N N . LEU B 1 93 ? -3.74 13.266 -1.479 1 98.44 93 LEU B N 1
ATOM 2893 C CA . LEU B 1 93 ? -3.32 13.93 -2.709 1 98.44 93 LEU B CA 1
ATOM 2894 C C . LEU B 1 93 ? -2.689 12.938 -3.676 1 98.44 93 LEU B C 1
ATOM 2896 O O . LEU B 1 93 ? -1.796 12.172 -3.295 1 98.44 93 LEU B O 1
ATOM 2900 N N . ALA B 1 94 ? -3.176 12.906 -4.844 1 96.19 94 ALA B N 1
ATOM 2901 C CA . ALA B 1 94 ? -2.508 12.227 -5.949 1 96.19 94 ALA B CA 1
ATOM 2902 C C . ALA B 1 94 ? -1.91 13.234 -6.93 1 96.19 94 ALA B C 1
ATOM 2904 O O . ALA B 1 94 ? -2.514 14.266 -7.207 1 96.19 94 ALA B O 1
ATOM 2905 N N . LEU B 1 95 ? -0.749 12.891 -7.406 1 95.38 95 LEU B N 1
ATOM 2906 C CA . LEU B 1 95 ? -0.1 13.711 -8.422 1 95.38 95 LEU B CA 1
ATOM 2907 C C . LEU B 1 95 ? 0.095 12.922 -9.711 1 95.38 95 LEU B C 1
ATOM 2909 O O . LEU B 1 95 ? 0.686 11.836 -9.703 1 95.38 95 LEU B O 1
ATOM 2913 N N . THR B 1 96 ? -0.432 13.391 -10.75 1 93.44 96 THR B N 1
ATOM 2914 C CA . THR B 1 96 ? -0.094 12.898 -12.078 1 93.44 96 THR B CA 1
ATOM 2915 C C . THR B 1 96 ? 1.036 13.719 -12.695 1 93.44 96 THR B C 1
ATOM 2917 O O . THR B 1 96 ? 0.939 14.945 -12.789 1 93.44 96 THR B O 1
ATOM 2920 N N . LEU B 1 97 ? 2.033 13.039 -13.109 1 93.31 97 LEU B N 1
ATOM 2921 C CA . LEU B 1 97 ? 3.236 13.719 -13.578 1 93.31 97 LEU B CA 1
ATOM 2922 C C . LEU B 1 97 ? 3.541 13.352 -15.023 1 93.31 97 LEU B C 1
ATOM 2924 O O . LEU B 1 97 ? 3.354 12.195 -15.43 1 93.31 97 LEU B O 1
ATOM 2928 N N . THR B 1 98 ? 3.93 14.32 -15.719 1 91 98 THR B N 1
ATOM 2929 C CA . THR B 1 98 ? 4.527 14.008 -17.016 1 91 98 THR B CA 1
ATOM 2930 C C . THR B 1 98 ? 6.031 13.781 -16.875 1 91 98 THR B C 1
ATOM 2932 O O . THR B 1 98 ? 6.609 14.047 -15.82 1 91 98 THR B O 1
ATOM 2935 N N . GLU B 1 99 ? 6.617 13.312 -17.938 1 87.75 99 GLU B N 1
ATOM 2936 C CA . GLU B 1 99 ? 8.039 12.992 -17.922 1 87.75 99 GLU B CA 1
ATOM 2937 C C . GLU B 1 99 ? 8.891 14.258 -17.781 1 87.75 99 GLU B C 1
ATOM 2939 O O . GLU B 1 99 ? 10.023 14.195 -17.297 1 87.75 99 GLU B O 1
ATOM 2944 N N . ASP B 1 100 ? 8.312 15.398 -18.062 1 87.62 100 ASP B N 1
ATOM 2945 C CA . ASP B 1 100 ? 9.086 16.641 -18.125 1 87.62 100 ASP B CA 1
ATOM 2946 C C . ASP B 1 100 ? 8.953 17.438 -16.828 1 87.62 100 ASP B C 1
ATOM 2948 O O . ASP B 1 100 ? 9.469 18.547 -16.703 1 87.62 100 ASP B O 1
ATOM 2952 N N . VAL B 1 101 ? 8.336 16.875 -15.875 1 88.12 101 VAL B N 1
ATOM 2953 C CA . VAL B 1 101 ? 8.062 17.625 -14.656 1 88.12 101 VAL B CA 1
ATOM 2954 C C . VAL B 1 101 ? 9.367 17.922 -13.93 1 88.12 101 VAL B C 1
ATOM 2956 O O . VAL B 1 101 ? 10.281 17.094 -13.906 1 88.12 101 VAL B O 1
ATOM 2959 N N . GLU B 1 102 ? 9.383 19.172 -13.367 1 89.94 102 GLU B N 1
ATOM 2960 C CA . GLU B 1 102 ? 10.523 19.594 -12.547 1 89.94 102 GLU B CA 1
ATOM 2961 C C . GLU B 1 102 ? 10.109 19.844 -11.102 1 89.94 102 GLU B C 1
ATOM 2963 O O . GLU B 1 102 ? 8.938 20.141 -10.828 1 89.94 102 GLU B O 1
ATOM 2968 N N . PHE B 1 103 ? 11.062 19.797 -10.203 1 92.88 103 PHE B N 1
ATOM 2969 C CA . PHE B 1 103 ? 10.812 19.875 -8.773 1 92.88 103 PHE B CA 1
ATOM 2970 C C . PHE B 1 103 ? 10.141 21.188 -8.398 1 92.88 103 PHE B C 1
ATOM 2972 O O . PHE B 1 103 ? 9.141 21.203 -7.672 1 92.88 103 PHE B O 1
ATOM 2979 N N . PRO B 1 104 ? 10.602 22.328 -8.938 1 93.88 104 PRO B N 1
ATOM 2980 C CA . PRO B 1 104 ? 9.961 23.594 -8.555 1 93.88 104 PRO B CA 1
ATOM 2981 C C . PRO B 1 104 ? 8.477 23.625 -8.891 1 93.88 104 PRO B C 1
ATOM 2983 O O . PRO B 1 104 ? 7.676 24.156 -8.117 1 93.88 104 PRO B O 1
ATOM 2986 N N . GLU B 1 105 ? 8.172 23.062 -10.016 1 95.25 105 GLU B N 1
ATOM 2987 C CA . GLU B 1 105 ? 6.766 23.031 -10.406 1 95.25 105 GLU B CA 1
ATOM 2988 C C . GLU B 1 105 ? 5.953 22.156 -9.445 1 95.25 105 GLU B C 1
ATOM 2990 O O . GLU B 1 105 ? 4.848 22.531 -9.047 1 95.25 105 GLU B O 1
ATOM 2995 N N . MET B 1 106 ? 6.473 21.031 -9.086 1 95.12 106 MET B N 1
ATOM 2996 C CA . MET B 1 106 ? 5.809 20.125 -8.148 1 95.12 106 MET B CA 1
ATOM 2997 C C . MET B 1 106 ? 5.656 20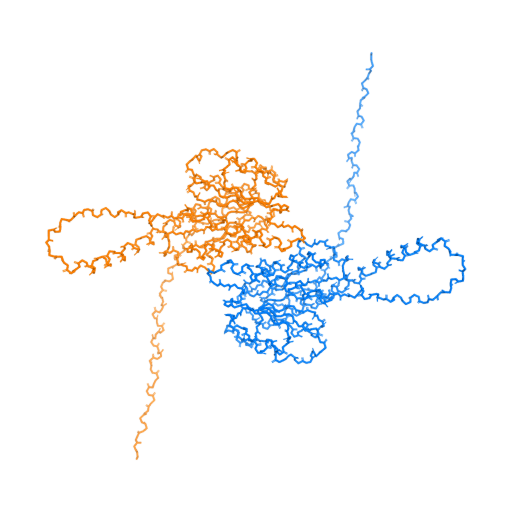.781 -6.781 1 95.12 106 MET B C 1
ATOM 2999 O O . MET B 1 106 ? 4.602 20.688 -6.156 1 95.12 106 MET B O 1
ATOM 3003 N N . ILE B 1 107 ? 6.688 21.453 -6.328 1 96.75 107 ILE B N 1
ATOM 3004 C CA . ILE B 1 107 ? 6.676 22.109 -5.031 1 96.75 107 ILE B CA 1
ATOM 3005 C C . ILE B 1 107 ? 5.602 23.188 -5.016 1 96.75 107 ILE B C 1
ATOM 3007 O O . ILE B 1 107 ? 4.781 23.25 -4.094 1 96.75 107 ILE B O 1
ATOM 3011 N N . SER B 1 108 ? 5.59 24 -6.066 1 96.81 108 SER B N 1
ATOM 3012 C CA . SER B 1 108 ? 4.59 25.047 -6.188 1 96.81 108 SER B CA 1
ATOM 3013 C C . SER B 1 108 ? 3.178 24.484 -6.168 1 96.81 108 SER B C 1
ATOM 3015 O O . SER B 1 108 ? 2.293 25.016 -5.5 1 96.81 108 SER B O 1
ATOM 3017 N N . CYS B 1 109 ? 3.014 23.453 -6.887 1 97 109 CYS B N 1
ATOM 3018 C CA . CYS B 1 109 ? 1.72 22.781 -6.934 1 97 109 CYS B CA 1
ATOM 3019 C C . CYS B 1 109 ? 1.306 22.297 -5.547 1 97 109 CYS B C 1
ATOM 3021 O O . CYS B 1 109 ? 0.188 22.562 -5.102 1 97 109 CYS B O 1
ATOM 3023 N N . MET B 1 110 ? 2.162 21.688 -4.844 1 97.69 110 MET B N 1
ATOM 3024 C CA . MET B 1 110 ? 1.86 21.125 -3.533 1 97.69 110 MET B CA 1
ATOM 3025 C C . MET B 1 110 ? 1.604 22.219 -2.508 1 97.69 110 MET B C 1
ATOM 3027 O O . MET B 1 110 ? 0.738 22.078 -1.643 1 97.69 110 MET B O 1
ATOM 3031 N N . GLU B 1 111 ? 2.301 23.312 -2.59 1 98.12 111 GLU B N 1
ATOM 3032 C CA . GLU B 1 111 ? 2.064 24.438 -1.705 1 98.12 111 GLU B CA 1
ATOM 3033 C C . GLU B 1 111 ? 0.656 25 -1.891 1 98.12 111 GLU B C 1
ATOM 3035 O O . GLU B 1 111 ? -0.039 25.281 -0.912 1 98.12 111 GLU B O 1
ATOM 3040 N N . ARG B 1 112 ? 0.287 25.078 -3.117 1 97.94 112 ARG B N 1
ATOM 3041 C CA . ARG B 1 112 ? -1.064 25.547 -3.404 1 97.94 112 ARG B CA 1
ATOM 3042 C C . ARG B 1 112 ? -2.109 24.562 -2.879 1 97.94 112 ARG B C 1
ATOM 3044 O O . ARG B 1 112 ? -3.137 24.969 -2.338 1 97.94 112 ARG B O 1
ATOM 3051 N N . VAL B 1 113 ? -1.868 23.297 -3.064 1 98 113 VAL B N 1
ATOM 3052 C CA . VAL B 1 113 ? -2.775 22.266 -2.562 1 98 113 VAL B CA 1
ATOM 3053 C C . VAL B 1 113 ? -2.922 22.406 -1.049 1 98 113 VAL B C 1
ATOM 3055 O O . VAL B 1 113 ? -4.031 22.328 -0.518 1 98 113 VAL B O 1
ATOM 3058 N N . ILE B 1 114 ? -1.82 22.656 -0.354 1 98.69 114 ILE B N 1
ATOM 3059 C CA . ILE B 1 114 ? -1.838 22.812 1.097 1 98.69 114 ILE B CA 1
ATOM 3060 C C . ILE B 1 114 ? -2.717 24 1.474 1 98.69 114 ILE B C 1
ATOM 3062 O O . ILE B 1 114 ? -3.537 23.922 2.391 1 98.69 114 ILE B O 1
ATOM 3066 N N . ASP B 1 115 ? -2.613 25.062 0.748 1 98.62 115 ASP B N 1
ATOM 3067 C CA . ASP B 1 115 ? -3.402 26.266 1.028 1 98.62 115 ASP B CA 1
ATOM 3068 C C . ASP B 1 115 ? -4.895 25.984 0.873 1 98.62 115 ASP B C 1
ATOM 3070 O O . ASP B 1 115 ? -5.691 26.328 1.751 1 98.62 115 ASP B O 1
ATOM 3074 N N . VAL B 1 116 ? -5.195 25.391 -0.242 1 98.19 116 VAL B N 1
ATOM 3075 C CA . VAL B 1 116 ? -6.594 25.094 -0.544 1 98.19 116 VAL B CA 1
ATOM 3076 C C . VAL B 1 116 ? -7.16 24.125 0.488 1 98.19 116 VAL B C 1
ATOM 3078 O O . VAL B 1 116 ? -8.258 24.328 1.015 1 98.19 116 VAL B O 1
ATOM 3081 N N . TRP B 1 117 ? -6.457 23.141 0.731 1 98.75 117 TRP B N 1
ATOM 3082 C CA . TRP B 1 117 ? -6.887 22.141 1.696 1 98.75 117 TRP B CA 1
ATOM 3083 C C . TRP B 1 117 ? -7.062 22.75 3.082 1 98.75 117 TRP B C 1
ATOM 3085 O O . TRP B 1 117 ? -8.039 22.453 3.777 1 98.75 117 TRP B O 1
ATOM 3095 N N . LYS B 1 118 ? -6.078 23.531 3.543 1 98.69 118 LYS B N 1
ATOM 3096 C CA . LYS B 1 118 ? -6.141 24.188 4.848 1 98.69 118 LYS B CA 1
ATOM 3097 C C . LYS B 1 118 ? -7.406 25.031 4.98 1 98.69 118 LYS B C 1
ATOM 3099 O O . LYS B 1 118 ? -8.125 24.922 5.977 1 98.69 118 LYS B O 1
ATOM 3104 N N . ALA B 1 119 ? -7.648 25.828 4.004 1 98.5 119 ALA B N 1
ATOM 3105 C CA . ALA B 1 119 ? -8.82 26.703 4.043 1 98.5 119 ALA B CA 1
ATOM 3106 C C . ALA B 1 119 ? -10.102 25.875 4.176 1 98.5 119 ALA B C 1
ATOM 3108 O O . ALA B 1 119 ? -10.961 26.188 5.008 1 98.5 119 ALA B O 1
ATOM 3109 N N . LYS B 1 120 ? -10.188 24.859 3.398 1 98.31 120 LYS B N 1
ATOM 3110 C CA . LYS B 1 120 ? -11.359 24 3.436 1 98.31 120 LYS B CA 1
ATOM 3111 C C . LYS B 1 120 ? -11.484 23.297 4.785 1 98.31 120 LYS B C 1
ATOM 3113 O O . LYS B 1 120 ? -12.578 23.188 5.344 1 98.31 120 LYS B O 1
ATOM 3118 N N . SER B 1 121 ? -10.406 22.859 5.293 1 98.44 121 SER B N 1
ATOM 3119 C CA . SER B 1 121 ? -10.383 22.109 6.539 1 98.44 121 SER B CA 1
ATOM 3120 C C . SER B 1 121 ? -10.734 22.984 7.73 1 98.44 121 SER B C 1
ATOM 3122 O O . SER B 1 121 ? -11.445 22.562 8.641 1 98.44 121 SER B O 1
ATOM 3124 N N . VAL B 1 122 ? -10.25 24.156 7.703 1 98.12 122 VAL B N 1
ATOM 3125 C CA . VAL B 1 122 ? -10.57 25.109 8.766 1 98.12 122 VAL B CA 1
ATOM 3126 C C . VAL B 1 122 ? -12.07 25.391 8.758 1 98.12 122 VAL B C 1
ATOM 3128 O O . VAL B 1 122 ? -12.711 25.422 9.812 1 98.12 122 VAL B O 1
ATOM 3131 N N . ALA B 1 123 ? -12.641 25.609 7.598 1 97.75 123 ALA B N 1
ATOM 3132 C CA . ALA B 1 123 ? -14.07 25.859 7.484 1 97.75 123 ALA B CA 1
ATOM 3133 C C . ALA B 1 123 ? -14.875 24.688 8.023 1 97.75 123 ALA B C 1
ATOM 3135 O O . ALA B 1 123 ? -15.82 24.875 8.797 1 97.75 123 ALA B O 1
ATOM 3136 N N . ARG B 1 124 ? -14.5 23.547 7.672 1 97.69 124 ARG B N 1
ATOM 3137 C CA . ARG B 1 124 ? -15.18 22.328 8.109 1 97.69 124 ARG B CA 1
ATOM 3138 C C . ARG B 1 124 ? -15.062 22.156 9.617 1 97.69 124 ARG B C 1
ATOM 3140 O O . ARG B 1 124 ? -16.047 21.812 10.289 1 97.69 124 ARG B O 1
ATOM 3147 N N . ALA B 1 125 ? -13.891 22.359 10.141 1 97.06 125 ALA B N 1
ATOM 3148 C CA . ALA B 1 125 ? -13.625 22.219 11.57 1 97.06 125 ALA B CA 1
ATOM 3149 C C . ALA B 1 125 ? -14.438 23.234 12.383 1 97.06 125 ALA B C 1
ATOM 3151 O O . ALA B 1 125 ? -14.891 22.922 13.492 1 97.06 125 ALA B O 1
ATOM 3152 N N . THR B 1 126 ? -14.609 24.328 11.797 1 95.06 126 THR B N 1
ATOM 3153 C CA . THR B 1 126 ? -15.398 25.375 12.453 1 95.06 126 THR B CA 1
ATOM 3154 C C . THR B 1 126 ? -16.859 24.938 12.57 1 95.06 126 THR B C 1
ATOM 3156 O O . THR B 1 126 ? -17.484 25.141 13.609 1 95.06 126 THR B O 1
ATOM 3159 N N . ILE B 1 127 ? -17.328 24.391 11.523 1 94.81 127 ILE B N 1
ATOM 3160 C CA . ILE B 1 127 ? -18.688 23.875 11.547 1 94.81 127 ILE B CA 1
ATOM 3161 C C . ILE B 1 127 ? -18.812 22.797 12.625 1 94.81 127 ILE B C 1
ATOM 3163 O O . ILE B 1 127 ? -19.781 22.812 13.398 1 94.81 127 ILE B O 1
ATOM 3167 N N . ALA B 1 128 ? -17.922 21.969 12.711 1 94.44 128 ALA B N 1
ATOM 3168 C CA . ALA B 1 128 ? -17.922 20.891 13.695 1 94.44 128 ALA B CA 1
ATOM 3169 C C . ALA B 1 128 ? -17.922 21.438 15.117 1 94.44 128 ALA B C 1
ATOM 3171 O O . ALA B 1 128 ? -18.609 20.922 15.992 1 94.44 128 ALA B O 1
ATOM 3172 N N . ALA B 1 129 ? -17.141 22.406 15.336 1 92.19 129 ALA B N 1
ATOM 3173 C CA . ALA B 1 129 ? -17.031 23.031 16.656 1 92.19 129 ALA B CA 1
ATOM 3174 C C . ALA B 1 129 ? -18.359 23.656 17.078 1 92.19 129 ALA B C 1
ATOM 3176 O O . ALA B 1 129 ? -18.734 23.578 18.25 1 92.19 129 ALA B O 1
ATOM 3177 N N . HIS B 1 130 ? -19.031 24.219 16.234 1 89.75 130 HIS B N 1
ATOM 3178 C CA . HIS B 1 130 ? -20.312 24.844 16.516 1 89.75 130 HIS B CA 1
ATOM 3179 C C . HIS B 1 130 ? -21.375 23.797 16.844 1 89.75 130 HIS B C 1
ATOM 3181 O O . HIS B 1 130 ? -22.188 24 17.766 1 89.75 130 HIS B O 1
ATOM 3187 N N . HIS B 1 131 ? -21.344 22.75 16.125 1 85.94 131 HIS B N 1
ATOM 3188 C CA . HIS B 1 131 ? -22.297 21.688 16.375 1 85.94 131 HIS B CA 1
ATOM 3189 C C . HIS B 1 131 ? -22.094 21.078 17.75 1 85.94 131 HIS B C 1
ATOM 3191 O O . HIS B 1 131 ? -23.062 20.75 18.438 1 85.94 131 HIS B O 1
ATOM 3197 N N . ALA B 1 132 ? -20.922 20.953 18.203 1 82.25 132 ALA B N 1
ATOM 3198 C CA . ALA B 1 132 ? -20.609 20.391 19.516 1 82.25 132 ALA B CA 1
ATOM 3199 C C . ALA B 1 132 ? -21.047 21.328 20.641 1 82.25 132 ALA B C 1
ATOM 3201 O O . ALA B 1 132 ? -21.5 20.859 21.688 1 82.25 132 ALA B O 1
ATOM 3202 N N . SER B 1 133 ? -20.953 22.578 20.406 1 78.81 133 SER B N 1
ATOM 3203 C CA . SER B 1 133 ? -21.344 23.578 21.375 1 78.81 133 SER B CA 1
ATOM 3204 C C . SER B 1 133 ? -22.859 23.625 21.547 1 78.81 133 SER B C 1
ATOM 3206 O O . SER B 1 133 ? -23.359 23.719 22.656 1 78.81 133 SER B O 1
ATOM 3208 N N . ASP B 1 134 ? -23.484 23.516 20.438 1 75.31 134 ASP B N 1
ATOM 3209 C CA . ASP B 1 134 ? -24.938 23.531 20.453 1 75.31 134 ASP B CA 1
ATOM 3210 C C . ASP B 1 134 ? -25.484 22.344 21.234 1 75.31 134 ASP B C 1
ATOM 3212 O O . ASP B 1 134 ? -26.469 22.469 21.984 1 75.31 134 ASP B O 1
ATOM 3216 N N . ASN B 1 135 ? -24.875 21.281 21.094 1 73.12 135 ASN B N 1
ATOM 3217 C CA . ASN B 1 135 ? -25.312 20.062 21.781 1 73.12 135 ASN B CA 1
ATOM 3218 C C . ASN B 1 135 ? -25.047 20.141 23.281 1 73.12 135 ASN B C 1
ATOM 3220 O O . ASN B 1 135 ? -25.859 19.656 24.078 1 73.12 135 ASN B O 1
ATOM 3224 N N . ARG B 1 136 ? -23.984 20.781 23.688 1 67.81 136 ARG B N 1
ATOM 3225 C CA . ARG B 1 136 ? -23.672 20.953 25.094 1 67.81 136 ARG B CA 1
ATOM 3226 C C . ARG B 1 136 ? -24.656 21.906 25.766 1 67.81 136 ARG B C 1
ATOM 3228 O O . ARG B 1 136 ? -25.062 21.672 26.906 1 67.81 136 ARG B O 1
ATOM 3235 N N . ASP B 1 137 ? -25.016 22.922 25.062 1 65.31 137 ASP B N 1
ATOM 3236 C CA . ASP B 1 137 ? -25.938 23.906 25.594 1 65.31 137 ASP B CA 1
ATOM 3237 C C . ASP B 1 137 ? -27.328 23.312 25.797 1 65.31 137 ASP B C 1
ATOM 3239 O O . ASP B 1 137 ? -28 23.578 26.781 1 65.31 137 ASP B O 1
ATOM 3243 N N . THR B 1 138 ? -27.641 22.469 24.906 1 63.81 138 THR B N 1
ATOM 3244 C CA . THR B 1 138 ? -28.938 21.812 25.031 1 63.81 138 THR B CA 1
ATOM 3245 C C . THR B 1 138 ? -28.938 20.812 26.172 1 63.81 138 THR B C 1
ATOM 3247 O O . THR B 1 138 ? -29.938 20.688 26.906 1 63.81 138 THR B O 1
ATOM 3250 N N . ASP B 1 139 ? -27.844 20.234 26.328 1 58.16 139 ASP B N 1
ATOM 3251 C CA . ASP B 1 139 ? -27.734 19.281 27.438 1 58.16 139 ASP B CA 1
ATOM 3252 C C . ASP B 1 139 ? -27.719 20 28.781 1 58.16 139 ASP B C 1
ATOM 3254 O O . ASP B 1 139 ? -28.344 19.547 29.734 1 58.16 139 ASP B O 1
ATOM 3258 N N . ASP B 1 140 ? -27.047 21.141 28.844 1 56 140 ASP B N 1
ATOM 3259 C CA . ASP B 1 140 ? -26.984 21.938 30.078 1 56 140 ASP B CA 1
ATOM 3260 C C . ASP B 1 140 ? -28.344 22.578 30.375 1 56 140 ASP B C 1
ATOM 3262 O O . ASP B 1 140 ? -28.703 22.766 31.531 1 56 140 ASP B O 1
ATOM 3266 N N . ALA B 1 141 ? -29.016 22.953 29.391 1 57.22 141 ALA B N 1
ATOM 3267 C CA . ALA B 1 141 ? -30.344 23.547 29.578 1 57.22 141 ALA B CA 1
ATOM 3268 C C . ALA B 1 141 ? -31.328 22.516 30.141 1 57.22 141 ALA B C 1
ATOM 3270 O O . ALA B 1 141 ? -32.188 22.844 30.953 1 57.22 141 ALA B O 1
ATOM 3271 N N . GLN B 1 142 ? -31.219 21.422 29.688 1 53.44 142 GLN B N 1
ATOM 3272 C CA . GLN B 1 142 ? -32.125 20.375 30.188 1 53.44 142 GLN B CA 1
ATOM 3273 C C . GLN B 1 142 ? -31.828 20.062 31.656 1 53.44 142 GLN B C 1
ATOM 3275 O O . GLN B 1 142 ? -32.75 19.766 32.406 1 53.44 142 GLN B O 1
ATOM 3280 N N . ASP B 1 143 ? -30.656 20.266 32 1 53.31 143 ASP B N 1
ATOM 3281 C CA . ASP B 1 143 ? -30.312 20.016 33.406 1 53.31 143 ASP B CA 1
ATOM 3282 C C . ASP B 1 143 ? -30.703 21.188 34.312 1 53.31 143 ASP B C 1
ATOM 3284 O O . ASP B 1 143 ? -31.078 21 35.469 1 53.31 143 ASP B O 1
ATOM 3288 N N . SER B 1 144 ? -30.594 22.438 33.688 1 41.88 144 SER B N 1
ATOM 3289 C CA . SER B 1 144 ? -30.906 23.609 34.531 1 41.88 144 SER B CA 1
ATOM 3290 C C . SER B 1 144 ? -32.406 23.844 34.625 1 41.88 144 SER B C 1
ATOM 3292 O O . SER B 1 144 ? -32.875 24.734 35.312 1 41.88 144 SER B O 1
ATOM 3294 N N . ALA B 1 145 ? -33.094 23.344 33.688 1 48.31 145 ALA B N 1
ATOM 3295 C CA . ALA B 1 145 ? -34.531 23.641 33.75 1 48.31 145 ALA B CA 1
ATOM 3296 C C . ALA B 1 145 ? -35.125 23.156 35.062 1 48.31 145 ALA B C 1
ATOM 3298 O O . ALA B 1 145 ? -36.312 23.391 35.312 1 48.31 145 ALA B O 1
ATOM 3299 N N . VAL B 1 146 ? -34.406 22.375 35.781 1 44 146 VAL B N 1
ATOM 3300 C CA . VAL B 1 146 ? -35.094 22.062 37.031 1 44 146 VAL B CA 1
ATOM 3301 C C . VAL B 1 146 ? -35.062 23.281 37.969 1 44 146 VAL B C 1
ATOM 3303 O O . VAL B 1 146 ? -36.031 23.562 38.656 1 44 146 VAL B O 1
ATOM 3306 N N . ASP B 1 147 ? -33.844 23.812 38.375 1 39.09 147 ASP B N 1
ATOM 3307 C CA . ASP B 1 147 ? -33.812 24.719 39.5 1 39.09 147 ASP B CA 1
ATOM 3308 C C . ASP B 1 147 ? -33.906 26.172 39.031 1 39.09 147 ASP B C 1
ATOM 3310 O O . ASP B 1 147 ? -33.406 27.078 39.719 1 39.09 147 ASP B O 1
ATOM 3314 N N . ALA B 1 148 ? -34.344 26.562 37.875 1 41.06 148 ALA B N 1
ATOM 3315 C CA . ALA B 1 148 ? -34.156 27.922 37.375 1 41.06 148 ALA B CA 1
ATOM 3316 C C . ALA B 1 148 ? -35.156 28.891 38.031 1 41.06 148 ALA B C 1
ATOM 3318 O O . ALA B 1 148 ? -36.25 29.094 37.562 1 41.06 148 ALA B O 1
ATOM 3319 N N . ASP B 1 149 ? -35.25 28.812 39.25 1 35.16 149 ASP B N 1
ATOM 3320 C CA . ASP B 1 149 ? -35.969 30.016 39.688 1 35.16 149 ASP B CA 1
ATOM 3321 C C . ASP B 1 149 ? -35.281 31.266 39.125 1 35.16 149 ASP B C 1
ATOM 3323 O O . ASP B 1 149 ? -35.938 32.125 38.531 1 35.16 149 ASP B O 1
ATOM 3327 N N . SER B 1 150 ? -34.25 31.922 39.938 1 35.16 150 SER B N 1
ATOM 3328 C CA . SER B 1 150 ? -34.125 33.375 40.156 1 35.16 150 SER B CA 1
ATOM 3329 C C . SER B 1 150 ? -33.469 34.031 38.938 1 35.16 150 SER B C 1
ATOM 3331 O O . SER B 1 150 ? -33.062 33.375 38 1 35.16 150 SER B O 1
ATOM 3333 N N . ASN B 1 151 ? -32.344 35.094 39.25 1 35.09 151 ASN B N 1
ATOM 3334 C CA . ASN B 1 151 ? -31.797 36.312 38.719 1 35.09 151 ASN B CA 1
ATOM 3335 C C . ASN B 1 151 ? -30.922 36.062 37.5 1 35.09 151 ASN B C 1
ATOM 3337 O O . ASN B 1 151 ? -29.797 35.594 37.625 1 35.09 151 ASN B O 1
ATOM 3341 N N . ALA B 1 152 ? -31.406 35.812 36.375 1 35.78 152 ALA B N 1
ATOM 3342 C CA . ALA B 1 152 ? -30.656 35.438 35.188 1 35.78 152 ALA B CA 1
ATOM 3343 C C . ALA B 1 152 ? -29.844 36.625 34.656 1 35.78 152 ALA B C 1
ATOM 3345 O O . ALA B 1 152 ? -30.406 37.562 34.062 1 35.78 152 ALA B O 1
ATOM 3346 N N . SER B 1 153 ? -28.859 37.156 35.406 1 30.62 153 SER B N 1
ATOM 3347 C CA . SER B 1 153 ? -27.953 38.062 34.719 1 30.62 153 SER B CA 1
ATOM 3348 C C . SER B 1 153 ? -27.469 37.469 33.406 1 30.62 153 SER B C 1
ATOM 3350 O O . SER B 1 153 ? -27.141 36.281 33.344 1 30.62 153 SER B O 1
ATOM 3352 N N . ALA B 1 154 ? -27.844 37.969 32.281 1 35.69 154 ALA B N 1
ATOM 3353 C CA . ALA B 1 154 ? -27.391 37.812 30.922 1 35.69 154 ALA B CA 1
ATOM 3354 C C . ALA B 1 154 ? -25.875 37.812 30.828 1 35.69 154 ALA B C 1
ATOM 3356 O O . ALA B 1 154 ? -25.266 38.906 30.719 1 35.69 154 ALA B O 1
ATOM 3357 N N . ASP B 1 155 ? -25.109 37.219 31.719 1 30.16 155 ASP B N 1
ATOM 3358 C CA . ASP B 1 155 ? -23.672 37.219 31.453 1 30.16 155 ASP B CA 1
ATOM 3359 C C . ASP B 1 155 ? -23.406 36.875 29.984 1 30.16 155 ASP B C 1
ATOM 3361 O O . ASP B 1 155 ? -24.156 36.125 29.359 1 30.16 155 ASP B O 1
ATOM 3365 N N . SER B 1 156 ? -22.766 37.75 29.203 1 35.75 156 SER B N 1
ATOM 3366 C CA . SER B 1 156 ? -22.141 37.688 27.891 1 35.75 156 SER B CA 1
ATOM 3367 C C . SER B 1 156 ? -21.5 36.312 27.641 1 35.75 156 SER B C 1
ATOM 3369 O O . SER B 1 156 ? -20.578 35.938 28.375 1 35.75 156 SER B O 1
ATOM 3371 N N . SER B 1 157 ? -22.266 35.406 27.297 1 35.5 157 SER B N 1
ATOM 3372 C CA . SER B 1 157 ? -21.766 34.094 26.828 1 35.5 157 SER B CA 1
ATOM 3373 C C . SER B 1 157 ? -20.594 34.281 25.875 1 35.5 157 SER B C 1
ATOM 3375 O O . SER B 1 157 ? -20.797 34.594 24.703 1 35.5 157 SER B O 1
ATOM 3377 N N . VAL B 1 158 ? -19.578 35.031 26.188 1 36.88 158 VAL B N 1
ATOM 3378 C CA . VAL B 1 158 ? -18.359 34.812 25.422 1 36.88 158 VAL B CA 1
ATOM 3379 C C . VAL B 1 158 ? -18.203 33.312 25.156 1 36.88 158 VAL B C 1
ATOM 3381 O O . VAL B 1 158 ? -18.062 32.5 26.078 1 36.88 158 VAL B O 1
ATOM 3384 N N . SER B 1 159 ? -18.859 32.812 24.172 1 39.12 159 SER B N 1
ATOM 3385 C CA . SER B 1 159 ? -18.594 31.484 23.656 1 39.12 159 SER B CA 1
ATOM 3386 C C . SER B 1 159 ? -17.109 31.141 23.719 1 39.12 159 SER B C 1
ATOM 3388 O O . SER B 1 159 ? -16.312 31.672 22.938 1 39.12 159 SER B O 1
ATOM 3390 N N . SER B 1 160 ? -16.453 31.125 24.766 1 39.12 160 SER B N 1
ATOM 3391 C CA . SER B 1 160 ? -15.125 30.562 24.984 1 39.12 160 SER B CA 1
ATOM 3392 C C . SER B 1 160 ? -14.906 29.297 24.156 1 39.12 160 SER B C 1
ATOM 3394 O O . SER B 1 160 ? -15.633 28.312 24.312 1 39.12 160 SER B O 1
ATOM 3396 N N . LEU B 1 161 ? -14.484 29.422 22.906 1 45.12 161 LEU B N 1
ATOM 3397 C CA . LEU B 1 161 ? -13.992 28.25 22.188 1 45.12 161 LEU B CA 1
ATOM 3398 C C . LEU B 1 161 ? -13.234 27.312 23.109 1 45.12 161 LEU B C 1
ATOM 3400 O O . LEU B 1 161 ? -12.312 27.734 23.812 1 45.12 161 LEU B O 1
ATOM 3404 N N . THR B 1 162 ? -13.883 26.453 23.734 1 50.94 162 THR B N 1
ATOM 3405 C CA . THR B 1 162 ? -13.203 25.438 24.531 1 50.94 162 THR B CA 1
ATOM 3406 C C . THR B 1 162 ? -12.055 24.812 23.734 1 50.94 162 THR B C 1
ATOM 3408 O O . THR B 1 162 ? -12.086 24.797 22.5 1 50.94 162 THR B O 1
ATOM 3411 N N . PRO B 1 163 ? -10.758 24.797 24.266 1 54.06 163 PRO B N 1
ATOM 3412 C CA . PRO B 1 163 ? -9.609 24.141 23.625 1 54.06 163 PRO B CA 1
ATOM 3413 C C . PRO B 1 163 ? -10.008 23 22.703 1 54.06 163 PRO B C 1
ATOM 3415 O O . PRO B 1 163 ? -9.336 22.75 21.703 1 54.06 163 PRO B O 1
ATOM 3418 N N . ASP B 1 164 ? -11.172 22.484 22.844 1 64.25 164 ASP B N 1
ATOM 3419 C CA . ASP B 1 164 ? -11.656 21.359 22.062 1 64.25 164 ASP B CA 1
ATOM 3420 C C . ASP B 1 164 ? -12.305 21.844 20.766 1 64.25 164 ASP B C 1
ATOM 3422 O O . ASP B 1 164 ? -12.68 21.031 19.906 1 64.25 164 ASP B O 1
ATOM 3426 N N . SER B 1 165 ? -12.094 23.172 20.5 1 79.31 165 SER B N 1
ATOM 3427 C CA . SER B 1 165 ? -12.828 23.719 19.359 1 79.31 165 SER B CA 1
ATOM 3428 C C . SER B 1 165 ? -11.875 24.25 18.281 1 79.31 165 SER B C 1
ATOM 3430 O O . SER B 1 165 ? -12.312 24.594 17.188 1 79.31 165 SER B O 1
ATOM 3432 N N . VAL B 1 166 ? -10.594 24.188 18.516 1 90.62 166 VAL B N 1
ATOM 3433 C CA . VAL B 1 166 ? -9.625 24.703 17.562 1 90.62 166 VAL B CA 1
ATOM 3434 C C . VAL B 1 166 ? -9.312 23.641 16.5 1 90.62 166 VAL B C 1
ATOM 3436 O O . VAL B 1 166 ? -9.094 22.484 16.844 1 90.62 166 VAL B O 1
ATOM 3439 N N . PRO B 1 167 ? -9.281 24.141 15.25 1 96.5 167 PRO B N 1
ATOM 3440 C CA . PRO B 1 167 ? -8.945 23.188 14.195 1 96.5 167 PRO B CA 1
ATOM 3441 C C . PRO B 1 167 ? -7.57 22.547 14.398 1 96.5 167 PRO B C 1
ATOM 3443 O O . PRO B 1 167 ? -6.598 23.234 14.703 1 96.5 167 PRO B O 1
ATOM 3446 N N . LYS B 1 168 ? -7.508 21.297 14.383 1 98.06 168 LYS B N 1
ATOM 3447 C CA . LYS B 1 168 ? -6.273 20.516 14.406 1 98.06 168 LYS B CA 1
ATOM 3448 C C . LYS B 1 168 ? -5.918 20 13.008 1 98.06 168 LYS B C 1
ATOM 3450 O O . LYS B 1 168 ? -6.641 19.188 12.445 1 98.06 168 LYS B O 1
ATOM 3455 N N . LEU B 1 169 ? -4.832 20.5 12.461 1 98.69 169 LEU B N 1
ATOM 3456 C CA . LEU B 1 169 ? -4.461 20.234 11.078 1 98.69 169 LEU B CA 1
ATOM 3457 C C . LEU B 1 169 ? -3.102 19.531 11.008 1 98.69 169 LEU B C 1
ATOM 3459 O O . LEU B 1 169 ? -2.121 20.031 11.57 1 98.69 169 LEU B O 1
ATOM 3463 N N . LEU B 1 170 ? -3.033 18.375 10.336 1 98.94 170 LEU B N 1
ATOM 3464 C CA . LEU B 1 170 ? -1.825 17.562 10.203 1 98.94 170 LEU B CA 1
ATOM 3465 C C . LEU B 1 170 ? -1.572 17.219 8.742 1 98.94 170 LEU B C 1
ATOM 3467 O O . LEU B 1 170 ? -2.48 16.75 8.039 1 98.94 170 LEU B O 1
ATOM 3471 N N . VAL B 1 171 ? -0.385 17.484 8.281 1 98.94 171 VAL B N 1
ATOM 3472 C CA . VAL B 1 171 ? 0.039 17.062 6.945 1 98.94 171 VAL B CA 1
ATOM 3473 C C . VAL B 1 171 ? 1.108 15.984 7.059 1 98.94 171 VAL B C 1
ATOM 3475 O O . VAL B 1 171 ? 2.107 16.156 7.762 1 98.94 171 VAL B O 1
ATOM 3478 N N . VAL B 1 172 ? 0.89 14.852 6.43 1 98.94 172 VAL B N 1
ATOM 3479 C CA . VAL B 1 172 ? 1.878 13.781 6.34 1 98.94 172 VAL B CA 1
ATOM 3480 C C . VAL B 1 172 ? 2.502 13.766 4.945 1 98.94 172 VAL B C 1
ATOM 3482 O O . VAL B 1 172 ? 1.802 13.586 3.947 1 98.94 172 VAL B O 1
ATOM 3485 N N . THR B 1 173 ? 3.789 13.984 4.898 1 98.88 173 THR B N 1
ATOM 3486 C CA . THR B 1 173 ? 4.496 14.086 3.625 1 98.88 173 THR B CA 1
ATOM 3487 C C . THR B 1 173 ? 5.547 12.984 3.504 1 98.88 173 THR B C 1
ATOM 3489 O O . THR B 1 173 ? 5.984 12.422 4.508 1 98.88 173 THR B O 1
ATOM 3492 N N . LYS B 1 174 ? 5.898 12.625 2.309 1 98.69 174 LYS B N 1
ATOM 3493 C CA . LYS B 1 174 ? 6.891 11.594 2.02 1 98.69 174 LYS B CA 1
ATOM 3494 C C . LYS B 1 174 ? 7.797 12.016 0.866 1 98.69 174 LYS B C 1
ATOM 3496 O O . LYS B 1 174 ? 7.32 12.312 -0.231 1 98.69 174 LYS B O 1
ATOM 3501 N N . SER B 1 175 ? 9.125 12.141 1.15 1 97.5 175 SER B N 1
ATOM 3502 C CA . SER B 1 175 ? 10.086 12.305 0.063 1 97.5 175 SER B CA 1
ATOM 3503 C C . SER B 1 175 ? 9.891 13.633 -0.657 1 97.5 175 SER B C 1
ATOM 3505 O O . SER B 1 175 ? 9.961 14.695 -0.037 1 97.5 175 SER B O 1
ATOM 3507 N N . LEU B 1 176 ? 9.367 13.648 -1.887 1 94.56 176 LEU B N 1
ATOM 3508 C CA . LEU B 1 176 ? 9.219 14.867 -2.684 1 94.56 176 LEU B CA 1
ATOM 3509 C C . LEU B 1 176 ? 8.32 15.867 -1.972 1 94.56 176 LEU B C 1
ATOM 3511 O O . LEU B 1 176 ? 8.617 17.062 -1.947 1 94.56 176 LEU B O 1
ATOM 3515 N N . SER B 1 177 ? 7.266 15.367 -1.404 1 97.81 177 SER B N 1
ATOM 3516 C CA . SER B 1 177 ? 6.301 16.297 -0.817 1 97.81 177 SER B CA 1
ATOM 3517 C C . SER B 1 177 ? 6.852 16.938 0.451 1 97.81 177 SER B C 1
ATOM 3519 O O . SER B 1 177 ? 6.34 17.953 0.908 1 97.81 177 SER B O 1
ATOM 3521 N N . THR B 1 178 ? 7.91 16.359 1.033 1 98.56 178 THR B N 1
ATOM 3522 C CA . THR B 1 178 ? 8.516 16.969 2.213 1 98.56 178 THR B CA 1
ATOM 3523 C C . THR B 1 178 ? 9.117 18.328 1.872 1 98.56 178 THR B C 1
ATOM 3525 O O . THR B 1 178 ? 9.328 19.172 2.758 1 98.56 178 THR B O 1
ATOM 3528 N N . LEU B 1 179 ? 9.336 18.578 0.631 1 98.25 179 LEU B N 1
ATOM 3529 C CA . LEU B 1 179 ? 9.906 19.844 0.185 1 98.25 179 LEU B CA 1
ATOM 3530 C C . LEU B 1 179 ? 8.891 20.969 0.329 1 98.25 179 LEU B C 1
ATOM 3532 O O . LEU B 1 179 ? 9.258 22.141 0.243 1 98.25 179 LEU B O 1
ATOM 3536 N N . SER B 1 180 ? 7.688 20.688 0.607 1 98.19 180 SER B N 1
ATOM 3537 C CA . SER B 1 180 ? 6.676 21.703 0.877 1 98.19 180 SER B CA 1
ATOM 3538 C C . SER B 1 180 ? 6.668 22.094 2.352 1 98.19 180 SER B C 1
ATOM 3540 O O . SER B 1 180 ? 5.895 22.969 2.764 1 98.19 180 SER B O 1
ATOM 3542 N N . PHE B 1 181 ? 7.527 21.531 3.123 1 98.62 181 PHE B N 1
ATOM 3543 C CA . PHE B 1 181 ? 7.539 21.703 4.57 1 98.62 181 PHE B CA 1
ATOM 3544 C C . PHE B 1 181 ? 7.711 23.188 4.93 1 98.62 181 PHE B C 1
ATOM 3546 O O . PHE B 1 181 ? 7.004 23.703 5.793 1 98.62 181 PHE B O 1
ATOM 3553 N N . PRO B 1 182 ? 8.648 23.922 4.32 1 98.19 182 PRO B N 1
ATOM 3554 C CA . PRO B 1 182 ? 8.789 25.328 4.684 1 98.19 182 PRO B CA 1
ATOM 3555 C C . PRO B 1 182 ? 7.48 26.094 4.578 1 98.19 182 PRO B C 1
ATOM 3557 O O . PRO B 1 182 ? 7.156 26.906 5.457 1 98.19 182 PRO B O 1
ATOM 3560 N N . HIS B 1 183 ? 6.773 25.812 3.559 1 98.06 183 HIS B N 1
ATOM 3561 C CA . HIS B 1 183 ? 5.484 26.484 3.361 1 98.06 183 HIS B CA 1
ATOM 3562 C C . HIS B 1 183 ? 4.484 26.062 4.434 1 98.06 183 HIS B C 1
ATOM 3564 O O . HIS B 1 183 ? 3.82 26.906 5.031 1 98.06 183 HIS B O 1
ATOM 3570 N N . ALA B 1 184 ? 4.387 24.75 4.652 1 98.5 184 ALA B N 1
ATOM 3571 C CA . ALA B 1 184 ? 3.461 24.234 5.656 1 98.5 184 ALA B CA 1
ATOM 3572 C C . ALA B 1 184 ? 3.779 24.812 7.039 1 98.5 184 ALA B C 1
ATOM 3574 O O . ALA B 1 184 ? 2.871 25.125 7.805 1 98.5 184 ALA B O 1
ATOM 3575 N N . ALA B 1 185 ? 5.059 24.891 7.328 1 98.06 185 ALA B N 1
ATOM 3576 C CA . ALA B 1 185 ? 5.496 25.438 8.609 1 98.06 185 ALA B CA 1
ATOM 3577 C C . ALA B 1 185 ? 5.074 26.906 8.75 1 98.06 185 ALA B C 1
ATOM 3579 O O . ALA B 1 185 ? 4.594 27.312 9.812 1 98.06 185 ALA B O 1
ATOM 3580 N N . ARG B 1 186 ? 5.227 27.656 7.719 1 96.94 186 ARG B N 1
ATOM 3581 C CA . ARG B 1 186 ? 4.828 29.062 7.742 1 96.94 186 ARG B CA 1
ATOM 3582 C C . ARG B 1 186 ? 3.324 29.203 7.965 1 96.94 186 ARG B C 1
ATOM 3584 O O . ARG B 1 186 ? 2.869 30.172 8.586 1 96.94 186 ARG B O 1
ATOM 3591 N N . GLU B 1 187 ? 2.645 28.234 7.438 1 97 187 GLU B N 1
ATOM 3592 C CA . GLU B 1 187 ? 1.192 28.234 7.582 1 97 187 GLU B CA 1
ATOM 3593 C C . GLU B 1 187 ? 0.771 27.703 8.953 1 97 187 GLU B C 1
ATOM 3595 O O . GLU B 1 187 ? -0.422 27.578 9.234 1 97 187 GLU B O 1
ATOM 3600 N N . GLY B 1 188 ? 1.704 27.297 9.75 1 96.75 188 GLY B N 1
ATOM 3601 C CA . GLY B 1 188 ? 1.424 26.875 11.109 1 96.75 188 GLY B CA 1
ATOM 3602 C C . GLY B 1 188 ? 0.892 25.469 11.195 1 96.75 188 GLY B C 1
ATOM 3603 O O . GLY B 1 188 ? 0.229 25.109 12.172 1 96.75 188 GLY B O 1
ATOM 3604 N N . LEU B 1 189 ? 1.137 24.656 10.227 1 98.19 189 LEU B N 1
ATOM 3605 C CA . LEU B 1 189 ? 0.613 23.297 10.18 1 98.19 189 LEU B CA 1
ATOM 3606 C C . LEU B 1 189 ? 1.546 22.328 10.898 1 98.19 189 LEU B C 1
ATOM 3608 O O . LEU B 1 189 ? 2.764 22.531 10.906 1 98.19 189 LEU B O 1
ATOM 3612 N N . HIS B 1 190 ? 0.954 21.328 11.586 1 98.69 190 HIS B N 1
ATOM 3613 C CA . HIS B 1 190 ? 1.745 20.172 12.008 1 98.69 190 HIS B CA 1
ATOM 3614 C C . HIS B 1 190 ? 2.117 19.297 10.82 1 98.69 190 HIS B C 1
ATOM 3616 O O . HIS B 1 190 ? 1.302 19.094 9.922 1 98.69 190 HIS B O 1
ATOM 3622 N N . VAL B 1 191 ? 3.393 18.812 10.844 1 98.88 191 VAL B N 1
ATOM 3623 C CA . VAL B 1 191 ? 3.842 18.062 9.672 1 98.88 191 VAL B CA 1
ATOM 3624 C C . VAL B 1 191 ? 4.625 16.828 10.117 1 98.88 191 VAL B C 1
ATOM 3626 O O . VAL B 1 191 ? 5.477 16.922 11 1 98.88 191 VAL B O 1
ATOM 3629 N N . ALA B 1 192 ? 4.293 15.688 9.602 1 98.94 192 ALA B N 1
ATOM 3630 C CA . ALA B 1 192 ? 5.16 14.508 9.633 1 98.94 192 ALA B CA 1
ATOM 3631 C C . ALA B 1 192 ? 5.957 14.383 8.336 1 98.94 192 ALA B C 1
ATOM 3633 O O . ALA B 1 192 ? 5.379 14.336 7.25 1 98.94 192 ALA B O 1
ATOM 3634 N N . LEU B 1 193 ? 7.246 14.367 8.461 1 98.94 193 LEU B N 1
ATOM 3635 C CA . LEU B 1 193 ? 8.164 14.242 7.34 1 98.94 193 LEU B CA 1
ATOM 3636 C C . LEU B 1 193 ? 8.703 12.812 7.234 1 98.94 193 LEU B C 1
ATOM 3638 O O . LEU B 1 193 ? 9.633 12.445 7.953 1 98.94 193 LEU B O 1
ATOM 3642 N N . LEU B 1 194 ? 8.156 12.055 6.332 1 98.94 194 LEU B N 1
ATOM 3643 C CA . LEU B 1 194 ? 8.656 10.711 6.09 1 98.94 194 LEU B CA 1
ATOM 3644 C C . LEU B 1 194 ? 9.719 10.711 4.992 1 98.94 194 LEU B C 1
ATOM 3646 O O . LEU B 1 194 ? 9.438 11.094 3.854 1 98.94 194 LEU B O 1
ATOM 3650 N N . THR B 1 195 ? 10.938 10.336 5.391 1 98.81 195 THR B N 1
ATOM 3651 C CA . THR B 1 195 ? 12.094 10.242 4.504 1 98.81 195 THR B CA 1
ATOM 3652 C C . THR B 1 195 ? 12.367 11.586 3.832 1 98.81 195 THR B C 1
ATOM 3654 O O . THR B 1 195 ? 12.414 11.672 2.604 1 98.81 195 THR B O 1
ATOM 3657 N N . PRO B 1 196 ? 12.594 12.555 4.637 1 98.81 196 PRO B N 1
ATOM 3658 C CA . PRO B 1 196 ? 12.727 13.906 4.094 1 98.81 196 PRO B CA 1
ATOM 3659 C C . PRO B 1 196 ? 13.953 14.07 3.199 1 98.81 196 PRO B C 1
ATOM 3661 O O . PRO B 1 196 ? 14.984 13.445 3.445 1 98.81 196 PRO B O 1
ATOM 3664 N N . VAL B 1 197 ? 13.789 14.984 2.26 1 98.5 197 VAL B N 1
ATOM 3665 C CA . VAL B 1 197 ? 14.891 15.32 1.366 1 98.5 197 VAL B CA 1
ATOM 3666 C C . VAL B 1 197 ? 15.789 16.375 2.018 1 98.5 197 VAL B C 1
ATOM 3668 O O . VAL B 1 197 ? 15.562 17.578 1.853 1 98.5 197 VAL B O 1
ATOM 3671 N N . LEU B 1 198 ? 16.781 15.867 2.705 1 98.56 198 LEU B N 1
ATOM 3672 C CA . LEU B 1 198 ? 17.703 16.75 3.396 1 98.56 198 LEU B CA 1
ATOM 3673 C C . LEU B 1 198 ? 19.016 16.859 2.631 1 98.56 198 LEU B C 1
ATOM 3675 O O . LEU B 1 198 ? 19.797 17.797 2.854 1 98.56 198 LEU B O 1
ATOM 3679 N N . ASN B 1 199 ? 19.25 15.867 1.798 1 97.31 199 ASN B N 1
ATOM 3680 C CA . ASN B 1 199 ? 20.312 15.891 0.792 1 97.31 199 ASN B CA 1
ATOM 3681 C C . ASN B 1 199 ? 19.734 15.844 -0.623 1 97.31 199 ASN B C 1
ATOM 3683 O O . ASN B 1 199 ? 18.719 15.195 -0.867 1 97.31 199 ASN B O 1
ATOM 3687 N N . PRO B 1 200 ? 20.453 16.516 -1.507 1 93.94 200 PRO B N 1
ATOM 3688 C CA . PRO B 1 200 ? 19.859 16.625 -2.846 1 93.94 200 PRO B CA 1
ATOM 3689 C C . PRO B 1 200 ? 19.875 15.305 -3.609 1 93.94 200 PRO B C 1
ATOM 3691 O O . PRO B 1 200 ? 20.922 14.648 -3.699 1 93.94 200 PRO B O 1
ATOM 3694 N N . PRO B 1 201 ? 18.734 14.992 -4.141 1 92.25 201 PRO B N 1
ATOM 3695 C CA . PRO B 1 201 ? 18.766 13.852 -5.059 1 92.25 201 PRO B CA 1
ATOM 3696 C C . PRO B 1 201 ? 19.594 14.133 -6.316 1 92.25 201 PRO B C 1
ATOM 3698 O O . PRO B 1 201 ? 19.547 15.242 -6.852 1 92.25 201 PRO B O 1
ATOM 3701 N N . PRO B 1 202 ? 20.234 13.133 -6.785 1 90 202 PRO B N 1
ATOM 3702 C CA . PRO B 1 202 ? 21.125 13.359 -7.922 1 90 202 PRO B CA 1
ATOM 3703 C C . PRO B 1 202 ? 20.375 13.766 -9.188 1 90 202 PRO B C 1
ATOM 3705 O O . PRO B 1 202 ? 20.938 14.477 -10.031 1 90 202 PRO B O 1
ATOM 3708 N N . PHE B 1 203 ? 19.188 13.398 -9.32 1 86.88 203 PHE B N 1
ATOM 3709 C CA . PHE B 1 203 ? 18.453 13.641 -10.555 1 86.88 203 PHE B CA 1
ATOM 3710 C C . PHE B 1 203 ? 17.766 15 -10.516 1 86.88 203 PHE B C 1
ATOM 3712 O O . PHE B 1 203 ? 17.188 15.43 -11.516 1 86.88 203 PHE B O 1
ATOM 3719 N N . ASP B 1 204 ? 17.781 15.672 -9.414 1 91.19 204 ASP B N 1
ATOM 3720 C CA . ASP B 1 204 ? 17.219 17.016 -9.305 1 91.19 204 ASP B CA 1
ATOM 3721 C C . ASP B 1 204 ? 18.25 18.078 -9.672 1 91.19 204 ASP B C 1
ATOM 3723 O O . ASP B 1 204 ? 19.094 18.438 -8.844 1 91.19 204 ASP B O 1
ATOM 3727 N N . VAL B 1 205 ? 18.062 18.641 -10.789 1 91.56 205 VAL B N 1
ATOM 3728 C CA . VAL B 1 205 ? 19.031 19.609 -11.289 1 91.56 205 VAL B CA 1
ATOM 3729 C C . VAL B 1 205 ? 18.969 20.875 -10.438 1 91.56 205 VAL B C 1
ATOM 3731 O O . VAL B 1 205 ? 19.938 21.656 -10.398 1 91.56 205 VAL B O 1
ATOM 3734 N N . HIS B 1 206 ? 17.922 21.062 -9.75 1 94 206 HIS B N 1
ATOM 3735 C CA . HIS B 1 206 ? 17.734 22.266 -8.961 1 94 206 HIS B CA 1
ATOM 3736 C C . HIS B 1 206 ? 18.25 22.094 -7.543 1 94 206 HIS B C 1
ATOM 3738 O O . HIS B 1 206 ? 18.297 23.047 -6.762 1 94 206 HIS B O 1
ATOM 3744 N N . LYS B 1 207 ? 18.625 20.906 -7.18 1 94.25 207 LYS B N 1
ATOM 3745 C CA . LYS B 1 207 ? 19.188 20.562 -5.879 1 94.25 207 LYS B CA 1
ATOM 3746 C C . LYS B 1 207 ? 18.281 21.016 -4.742 1 94.25 207 LYS B C 1
ATOM 3748 O O . LYS B 1 207 ? 18.719 21.656 -3.789 1 94.25 207 LYS B O 1
ATOM 3753 N N . SER B 1 208 ? 17 20.734 -4.918 1 95 208 SER B N 1
ATOM 3754 C CA . SER B 1 208 ? 16 21.109 -3.926 1 95 208 SER B CA 1
ATOM 3755 C C . SER B 1 208 ? 16.172 20.297 -2.643 1 95 208 SER B C 1
ATOM 3757 O O . SER B 1 208 ? 16.25 19.062 -2.682 1 95 208 SER B O 1
ATOM 3759 N N . VAL B 1 209 ? 16.219 21 -1.464 1 97.31 209 VAL B N 1
ATOM 3760 C CA . VAL B 1 209 ? 16.312 20.359 -0.153 1 97.31 209 VAL B CA 1
ATOM 3761 C C . VAL B 1 209 ? 15.523 21.172 0.874 1 97.31 209 VAL B C 1
ATOM 3763 O O . VAL B 1 209 ? 15.219 22.344 0.652 1 97.31 209 VAL B O 1
ATOM 3766 N N . ILE B 1 210 ? 15.109 20.562 1.938 1 98 210 ILE B N 1
ATOM 3767 C CA . ILE B 1 210 ? 14.57 21.266 3.092 1 98 210 ILE B CA 1
ATOM 3768 C C . ILE B 1 210 ? 15.688 22.031 3.791 1 98 210 ILE B C 1
ATOM 3770 O O . ILE B 1 210 ? 16.688 21.453 4.207 1 98 210 ILE B O 1
ATOM 3774 N N . PRO B 1 211 ? 15.508 23.328 3.854 1 97.19 211 PRO B N 1
ATOM 3775 C CA . PRO B 1 211 ? 16.5 24.062 4.645 1 97.19 211 PRO B CA 1
ATOM 3776 C C . PRO B 1 211 ? 16.531 23.625 6.105 1 97.19 211 PRO B C 1
ATOM 3778 O O . PRO B 1 211 ? 15.469 23.484 6.73 1 97.19 211 PRO B O 1
ATOM 3781 N N . ALA B 1 212 ? 17.641 23.438 6.676 1 96 212 ALA B N 1
ATOM 3782 C CA . ALA B 1 212 ? 17.844 23.047 8.07 1 96 212 ALA B CA 1
ATOM 3783 C C . ALA B 1 212 ? 19.016 23.797 8.688 1 96 212 ALA B C 1
ATOM 3785 O O . ALA B 1 212 ? 20.156 23.609 8.289 1 96 212 ALA B O 1
ATOM 3786 N N . PRO B 1 213 ? 18.812 24.719 9.609 1 95.62 213 PRO B N 1
ATOM 3787 C CA . PRO B 1 213 ? 17.516 25.016 10.227 1 95.62 213 PRO B CA 1
ATOM 3788 C C . PRO B 1 213 ? 16.562 25.766 9.289 1 95.62 213 PRO B C 1
ATOM 3790 O O . PRO B 1 213 ? 17 26.312 8.273 1 95.62 213 PRO B O 1
ATOM 3793 N N . LEU B 1 214 ? 15.367 25.641 9.547 1 95.12 214 LEU B N 1
ATOM 3794 C CA . LEU B 1 214 ? 14.352 26.359 8.789 1 95.12 214 LEU B CA 1
ATOM 3795 C C . LEU B 1 214 ? 14.211 27.797 9.289 1 95.12 214 LEU B C 1
ATOM 3797 O O . LEU B 1 214 ? 13.812 28.016 10.43 1 95.12 214 LEU B O 1
ATOM 3801 N N . PRO B 1 215 ? 14.461 28.734 8.508 1 91.31 215 PRO B N 1
ATOM 3802 C CA . PRO B 1 215 ? 14.406 30.125 8.969 1 91.31 215 PRO B CA 1
ATOM 3803 C C . PRO B 1 215 ? 12.984 30.656 9.055 1 91.31 215 PRO B C 1
ATOM 3805 O O . PRO B 1 215 ? 12.141 30.312 8.227 1 91.31 215 PRO B O 1
ATOM 3808 N N . GLY B 1 216 ? 12.773 31.469 10.008 1 89 216 GLY B N 1
ATOM 3809 C CA . GLY B 1 216 ? 11.586 32.312 10.055 1 89 216 GLY B CA 1
ATOM 3810 C C . GLY B 1 216 ? 10.359 31.594 10.562 1 89 216 GLY B C 1
ATOM 3811 O O . GLY B 1 216 ? 9.227 32.031 10.359 1 89 216 GLY B O 1
ATOM 3812 N N . VAL B 1 217 ? 10.578 30.422 11.078 1 86.31 217 VAL B N 1
ATOM 3813 C CA . VAL B 1 217 ? 9.406 29.672 11.531 1 86.31 217 VAL B CA 1
ATOM 3814 C C . VAL B 1 217 ? 9.625 29.188 12.961 1 86.31 217 VAL B C 1
ATOM 3816 O O . VAL B 1 217 ? 9.281 28.062 13.305 1 86.31 217 VAL B O 1
ATOM 3819 N N . GLU B 1 218 ? 10.141 30.016 13.805 1 83.06 218 GLU B N 1
ATOM 3820 C CA . GLU B 1 218 ? 10.508 29.641 15.164 1 83.06 218 GLU B CA 1
ATOM 3821 C C . GLU B 1 218 ? 9.273 29.234 15.977 1 83.06 218 GLU B C 1
ATOM 3823 O O . GLU B 1 218 ? 9.375 28.422 16.891 1 83.06 218 GLU B O 1
ATOM 3828 N N . HIS B 1 219 ? 8.141 29.672 15.547 1 88.44 219 HIS B N 1
ATOM 3829 C CA . HIS B 1 219 ? 6.93 29.391 16.312 1 88.44 219 HIS B CA 1
ATOM 3830 C C . HIS B 1 219 ? 6.117 28.266 15.688 1 88.44 219 HIS B C 1
ATOM 3832 O O . HIS B 1 219 ? 5.09 27.859 16.234 1 88.44 219 HIS B O 1
ATOM 3838 N N . ALA B 1 220 ? 6.578 27.766 14.594 1 93.19 220 ALA B N 1
ATOM 3839 C CA . ALA B 1 220 ? 5.871 26.656 13.938 1 93.19 220 ALA B CA 1
ATOM 3840 C C . ALA B 1 220 ? 5.992 25.375 14.734 1 93.19 220 ALA B C 1
ATOM 3842 O O . ALA B 1 220 ? 6.988 25.156 15.43 1 93.19 220 ALA B O 1
ATOM 3843 N N . PRO B 1 221 ? 4.941 24.531 14.672 1 96.88 221 PRO B N 1
ATOM 3844 C CA . PRO B 1 221 ? 5.066 23.234 15.32 1 96.88 221 PRO B CA 1
ATOM 3845 C C . PRO B 1 221 ? 6.262 22.422 14.805 1 96.88 221 PRO B C 1
ATOM 3847 O O . PRO B 1 221 ? 6.535 22.422 13.602 1 96.88 221 PRO B O 1
ATOM 3850 N N . LYS B 1 222 ? 6.992 21.828 15.727 1 97.69 222 LYS B N 1
ATOM 3851 C CA . LYS B 1 222 ? 8.109 20.969 15.328 1 97.69 222 LYS B CA 1
ATOM 3852 C C . LYS B 1 222 ? 7.605 19.703 14.648 1 97.69 222 LYS B C 1
ATOM 3854 O O . LYS B 1 222 ? 6.664 19.062 15.125 1 97.69 222 LYS B O 1
ATOM 3859 N N . PRO B 1 223 ? 8.266 19.328 13.578 1 98.62 223 PRO B N 1
ATOM 3860 C CA . PRO B 1 223 ? 7.773 18.172 12.836 1 98.62 223 PRO B CA 1
ATOM 3861 C C . PRO B 1 223 ? 8.219 16.844 13.445 1 98.62 223 PRO B C 1
ATOM 3863 O O . PRO B 1 223 ? 9.102 16.828 14.312 1 98.62 223 PRO B O 1
ATOM 3866 N N . LEU B 1 224 ? 7.523 15.781 13.062 1 98.94 224 LEU B N 1
ATOM 3867 C CA . LEU B 1 224 ? 8.016 14.422 13.195 1 98.94 224 LEU B CA 1
ATOM 3868 C C . LEU B 1 224 ? 8.852 14.016 11.984 1 98.94 224 LEU B C 1
ATOM 3870 O O . LEU B 1 224 ? 8.477 14.305 10.844 1 98.94 224 LEU B O 1
ATOM 3874 N N . ILE B 1 225 ? 9.969 13.398 12.273 1 98.94 225 ILE B N 1
ATOM 3875 C CA . ILE B 1 225 ? 10.781 12.883 11.172 1 98.94 225 ILE B CA 1
ATOM 3876 C C . ILE B 1 225 ? 10.984 11.375 11.344 1 98.94 225 ILE B C 1
ATOM 3878 O O . ILE B 1 225 ? 11.336 10.914 12.43 1 98.94 225 ILE B O 1
ATOM 3882 N N . CYS B 1 226 ? 10.711 10.594 10.305 1 99 226 CYS B N 1
ATOM 3883 C CA . CYS B 1 226 ? 11.047 9.18 10.227 1 99 226 CYS B CA 1
ATOM 3884 C C . CYS B 1 226 ? 11.898 8.891 9 1 99 226 CYS B C 1
ATOM 3886 O O . CYS B 1 226 ? 11.57 9.32 7.895 1 99 226 CYS B O 1
ATOM 3888 N N . ALA B 1 227 ? 12.992 8.172 9.219 1 98.94 227 ALA B N 1
ATOM 3889 C CA . ALA B 1 227 ? 13.875 7.906 8.086 1 98.94 227 ALA B CA 1
ATOM 3890 C C . ALA B 1 227 ? 14.695 6.645 8.312 1 98.94 227 ALA B C 1
ATOM 3892 O O . ALA B 1 227 ? 15.023 6.305 9.453 1 98.94 227 ALA B O 1
ATOM 3893 N N . GLY B 1 228 ? 14.961 5.934 7.203 1 98.88 228 GLY B N 1
ATOM 3894 C CA . GLY B 1 228 ? 15.93 4.852 7.266 1 98.88 228 GLY B CA 1
ATOM 3895 C C . GLY B 1 228 ? 17.375 5.336 7.262 1 98.88 228 GLY B C 1
ATOM 3896 O O . GLY B 1 228 ? 17.703 6.32 6.594 1 98.88 228 GLY B O 1
ATOM 3897 N N . THR B 1 229 ? 18.234 4.598 7.898 1 98.69 229 THR B N 1
ATOM 3898 C CA . THR B 1 229 ? 19.641 5.023 7.977 1 98.69 229 THR B CA 1
ATOM 3899 C C . THR B 1 229 ? 20.344 4.789 6.648 1 98.69 229 THR B C 1
ATOM 3901 O O . THR B 1 229 ? 21.422 5.348 6.406 1 98.69 229 THR B O 1
ATOM 3904 N N . ALA B 1 230 ? 19.797 3.963 5.785 1 98.56 230 ALA B N 1
ATOM 3905 C CA . ALA B 1 230 ? 20.391 3.713 4.477 1 98.56 230 ALA B CA 1
ATOM 3906 C C . ALA B 1 230 ? 19.766 4.594 3.404 1 98.56 230 ALA B C 1
ATOM 3908 O O . ALA B 1 230 ? 19.969 4.383 2.209 1 98.56 230 ALA B O 1
ATOM 3909 N N . ASP B 1 231 ? 18.922 5.559 3.795 1 98.5 231 ASP B N 1
ATOM 3910 C CA . ASP B 1 231 ? 18.328 6.547 2.893 1 98.5 231 ASP B CA 1
ATOM 3911 C C . ASP B 1 231 ? 19.359 7.59 2.473 1 98.5 231 ASP B C 1
ATOM 3913 O O . ASP B 1 231 ? 19.828 8.375 3.299 1 98.5 231 ASP B O 1
ATOM 3917 N N . PRO B 1 232 ? 19.688 7.668 1.226 1 97.94 232 PRO B N 1
ATOM 3918 C CA . PRO B 1 232 ? 20.766 8.562 0.799 1 97.94 232 PRO B CA 1
ATOM 3919 C C . PRO B 1 232 ? 20.375 10.039 0.905 1 97.94 232 PRO B C 1
ATOM 3921 O O . PRO B 1 232 ? 21.25 10.914 0.882 1 97.94 232 PRO B O 1
ATOM 3924 N N . TYR B 1 233 ? 19.125 10.289 1.045 1 98.06 233 TYR B N 1
ATOM 3925 C CA . TYR B 1 233 ? 18.688 11.68 1.069 1 98.06 233 TYR B CA 1
ATOM 3926 C C . TYR B 1 233 ? 18.547 12.18 2.502 1 98.06 233 TYR B C 1
ATOM 3928 O O . TYR B 1 233 ? 18.297 13.367 2.73 1 98.06 2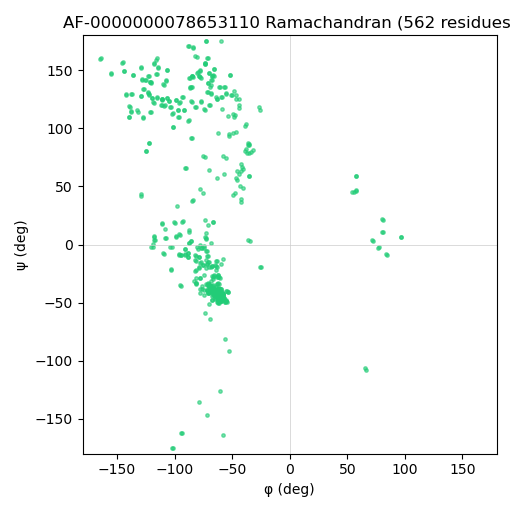33 TYR B O 1
ATOM 3936 N N . PHE B 1 234 ? 18.641 11.32 3.438 1 98.62 234 PHE B N 1
ATOM 3937 C CA . PHE B 1 234 ? 18.516 11.648 4.852 1 98.62 234 PHE B CA 1
ATOM 3938 C C . PHE B 1 234 ? 19.859 12.133 5.41 1 98.62 234 PHE B C 1
ATOM 3940 O O . PHE B 1 234 ? 20.922 11.695 4.969 1 98.62 234 PHE B O 1
ATOM 3947 N N . ASP B 1 235 ? 19.734 13.07 6.293 1 98.62 235 ASP B N 1
ATOM 3948 C CA . ASP B 1 235 ? 20.875 13.602 7.039 1 98.62 235 ASP B CA 1
ATOM 3949 C C . ASP B 1 235 ? 20.516 13.805 8.516 1 98.62 235 ASP B C 1
ATOM 3951 O O . ASP B 1 235 ? 19.719 14.688 8.852 1 98.62 235 ASP B O 1
ATOM 3955 N N . ASP B 1 236 ? 21.156 13.031 9.352 1 98.5 236 ASP B N 1
ATOM 3956 C CA . ASP B 1 236 ? 20.812 12.992 10.773 1 98.5 236 ASP B CA 1
ATOM 3957 C C . ASP B 1 236 ? 21.062 14.336 11.438 1 98.5 236 ASP B C 1
ATOM 3959 O O . ASP B 1 236 ? 20.219 14.828 12.203 1 98.5 236 ASP B O 1
ATOM 3963 N N . ALA B 1 237 ? 22.141 14.945 11.18 1 98.44 237 ALA B N 1
ATOM 3964 C CA . ALA B 1 237 ? 22.484 16.234 11.773 1 98.44 237 ALA B CA 1
ATOM 3965 C C . ALA B 1 237 ? 21.5 17.312 11.344 1 98.44 237 ALA B C 1
ATOM 3967 O O . ALA B 1 237 ? 21.031 18.094 12.18 1 98.44 237 ALA B O 1
ATOM 3968 N N . LYS B 1 238 ? 21.141 17.359 10.094 1 98.5 238 LYS B N 1
ATOM 3969 C CA . LYS B 1 238 ? 20.188 18.344 9.586 1 98.5 238 LYS B CA 1
ATOM 3970 C C . LYS B 1 238 ? 18.797 18.109 10.172 1 98.5 238 LYS B C 1
ATOM 3972 O O . LYS B 1 238 ? 18.094 19.062 10.484 1 98.5 238 LYS B O 1
ATOM 3977 N N . ALA B 1 239 ? 18.438 16.828 10.234 1 98.75 239 ALA B N 1
ATOM 3978 C CA . ALA B 1 239 ? 17.141 16.5 10.82 1 98.75 239 ALA B CA 1
ATOM 3979 C C . ALA B 1 239 ? 17.016 17.078 12.227 1 98.75 239 ALA B C 1
ATOM 3981 O O . ALA B 1 239 ? 15.984 17.641 12.586 1 98.75 239 ALA B O 1
ATOM 3982 N N . HIS B 1 240 ? 18.062 17.031 13 1 98.44 240 HIS B N 1
ATOM 3983 C CA . HIS B 1 240 ? 18.031 17.438 14.398 1 98.44 240 HIS B CA 1
ATOM 3984 C C . HIS B 1 240 ? 18.078 18.969 14.516 1 98.44 240 HIS B C 1
ATOM 3986 O O . HIS B 1 240 ? 17.812 19.516 15.586 1 98.44 240 HIS B O 1
ATOM 3992 N N . LEU B 1 241 ? 18.359 19.625 13.422 1 97.69 241 LEU B N 1
ATOM 3993 C CA . LEU B 1 241 ? 18.234 21.078 13.391 1 97.69 241 LEU B CA 1
ATOM 3994 C C . LEU B 1 241 ? 16.766 21.484 13.227 1 97.69 241 LEU B C 1
ATOM 3996 O O . LEU B 1 241 ? 16.406 22.641 13.484 1 97.69 241 LEU B O 1
ATOM 4000 N N . LEU B 1 242 ? 15.969 20.547 12.75 1 97.75 242 LEU B N 1
ATOM 4001 C CA . LEU B 1 242 ? 14.562 20.844 12.492 1 97.75 242 LEU B CA 1
ATOM 4002 C C . LEU B 1 242 ? 13.695 20.438 13.688 1 97.75 242 LEU B C 1
ATOM 4004 O O . LEU B 1 242 ? 12.68 21.078 13.961 1 97.75 242 LEU B O 1
ATOM 4008 N N . THR B 1 243 ? 14.086 19.391 14.32 1 98.12 243 THR B N 1
ATOM 4009 C CA . THR B 1 243 ? 13.242 18.859 15.383 1 98.12 243 THR B CA 1
ATOM 4010 C C . THR B 1 243 ? 14.016 17.875 16.25 1 98.12 243 THR B C 1
ATOM 4012 O O . THR B 1 243 ? 15.031 17.328 15.828 1 98.12 243 THR B O 1
ATOM 4015 N N . GLU B 1 244 ? 13.531 17.625 17.484 1 97.5 244 GLU B N 1
ATOM 4016 C CA . GLU B 1 244 ? 14.031 16.562 18.344 1 97.5 244 GLU B CA 1
ATOM 4017 C C . GLU B 1 244 ? 13.289 15.25 18.094 1 97.5 244 GLU B C 1
ATOM 4019 O O . GLU B 1 244 ? 13.734 14.18 18.547 1 97.5 244 GLU B O 1
ATOM 4024 N N . ARG B 1 245 ? 12.203 15.234 17.359 1 98.5 245 ARG B N 1
ATOM 4025 C CA . ARG B 1 245 ? 11.375 14.062 17.078 1 98.5 245 ARG B CA 1
ATOM 4026 C C . ARG B 1 245 ? 11.852 13.336 15.82 1 98.5 245 ARG B C 1
ATOM 4028 O O . ARG B 1 245 ? 11.117 13.242 14.836 1 98.5 245 ARG B O 1
ATOM 4035 N N . VAL B 1 246 ? 13.047 12.812 15.953 1 98.88 246 VAL B N 1
ATOM 4036 C CA . VAL B 1 246 ? 13.648 12.094 14.836 1 98.88 246 VAL B CA 1
ATOM 4037 C C . VAL B 1 246 ? 13.68 10.594 15.133 1 98.88 246 VAL B C 1
ATOM 4039 O O . VAL B 1 246 ? 14.273 10.164 16.125 1 98.88 246 VAL B O 1
ATOM 4042 N N . CYS B 1 247 ? 13.031 9.82 14.312 1 98.88 247 CYS B N 1
ATOM 4043 C CA . CYS B 1 247 ? 13.031 8.367 14.406 1 98.88 247 CYS B CA 1
ATOM 4044 C C . CYS B 1 247 ? 13.773 7.742 13.227 1 98.88 247 CYS B C 1
ATOM 4046 O O . CYS B 1 247 ? 13.383 7.926 12.07 1 98.88 247 CYS B O 1
ATOM 4048 N N . THR B 1 248 ? 14.797 7.02 13.555 1 98.88 248 THR B N 1
ATOM 4049 C CA . THR B 1 248 ? 15.578 6.398 12.5 1 98.88 248 THR B CA 1
ATOM 4050 C C . THR B 1 248 ? 15.461 4.875 12.562 1 98.88 248 THR B C 1
ATOM 4052 O O . THR B 1 248 ? 15.258 4.309 13.641 1 98.88 248 THR B O 1
ATOM 4055 N N . TYR B 1 249 ? 15.625 4.266 11.453 1 98.94 249 TYR B N 1
ATOM 4056 C CA . TYR B 1 249 ? 15.461 2.824 11.305 1 98.94 249 TYR B CA 1
ATOM 4057 C C . TYR B 1 249 ? 16.688 2.203 10.648 1 98.94 249 TYR B C 1
ATOM 4059 O O . TYR B 1 249 ? 16.922 2.369 9.445 1 98.94 249 TYR B O 1
ATOM 4067 N N . PRO B 1 250 ? 17.469 1.458 11.422 1 98.81 250 PRO B N 1
ATOM 4068 C CA . PRO B 1 250 ? 18.719 0.896 10.938 1 98.81 250 PRO B CA 1
ATOM 4069 C C . PRO B 1 250 ? 18.547 0.056 9.68 1 98.81 250 PRO B C 1
ATOM 4071 O O . PRO B 1 250 ? 17.641 -0.781 9.609 1 98.81 250 PRO B O 1
ATOM 4074 N N . ASP B 1 251 ? 19.359 0.315 8.656 1 98.69 251 ASP B N 1
ATOM 4075 C CA . ASP B 1 251 ? 19.516 -0.448 7.426 1 98.69 251 ASP B CA 1
ATOM 4076 C C . ASP B 1 251 ? 18.359 -0.185 6.465 1 98.69 251 ASP B C 1
ATOM 4078 O O . ASP B 1 251 ? 18.344 -0.69 5.34 1 98.69 251 ASP B O 1
ATOM 4082 N N . ALA B 1 252 ? 17.359 0.611 6.852 1 98.81 252 ALA B N 1
ATOM 4083 C CA . ALA B 1 252 ? 16.203 0.849 6 1 98.81 252 ALA B CA 1
ATOM 4084 C C . ALA B 1 252 ? 16.516 1.89 4.93 1 98.81 252 ALA B C 1
ATOM 4086 O O . ALA B 1 252 ? 17.266 2.83 5.168 1 98.81 252 ALA B O 1
ATOM 4087 N N . ASN B 1 253 ? 15.906 1.753 3.84 1 98.31 253 ASN B N 1
ATOM 4088 C CA . ASN B 1 253 ? 16.141 2.602 2.676 1 98.31 253 ASN B CA 1
ATOM 4089 C C . ASN B 1 253 ? 15.156 3.766 2.625 1 98.31 253 ASN B C 1
ATOM 4091 O O . ASN B 1 253 ? 14.539 4.105 3.637 1 98.31 253 ASN B O 1
ATOM 4095 N N . HIS B 1 254 ? 15.008 4.406 1.457 1 98.12 254 HIS B N 1
ATOM 4096 C CA . HIS B 1 254 ? 14.219 5.617 1.244 1 98.12 254 HIS B CA 1
ATOM 4097 C C . HIS B 1 254 ? 12.727 5.324 1.306 1 98.12 254 HIS B C 1
ATOM 4099 O O . HIS B 1 254 ? 11.906 6.238 1.203 1 98.12 254 HIS B O 1
ATOM 4105 N N . SER B 1 255 ? 12.305 4.035 1.427 1 98.12 255 SER B N 1
ATOM 4106 C CA . SER B 1 255 ? 10.922 3.65 1.686 1 98.12 255 SER B CA 1
ATOM 4107 C C . SER B 1 255 ? 10.75 3.129 3.109 1 98.12 255 SER B C 1
ATOM 4109 O O . SER B 1 255 ? 9.695 2.594 3.457 1 98.12 255 SER B O 1
ATOM 4111 N N . ILE B 1 256 ? 11.82 3.209 3.912 1 98.75 256 ILE B N 1
ATOM 4112 C CA . ILE B 1 256 ? 11.938 2.678 5.266 1 98.75 256 ILE B CA 1
ATOM 4113 C C . ILE B 1 256 ? 11.68 1.171 5.254 1 98.75 256 ILE B C 1
ATOM 4115 O O . ILE B 1 256 ? 10.914 0.656 6.07 1 98.75 256 ILE B O 1
ATOM 4119 N N . GLU B 1 257 ? 12.289 0.526 4.348 1 98.62 257 GLU B N 1
ATOM 4120 C CA . GLU B 1 257 ? 12.32 -0.926 4.203 1 98.62 257 GLU B CA 1
ATOM 4121 C C . GLU B 1 257 ? 13.75 -1.452 4.203 1 98.62 257 GLU B C 1
ATOM 4123 O O . GLU B 1 257 ? 14.664 -0.775 3.73 1 98.62 257 GLU B O 1
ATOM 4128 N N . VAL B 1 258 ? 13.914 -2.615 4.766 1 98.56 258 VAL B N 1
ATOM 4129 C CA . VAL B 1 258 ? 15.219 -3.273 4.77 1 98.56 258 VAL B CA 1
ATOM 4130 C C . VAL B 1 258 ? 15.297 -4.281 3.623 1 98.56 258 VAL B C 1
ATOM 4132 O O . VAL B 1 258 ? 14.633 -5.32 3.658 1 98.56 258 VAL B O 1
ATOM 4135 N N . PRO B 1 259 ? 16.078 -3.986 2.637 1 95.44 259 PRO B N 1
ATOM 4136 C CA . PRO B 1 259 ? 16.156 -4.914 1.505 1 95.44 259 PRO B CA 1
ATOM 4137 C C . PRO B 1 259 ? 16.406 -6.355 1.939 1 95.44 259 PRO B C 1
ATOM 4139 O O . PRO B 1 259 ? 17.312 -6.621 2.725 1 95.44 259 PRO B O 1
ATOM 4142 N N . GLY B 1 260 ? 15.578 -7.25 1.454 1 95.75 260 GLY B N 1
ATOM 4143 C CA . GLY B 1 260 ? 15.734 -8.672 1.722 1 95.75 260 GLY B CA 1
ATOM 4144 C C . GLY B 1 260 ? 15.102 -9.102 3.031 1 95.75 260 GLY B C 1
ATOM 4145 O O . GLY B 1 260 ? 15.055 -10.297 3.342 1 95.75 260 GLY B O 1
ATOM 4146 N N . ASP B 1 261 ? 14.688 -8.164 3.783 1 98.06 261 ASP B N 1
ATOM 4147 C CA . ASP B 1 261 ? 14.109 -8.477 5.086 1 98.06 261 ASP B CA 1
ATOM 4148 C C . ASP B 1 261 ? 12.711 -7.875 5.223 1 98.06 261 ASP B C 1
ATOM 4150 O O . ASP B 1 261 ? 12.523 -6.871 5.91 1 98.06 261 ASP B O 1
ATOM 4154 N N . TRP B 1 262 ? 11.805 -8.531 4.68 1 98.25 262 TRP B N 1
ATOM 4155 C CA . TRP B 1 262 ? 10.43 -8.047 4.625 1 98.25 262 TRP B CA 1
ATOM 4156 C C . TRP B 1 262 ? 9.812 -7.996 6.02 1 98.25 262 TRP B C 1
ATOM 4158 O O . TRP B 1 262 ? 9.039 -7.086 6.332 1 98.25 262 TRP B O 1
ATOM 4168 N N . SER B 1 263 ? 10.109 -8.961 6.836 1 98.62 263 SER B N 1
ATOM 4169 C CA . SER B 1 263 ? 9.531 -9.031 8.172 1 98.62 263 SER B CA 1
ATOM 4170 C C . SER B 1 263 ? 9.938 -7.82 9.008 1 98.62 263 SER B C 1
ATOM 4172 O O . SER B 1 263 ? 9.094 -7.164 9.617 1 98.62 263 SER B O 1
ATOM 4174 N N . ARG B 1 264 ? 11.219 -7.543 9.031 1 98.69 264 ARG B N 1
ATOM 4175 C CA . ARG B 1 264 ? 11.711 -6.359 9.727 1 98.69 264 ARG B CA 1
ATOM 4176 C C . ARG B 1 264 ? 11.117 -5.086 9.125 1 98.69 264 ARG B C 1
ATOM 4178 O O . ARG B 1 264 ? 10.82 -4.137 9.852 1 98.69 264 ARG B O 1
ATOM 4185 N N . SER B 1 265 ? 10.969 -5.023 7.832 1 98.88 265 SER B N 1
ATOM 4186 C CA . SER B 1 265 ? 10.375 -3.875 7.152 1 98.88 265 SER B CA 1
ATOM 4187 C C . SER B 1 265 ? 8.945 -3.633 7.621 1 98.88 265 SER B C 1
ATOM 4189 O O . SER B 1 265 ? 8.539 -2.486 7.824 1 98.88 265 SER B O 1
ATOM 4191 N N . ILE B 1 266 ? 8.156 -4.723 7.816 1 98.88 266 ILE B N 1
ATOM 4192 C CA . ILE B 1 266 ? 6.781 -4.566 8.289 1 98.88 266 ILE B CA 1
ATOM 4193 C C . ILE B 1 266 ? 6.781 -4.113 9.742 1 98.88 266 ILE B C 1
ATOM 4195 O O . ILE B 1 266 ? 5.934 -3.318 10.156 1 98.88 266 ILE B O 1
ATOM 4199 N N . ASP B 1 267 ? 7.727 -4.598 10.516 1 98.88 267 ASP B N 1
ATOM 4200 C CA . ASP B 1 267 ? 7.863 -4.105 11.883 1 98.88 267 ASP B CA 1
ATOM 4201 C C . ASP B 1 267 ? 8.141 -2.604 11.898 1 98.88 267 ASP B C 1
ATOM 4203 O O . ASP B 1 267 ? 7.57 -1.874 12.719 1 98.88 267 ASP B O 1
ATOM 4207 N N . TYR B 1 268 ? 9.039 -2.15 11.047 1 98.94 268 TYR B N 1
ATOM 4208 C CA . TYR B 1 268 ? 9.328 -0.724 10.953 1 98.94 268 TYR B CA 1
ATOM 4209 C C . TYR B 1 268 ? 8.094 0.058 10.523 1 98.94 268 TYR B C 1
ATOM 4211 O O . TYR B 1 268 ? 7.84 1.157 11.023 1 98.94 268 TYR B O 1
ATOM 4219 N N . LEU B 1 269 ? 7.367 -0.519 9.586 1 98.94 269 LEU B N 1
ATOM 4220 C CA . LEU B 1 269 ? 6.117 0.1 9.156 1 98.94 269 LEU B CA 1
ATOM 4221 C C . LEU B 1 269 ? 5.184 0.327 10.336 1 98.94 269 LEU B C 1
ATOM 4223 O O . LEU B 1 269 ? 4.594 1.401 10.469 1 98.94 269 LEU B O 1
ATOM 4227 N N . LYS B 1 270 ? 5.031 -0.7 11.141 1 98.88 270 LYS B N 1
ATOM 4228 C CA . LYS B 1 270 ? 4.18 -0.606 12.328 1 98.88 270 LYS B CA 1
ATOM 4229 C C . LYS B 1 270 ? 4.676 0.481 13.273 1 98.88 270 LYS B C 1
ATOM 4231 O O . LYS B 1 270 ? 3.883 1.264 13.797 1 98.88 270 LYS B O 1
ATOM 4236 N N . ASP B 1 271 ? 5.953 0.526 13.469 1 98.94 271 ASP B N 1
ATOM 4237 C CA . ASP B 1 271 ? 6.539 1.521 14.359 1 98.94 271 ASP B CA 1
ATOM 4238 C C . ASP B 1 271 ? 6.328 2.934 13.82 1 98.94 271 ASP B C 1
ATOM 4240 O O . ASP B 1 271 ? 5.934 3.834 14.57 1 98.94 271 ASP B O 1
ATOM 4244 N N . VAL B 1 272 ? 6.59 3.154 12.531 1 98.94 272 VAL B N 1
ATOM 4245 C CA . VAL B 1 272 ? 6.398 4.465 11.914 1 98.94 272 VAL B CA 1
ATOM 4246 C C . VAL B 1 272 ? 4.945 4.902 12.07 1 98.94 272 VAL B C 1
ATOM 4248 O O . VAL B 1 272 ? 4.672 6.055 12.422 1 98.94 272 VAL B O 1
ATOM 4251 N N . THR B 1 273 ? 4.047 3.965 11.797 1 98.94 273 THR B N 1
ATOM 4252 C CA . THR B 1 273 ? 2.625 4.258 11.938 1 98.94 273 THR B CA 1
ATOM 4253 C C . THR B 1 273 ? 2.295 4.672 13.367 1 98.94 273 THR B C 1
ATOM 4255 O O . THR B 1 273 ? 1.577 5.648 13.594 1 98.94 273 THR B O 1
ATOM 4258 N N . GLY B 1 274 ? 2.869 3.941 14.312 1 98.88 274 GLY B N 1
ATOM 4259 C CA . GLY B 1 274 ? 2.691 4.289 15.711 1 98.88 274 GLY B CA 1
ATOM 4260 C C . GLY B 1 274 ? 3.229 5.664 16.062 1 98.88 274 GLY B C 1
ATOM 4261 O O . GLY B 1 274 ? 2.617 6.395 16.844 1 98.88 274 GLY B O 1
ATOM 4262 N N . ARG B 1 275 ? 4.371 6.035 15.477 1 98.94 275 ARG B N 1
ATOM 4263 C CA . ARG B 1 275 ? 4.969 7.34 15.727 1 98.94 275 ARG B CA 1
ATOM 4264 C C . ARG B 1 275 ? 4.086 8.461 15.188 1 98.94 275 ARG B C 1
ATOM 4266 O O . ARG B 1 275 ? 3.979 9.523 15.797 1 98.94 275 ARG B O 1
ATOM 4273 N N . ILE B 1 276 ? 3.494 8.242 14.07 1 98.94 276 ILE B N 1
ATOM 4274 C CA . ILE B 1 276 ? 2.574 9.219 13.5 1 98.94 276 ILE B CA 1
ATOM 4275 C C . ILE B 1 276 ? 1.374 9.398 14.422 1 98.94 276 ILE B C 1
ATOM 4277 O O . ILE B 1 276 ? 0.946 10.531 14.68 1 98.94 276 ILE B O 1
ATOM 4281 N N . VAL B 1 277 ? 0.826 8.281 14.93 1 98.88 277 VAL B N 1
ATOM 4282 C CA . VAL B 1 277 ? -0.313 8.328 15.844 1 98.88 277 VAL B CA 1
ATOM 4283 C C . VAL B 1 277 ? 0.073 9.078 17.109 1 98.88 277 VAL B C 1
ATOM 4285 O O . VAL B 1 277 ? -0.667 9.953 17.578 1 98.88 277 VAL B O 1
ATOM 4288 N N . GLU B 1 278 ? 1.207 8.781 17.641 1 98.81 278 GLU B N 1
ATOM 4289 C CA . GLU B 1 278 ? 1.685 9.469 18.844 1 98.81 278 GLU B CA 1
ATOM 4290 C C . GLU B 1 278 ? 1.836 10.969 18.594 1 98.81 278 GLU B C 1
ATOM 4292 O O . GLU B 1 278 ? 1.431 11.781 19.422 1 98.81 278 GLU B O 1
ATOM 4297 N N . TYR B 1 279 ? 2.451 11.305 17.5 1 98.88 279 TYR B N 1
ATOM 4298 C CA . TYR B 1 279 ? 2.607 12.711 17.141 1 98.88 279 TYR B CA 1
ATOM 4299 C C . TYR B 1 279 ? 1.253 13.398 17.016 1 98.88 279 TYR B C 1
ATOM 4301 O O . TYR B 1 279 ? 1.076 14.516 17.5 1 98.88 279 TYR B O 1
ATOM 4309 N N . SER B 1 280 ? 0.308 12.742 16.406 1 98.69 280 SER B N 1
ATOM 4310 C CA . SER B 1 280 ? -1.022 13.312 16.203 1 98.69 280 SER B CA 1
ATOM 4311 C C . SER B 1 280 ? -1.701 13.609 17.531 1 98.69 280 SER B C 1
ATOM 4313 O O . SER B 1 280 ? -2.502 14.547 17.625 1 98.69 280 SER B O 1
ATOM 4315 N N . ARG B 1 281 ? -1.368 12.891 18.562 1 97.88 281 ARG B N 1
ATOM 4316 C CA . ARG B 1 281 ? -1.983 13.047 19.875 1 97.88 281 ARG B CA 1
ATOM 4317 C C . ARG B 1 281 ? -1.419 14.266 20.594 1 97.88 281 ARG B C 1
ATOM 4319 O O . ARG B 1 281 ? -1.982 14.719 21.594 1 97.88 281 ARG B O 1
ATOM 4326 N N . THR B 1 282 ? -0.311 14.75 20.094 1 96.62 282 THR B N 1
ATOM 4327 C CA . THR B 1 282 ? 0.267 15.953 20.672 1 96.62 282 THR B CA 1
ATOM 4328 C C . THR B 1 282 ? -0.42 17.203 20.125 1 96.62 282 THR B C 1
ATOM 4330 O O . THR B 1 282 ? -0.215 18.312 20.641 1 96.62 282 THR B O 1
ATOM 4333 N N . ILE B 1 283 ? -1.154 17.031 19.094 1 95.62 283 ILE B N 1
ATOM 4334 C CA . ILE B 1 283 ? -1.772 18.156 18.391 1 95.62 283 ILE B CA 1
ATOM 4335 C C . ILE B 1 283 ? -3.07 18.547 19.094 1 95.62 283 ILE B C 1
ATOM 4337 O O . ILE B 1 283 ? -3.92 17.703 19.375 1 95.62 283 ILE B O 1
#

Sequence (566 aa):
MSRSRPSQNTAAVEASREAGSAMKHNTKSTTPSMNEWRNVIPALTPWGKNRVKPEETVKHALIMPGIGYTVDRPLLYWASQALAAEGWYVDRLALTLTEDVEFPEMISCMERVIDVWKAKSVARATIAAHHASDNRDTDDAQDSAVDADSNASADSSVSSLTPDSVPKLLVVTKSLSTLSFPHAAREGLHVALLTPVLNPPPFDVHKSVIPAPLPGVEHAPKPLICAGTADPYFDDAKAHLLTERVCTYPDANHSIEVPGDWSRSIDYLKDVTGRIVEYSRTIMSRSRPSQNTAAVEASREAGSAMKHNTKSTTPSMNEWRNVIPALTPWGKNRVKPEETVKHALIMPGIGYTVDRPLLYWASQALAAEGWYVDRLALTLTEDVEFPEMISCMERVIDVWKAKSVARATIAAHHASDNRDTDDAQDSAVDADSNASADSSVSSLTPDSVPKLLVVTKSLSTLSFPHAAREGLHVALLTPVLNPPPFDVHKSVIPAPLPGVEHAPKPLICAGTADPYFDDAKAHLLTERVCTYPDANHSIEVPGDWSRSIDYLKDVTGRIVEYSRTI

Nearest PDB structures (foldseek):
  2hm7-assembly1_A  TM=5.034E-01  e=9.736E-06  Alicyclobacillus acidocaldarius
  1evq-assembly1_A  TM=4.934E-01  e=1.605E-05  Alicyclobacillus acidocaldarius
  1u4n-assembly1_A  TM=4.693E-01  e=1.819E-05  Alicyclobacillus acidocaldarius
  6j1q-assembly2_B  TM=4.104E-01  e=4.144E-04  Moesziomyces antarcticus
  3bxp-assembly1_B  TM=4.171E-01  e=8.242E-04  Lactiplantibacillus plantarum WCFS1

Solvent-accessible surface area (backbone atoms only — not comparable to full-atom values): 31567 Å² total; per-residue (Å²): 131,90,76,73,87,78,76,80,82,69,65,83,72,64,71,81,69,68,70,78,68,68,76,79,72,76,72,69,74,72,62,75,76,68,73,79,45,91,36,45,46,78,45,78,41,71,45,91,74,44,78,53,58,63,51,68,28,35,33,37,33,38,40,38,29,31,82,95,35,54,52,48,29,64,72,47,33,44,42,50,52,42,40,20,51,72,57,22,27,38,34,35,38,44,75,48,69,47,95,80,49,49,67,69,60,50,40,53,51,50,45,50,50,50,53,54,50,48,55,53,47,46,56,25,6,48,50,17,34,50,54,54,49,53,52,49,51,52,54,50,46,65,62,44,66,71,76,63,74,79,86,80,73,80,67,80,75,67,78,65,73,51,86,86,37,57,63,38,55,39,36,39,23,23,33,61,39,26,58,33,42,69,58,41,29,68,70,56,32,36,37,37,31,35,35,36,35,56,32,55,52,88,84,42,89,79,52,65,50,47,66,57,57,59,82,92,37,87,83,27,54,68,35,41,35,40,36,14,69,54,16,83,30,51,44,72,72,46,50,55,52,54,24,90,49,68,45,74,36,86,64,6,24,76,81,43,35,30,86,72,34,52,68,62,20,51,52,44,46,54,49,53,40,49,50,52,53,56,54,57,69,73,101,133,87,79,80,84,80,79,78,84,68,64,84,75,65,68,80,70,65,75,73,70,63,78,80,73,75,72,70,75,72,62,74,75,69,74,80,46,92,36,45,44,79,44,80,43,70,46,90,74,42,76,53,55,63,51,67,27,35,33,35,33,38,41,39,28,32,81,95,34,54,51,48,30,64,73,48,33,44,42,51,51,41,40,21,50,71,57,21,27,39,33,34,37,44,74,49,71,45,93,80,49,51,67,69,59,54,40,53,51,50,46,50,50,51,52,53,48,48,55,52,44,46,55,27,6,49,51,18,35,50,55,55,50,54,52,50,50,52,54,50,46,64,62,44,66,70,75,65,72,82,86,77,73,80,68,79,75,69,77,67,73,51,88,86,37,57,63,39,53,39,36,40,22,23,32,60,39,28,58,33,43,69,58,41,29,68,70,57,33,37,37,37,29,34,33,37,35,54,32,56,52,88,85,42,91,79,51,66,51,48,66,56,57,58,81,92,37,88,82,28,54,68,36,40,36,39,36,15,68,54,16,84,29,52,43,74,72,46,49,56,52,54,24,88,48,67,46,74,36,85,66,7,24,76,82,43,35,31,87,73,33,51,68,63,20,51,52,44,46,53,50,52,40,48,51,51,52,56,55,56,69,74,100

Secondary structure (DSSP, 8-state):
-------GGGGGGSGGGSS---------------TT-SSEEEEEEE-TT-SS-GGG-SEEEEE--BTTB-TTSHHHHHHHHHHHHTT-EEEEEEEEE-TT--HHHHHHHHHHHHHHHHHHHHHHHHHHHHHHHHHHHHHHHHHHTSS--S------------GGGS-EEEEEEEGGGGGGHHHHHHTT-EEEEES---S--TT-TT-----SSPTT-TTSPPPEEEEETT-TT--HHHHHHH-S-EEEETT--TTS--TT-HHHHHHHHHHHHHHHHHHHTT-/--------TTGGGSGGGSTT--------------TT-SSEEEEEEE-TT-SS-GGG-SEEEEE--BTTB-TTSHHHHHHHHHHHHTT-EEEEEEEEE-TT--HHHHHHHHHHHHHHHHHHHHHHHHHHHHHHHHHHHHHHHHHHTTT--S------------GGGS-EEEEEEEGGGGGGHHHHHHTT-EEEEES---S--TT-TT-----SSPTT-TTSPPPEEEEETT-TT--HHHHHHH-S-EEEETT--TTS--TT-HHHHHHHHHHHHHHHHHHHHT-

Foldseek 3Di:
DPDDPDDPPPPPPPPPPPPPPPPPPCPVPCPPPLVPFDFKDKDKDWDPPQPDDLLQALAEEEEEADVVGACCHLQNVLLNVLVSVVVYGYMYMDMGGDPPDALVRVLVSLLVVLVVVVVVSQVSLQSNLVVVVVVVVVVVCVVPVPPPDDDPPPPPCPVPSDPRRHRAYEYEYAESNLLNVLSCLVVQHEYEYELAQQFADPVHPPRRHQDAVRPPRVPHDQYAYEEEPQEPRDDPVSSVSRHPRYHYAYCAYSSRAHPPCRPVSVVSSVVSSVSSSVSSVVD/DDDDPDDPPPPPPPPPPPDPPPDPPPPVPCPPPLVPFDFKDKDKDWDPPAPDDLLQALAEEEEEAADVGACCHLQNVLLNVLVSVVVYGYMYMDMGGDPPDALVRVLVSLLVVLVVVVVVSQVSLQSNLVVVVVVVVVVVCVVCVPPPPDDPPPPPCPVPSDPRRHRAYEYEYAESNCLNVLSCLVVQHEYEYELAQQFADPVHPPRRHQDAPRPPRVPHDQYAYEEEPQEPRDDPVSSVSRHPRYHYAYCAYSSRAHPPCRPVSVVSSVVSSVSSSVSSVVD

Radius of gyration: 31.13 Å; Cα contacts (8 Å, |Δi|>4): 950; chains: 2; bounding box: 138×83×79 Å

pLDDT: mean 82.62, std 26.27, range [21.08, 99.0]